Protein AF-0000000075475940 (afdb_homodimer)

Structure (mmCIF, N/CA/C/O backbone):
data_AF-0000000075475940-model_v1
#
loop_
_entity.id
_entity.type
_entity.pdbx_description
1 polymer Lymphotoxin-beta
#
loop_
_atom_site.group_PDB
_atom_site.id
_atom_site.type_symbol
_atom_site.label_atom_id
_atom_site.label_alt_id
_atom_site.label_comp_id
_atom_site.label_asym_id
_atom_site.label_entity_id
_atom_site.label_seq_id
_atom_site.pdbx_PDB_ins_code
_atom_site.Cartn_x
_atom_site.Cartn_y
_atom_site.Cartn_z
_atom_site.occupancy
_atom_site.B_iso_or_equiv
_atom_site.auth_seq_id
_atom_site.auth_comp_id
_atom_site.auth_asym_id
_atom_site.auth_atom_id
_atom_site.pdbx_PDB_model_num
ATOM 1 N N . MET A 1 1 ? 10.469 -104.5 -7.48 1 19.52 1 MET A N 1
ATOM 2 C CA . MET A 1 1 ? 10.648 -104.562 -6.035 1 19.52 1 MET A CA 1
ATOM 3 C C . MET A 1 1 ? 10.047 -103.375 -5.328 1 19.52 1 MET A C 1
ATOM 5 O O . MET A 1 1 ? 9.75 -102.375 -5.965 1 19.52 1 MET A O 1
ATOM 9 N N . GLY A 1 2 ? 10.594 -103 -4.066 1 19.08 2 GLY A N 1
ATOM 10 C CA . GLY A 1 2 ? 10.023 -102.688 -2.754 1 19.08 2 GLY A CA 1
ATOM 11 C C . GLY A 1 2 ? 9.578 -101.25 -2.564 1 19.08 2 GLY A C 1
ATOM 12 O O . GLY A 1 2 ? 8.602 -101 -1.86 1 19.08 2 GLY A O 1
ATOM 13 N N . ALA A 1 3 ? 10.438 -100.25 -2.732 1 22.16 3 ALA A N 1
ATOM 14 C CA . ALA A 1 3 ? 10.734 -99.5 -1.515 1 22.16 3 ALA A CA 1
ATOM 15 C C . ALA A 1 3 ? 9.562 -98.625 -1.106 1 22.16 3 ALA A C 1
ATOM 17 O O . ALA A 1 3 ? 8.875 -98.062 -1.962 1 22.16 3 ALA A O 1
ATOM 18 N N . MET A 1 4 ? 9.203 -98.5 0.113 1 19.64 4 MET A N 1
ATOM 19 C CA . MET A 1 4 ? 8.297 -98.375 1.245 1 19.64 4 MET A CA 1
ATOM 20 C C . MET A 1 4 ? 7.957 -96.875 1.468 1 19.64 4 MET A C 1
ATOM 22 O O . MET A 1 4 ? 6.855 -96.562 1.904 1 19.64 4 MET A O 1
ATOM 26 N N . GLY A 1 5 ? 8.945 -95.938 1.591 1 20.23 5 GLY A N 1
ATOM 27 C CA . GLY A 1 5 ? 8.93 -95.312 2.908 1 20.23 5 GLY A CA 1
ATOM 28 C C . GLY A 1 5 ? 7.695 -94.438 3.154 1 20.23 5 GLY A C 1
ATOM 29 O O . GLY A 1 5 ? 7.055 -94 2.209 1 20.23 5 GLY A O 1
ATOM 30 N N . LEU A 1 6 ? 7.289 -94.188 4.371 1 21.11 6 LEU A N 1
ATOM 31 C CA . LEU A 1 6 ? 6.32 -93.938 5.441 1 21.11 6 LEU A CA 1
ATOM 32 C C . LEU A 1 6 ? 5.816 -92.5 5.457 1 21.11 6 LEU A C 1
ATOM 34 O O . LEU A 1 6 ? 4.609 -92.25 5.438 1 21.11 6 LEU A O 1
ATOM 38 N N . GLU A 1 7 ? 6.531 -91.562 6.238 1 21.77 7 GLU A N 1
ATOM 39 C CA . GLU A 1 7 ? 6.008 -91.188 7.543 1 21.77 7 GLU A CA 1
ATOM 40 C C . GLU A 1 7 ? 5.062 -90 7.426 1 21.77 7 GLU A C 1
ATOM 42 O O . GLU A 1 7 ? 4.863 -89.438 6.336 1 21.77 7 GLU A O 1
ATOM 47 N N . GLY A 1 8 ? 5.422 -88.688 8.125 1 21.44 8 GLY A N 1
ATOM 48 C CA . GLY A 1 8 ? 4.934 -88.125 9.391 1 21.44 8 GLY A CA 1
ATOM 49 C C . GLY A 1 8 ? 3.893 -87.062 9.211 1 21.44 8 GLY A C 1
ATOM 50 O O . GLY A 1 8 ? 3.902 -86.312 8.211 1 21.44 8 GLY A O 1
ATOM 51 N N . ARG A 1 9 ? 2.74 -87 9.852 1 23.88 9 ARG A N 1
ATOM 52 C CA . ARG A 1 9 ? 1.426 -86.438 10.203 1 23.88 9 ARG A CA 1
ATOM 53 C C . ARG A 1 9 ? 1.538 -85.062 10.773 1 23.88 9 ARG A C 1
ATOM 55 O O . ARG A 1 9 ? 0.539 -84.438 11.188 1 23.88 9 ARG A O 1
ATOM 62 N N . GLY A 1 10 ? 2.725 -84.438 10.922 1 21.72 10 GLY A N 1
ATOM 63 C CA . GLY A 1 10 ? 2.674 -83.688 12.148 1 21.72 10 GLY A CA 1
ATOM 64 C C . GLY A 1 10 ? 1.544 -82.688 12.156 1 21.72 10 GLY A C 1
ATOM 65 O O . GLY A 1 10 ? 1.084 -82.25 11.094 1 21.72 10 GLY A O 1
ATOM 66 N N . GLY A 1 11 ? 0.756 -82.375 13.297 1 24.42 11 GLY A N 1
ATOM 67 C CA . GLY A 1 11 ? -0.366 -81.875 14.07 1 24.42 11 GLY A CA 1
ATOM 68 C C . GLY A 1 11 ? -0.412 -80.375 14.148 1 24.42 11 GLY A C 1
ATOM 69 O O . GLY A 1 11 ? -1.216 -79.812 14.891 1 24.42 11 GLY A O 1
ATOM 70 N N . ARG A 1 12 ? 0.404 -79.562 13.484 1 23.02 12 ARG A N 1
ATOM 71 C CA . ARG A 1 12 ? 0.649 -78.375 14.32 1 23.02 12 ARG A CA 1
ATOM 72 C C . ARG A 1 12 ? -0.646 -77.625 14.594 1 23.02 12 ARG A C 1
ATOM 74 O O . ARG A 1 12 ? -1.41 -77.312 13.672 1 23.02 12 ARG A O 1
ATOM 81 N N . LEU A 1 13 ? -1.033 -77.25 15.852 1 22.19 13 LEU A N 1
ATOM 82 C CA . LEU A 1 13 ? -1.995 -76.812 16.828 1 22.19 13 LEU A CA 1
ATOM 83 C C . LEU A 1 13 ? -2.402 -75.375 16.531 1 22.19 13 LEU A C 1
ATOM 85 O O . LEU A 1 13 ? -3.578 -75 16.656 1 22.19 13 LEU A O 1
ATOM 89 N N . GLN A 1 14 ? -1.463 -74.25 16.344 1 22.45 14 GLN A N 1
ATOM 90 C CA . GLN A 1 14 ? -1.58 -73.188 17.281 1 22.45 14 GLN A CA 1
ATOM 91 C C . GLN A 1 14 ? -2.785 -72.312 16.953 1 22.45 14 GLN A C 1
ATOM 93 O O . GLN A 1 14 ? -2.959 -71.875 15.805 1 22.45 14 GLN A O 1
ATOM 98 N N . GLY A 1 15 ? -3.861 -72 17.812 1 23.81 15 GLY A N 1
ATOM 99 C CA . GLY A 1 15 ? -5.211 -71.625 18.172 1 23.81 15 GLY A CA 1
ATOM 100 C C . GLY A 1 15 ? -5.527 -70.188 17.766 1 23.81 15 GLY A C 1
ATOM 101 O O . GLY A 1 15 ? -4.672 -69.5 17.234 1 23.81 15 GLY A O 1
ATOM 102 N N . LYS A 1 16 ? -6.215 -69.312 18.672 1 27.8 16 LYS A N 1
ATOM 103 C CA . LYS A 1 16 ? -7.41 -68.562 19.109 1 27.8 16 LYS A CA 1
ATOM 104 C C . LYS A 1 16 ? -7.199 -67.062 19.031 1 27.8 16 LYS A C 1
ATOM 106 O O . LYS A 1 16 ? -8.164 -66.312 19.078 1 27.8 16 LYS A O 1
ATOM 111 N N . GLY A 1 17 ? -6.031 -66.438 19.328 1 24.94 17 GLY A N 1
ATOM 112 C CA . GLY A 1 17 ? -6.055 -65.312 20.25 1 24.94 17 GLY A CA 1
ATOM 113 C C . GLY A 1 17 ? -6.547 -64.062 19.594 1 24.94 17 GLY A C 1
ATOM 114 O O . GLY A 1 17 ? -6.77 -63.062 20.281 1 24.94 17 GLY A O 1
ATOM 115 N N . THR A 1 18 ? -6.324 -63.812 18.281 1 31.88 18 THR A N 1
ATOM 116 C CA . THR A 1 18 ? -6.094 -62.406 18 1 31.88 18 THR A CA 1
ATOM 117 C C . THR A 1 18 ? -7.41 -61.656 17.953 1 31.88 18 THR A C 1
ATOM 119 O O . THR A 1 18 ? -7.758 -61.062 16.938 1 31.88 18 THR A O 1
ATOM 122 N N . LEU A 1 19 ? -8.609 -62.281 18.047 1 28.55 19 LEU A N 1
ATOM 123 C CA . LEU A 1 19 ? -9.93 -61.656 18.078 1 28.55 19 LEU A CA 1
ATOM 124 C C . LEU A 1 19 ? -10 -60.625 19.188 1 28.55 19 LEU A C 1
ATOM 126 O O . LEU A 1 19 ? -10.836 -59.719 19.141 1 28.55 19 LEU A O 1
ATOM 130 N N . LEU A 1 20 ? -9.391 -60.875 20.359 1 27.23 20 LEU A N 1
ATOM 131 C CA . LEU A 1 20 ? -9.898 -60.25 21.562 1 27.23 20 LEU A CA 1
ATOM 132 C C . LEU A 1 20 ? -9.703 -58.719 21.5 1 27.23 20 LEU A C 1
ATOM 134 O O . LEU A 1 20 ? -10.133 -58 22.391 1 27.23 20 LEU A O 1
ATOM 138 N N . LEU A 1 21 ? -8.789 -58.219 20.688 1 29.28 21 LEU A N 1
ATOM 139 C CA . LEU A 1 21 ? -8.305 -56.906 21.062 1 29.28 21 LEU A CA 1
ATOM 140 C C . LEU A 1 21 ? -9.367 -55.844 20.828 1 29.28 21 LEU A C 1
ATOM 142 O O . LEU A 1 21 ? -9.117 -54.656 21.016 1 29.28 21 LEU A O 1
ATOM 146 N N . ALA A 1 22 ? -10.461 -56.156 20.078 1 29.58 22 ALA A N 1
ATOM 147 C CA . ALA A 1 22 ? -11.531 -55.219 19.766 1 29.58 22 ALA A CA 1
ATOM 148 C C . ALA A 1 22 ? -12.086 -54.562 21.031 1 29.58 22 ALA A C 1
ATOM 150 O O . ALA A 1 22 ? -12.484 -53.406 21.016 1 29.58 22 ALA A O 1
ATOM 151 N N . VAL A 1 23 ? -12.508 -55.406 21.953 1 28 23 VAL A N 1
ATOM 152 C CA . VAL A 1 23 ? -13.547 -55.062 22.938 1 28 23 VAL A CA 1
ATOM 153 C C . VAL A 1 23 ? -13.047 -54 23.875 1 28 23 VAL A C 1
ATOM 155 O O . VAL A 1 23 ? -13.812 -53.125 24.297 1 28 23 VAL A O 1
ATOM 158 N N . ALA A 1 24 ? -11.859 -54.188 24.438 1 27.5 24 ALA A N 1
ATOM 159 C CA . ALA A 1 24 ? -11.68 -53.688 25.797 1 27.5 24 ALA A CA 1
ATOM 160 C C . ALA A 1 24 ? -11.688 -52.156 25.828 1 27.5 24 ALA A C 1
ATOM 162 O O . ALA A 1 24 ? -11.953 -51.531 26.859 1 27.5 24 ALA A O 1
ATOM 163 N N . GLY A 1 25 ? -11.047 -51.531 24.859 1 28.58 25 GLY A N 1
ATOM 164 C CA . GLY A 1 25 ? -10.578 -50.188 25.234 1 28.58 25 GLY A CA 1
ATOM 165 C C . GLY A 1 25 ? -11.703 -49.188 25.438 1 28.58 25 GLY A C 1
ATOM 166 O O . GLY A 1 25 ? -11.461 -48 25.531 1 28.58 25 GLY A O 1
ATOM 167 N N . ALA A 1 26 ? -12.961 -49.625 25.25 1 32.31 26 ALA A N 1
ATOM 168 C CA . ALA A 1 26 ? -14.172 -48.812 25.375 1 32.31 26 ALA A CA 1
ATOM 169 C C . ALA A 1 26 ? -14.242 -48.156 26.75 1 32.31 26 ALA A C 1
ATOM 171 O O . ALA A 1 26 ? -15.008 -47.188 26.953 1 32.31 26 ALA A O 1
ATOM 172 N N . THR A 1 27 ? -13.859 -48.938 27.734 1 29.41 27 THR A N 1
ATOM 173 C CA . THR A 1 27 ? -14.398 -48.656 29.062 1 29.41 27 THR A CA 1
ATOM 174 C C . THR A 1 27 ? -13.922 -47.281 29.531 1 29.41 27 THR A C 1
ATOM 176 O O . THR A 1 27 ? -14.609 -46.594 30.297 1 29.41 27 THR A O 1
ATOM 179 N N . PHE A 1 28 ? -12.594 -47.031 29.344 1 31.97 28 PHE A N 1
ATOM 180 C CA . PHE A 1 28 ? -11.992 -46.156 30.344 1 31.97 28 PHE A CA 1
ATOM 181 C C . PHE A 1 28 ? -12.523 -44.75 30.203 1 31.97 28 PHE A C 1
ATOM 183 O O . PHE A 1 28 ? -12.297 -43.906 31.062 1 31.97 28 PHE A O 1
ATOM 190 N N . LEU A 1 29 ? -13 -44.469 29.016 1 28.95 29 LEU A N 1
ATOM 191 C CA . LEU A 1 29 ? -13.172 -43.031 28.812 1 28.95 29 LEU A CA 1
ATOM 192 C C . LEU A 1 29 ? -14.312 -42.5 29.672 1 28.95 29 LEU A C 1
ATOM 194 O O . LEU A 1 29 ? -14.508 -41.281 29.781 1 28.95 29 LEU A O 1
ATOM 198 N N . VAL A 1 30 ? -15.203 -43.312 30.062 1 30.86 30 VAL A N 1
ATOM 199 C CA . VAL A 1 30 ? -16.422 -42.812 30.672 1 30.86 30 VAL A CA 1
ATOM 200 C C . VAL A 1 30 ? -16.078 -42.062 31.969 1 30.86 30 VAL A C 1
ATOM 202 O O . VAL A 1 30 ? -16.797 -41.156 32.375 1 30.86 30 VAL A O 1
ATOM 205 N N . THR A 1 31 ? -15.172 -42.688 32.719 1 28.95 31 THR A N 1
ATOM 206 C CA . THR A 1 31 ? -15.234 -42.344 34.125 1 28.95 31 THR A CA 1
ATOM 207 C C . THR A 1 31 ? -14.828 -40.906 34.375 1 28.95 31 THR A C 1
ATOM 209 O O . THR A 1 31 ? -15.172 -40.312 35.406 1 28.95 31 THR A O 1
ATOM 212 N N . LEU A 1 32 ? -13.789 -40.438 33.688 1 29 32 LEU A N 1
ATOM 213 C CA . LEU A 1 32 ? -13.125 -39.281 34.281 1 29 32 LEU A CA 1
ATOM 214 C C . LEU A 1 32 ? -14.031 -38.062 34.281 1 29 32 LEU A C 1
ATOM 216 O O . LEU A 1 32 ? -13.586 -36.969 34.594 1 29 32 LEU A O 1
ATOM 220 N N . LEU A 1 33 ? -15.234 -38.156 33.719 1 30.44 33 LEU A N 1
ATOM 221 C CA . LEU A 1 33 ? -16.156 -37.031 33.656 1 30.44 33 LEU A CA 1
ATOM 222 C C . LEU A 1 33 ? -16.406 -36.469 35.031 1 30.44 33 LEU A C 1
ATOM 224 O O . LEU A 1 33 ? -16.719 -35.281 35.188 1 30.44 33 LEU A O 1
ATOM 228 N N . LEU A 1 34 ? -16.594 -37.344 36 1 30.89 34 LEU A N 1
ATOM 229 C CA . LEU A 1 34 ? -17.406 -36.969 37.125 1 30.89 34 LEU A CA 1
ATOM 230 C C . LEU A 1 34 ? -16.641 -35.969 38.031 1 30.89 34 LEU A C 1
ATOM 232 O O . LEU A 1 34 ? -17.25 -35.25 38.812 1 30.89 34 LEU A O 1
ATOM 236 N N . VAL A 1 35 ? -15.359 -36.312 38.219 1 31.66 35 VAL A N 1
ATOM 237 C CA . VAL A 1 35 ? -14.852 -35.938 39.531 1 31.66 35 VAL A CA 1
ATOM 238 C C . VAL A 1 35 ? -14.688 -34.438 39.625 1 31.66 35 VAL A C 1
ATOM 240 O O . VAL A 1 35 ? -14.641 -33.844 40.688 1 31.66 35 VAL A O 1
ATOM 243 N N . VAL A 1 36 ? -14.344 -33.844 38.594 1 29.84 36 VAL A N 1
ATOM 244 C CA . VAL A 1 36 ? -13.586 -32.656 38.875 1 29.84 36 VAL A CA 1
ATOM 245 C C . VAL A 1 36 ? -14.5 -31.578 39.469 1 29.84 36 VAL A C 1
ATOM 247 O O . VAL A 1 36 ? -14.023 -30.578 40 1 29.84 36 VAL A O 1
ATOM 250 N N . PRO A 1 37 ? -15.812 -31.672 39.188 1 32.41 37 PRO A N 1
ATOM 251 C CA . PRO A 1 37 ? -16.562 -30.453 39.438 1 32.41 37 PRO A CA 1
ATOM 252 C C . PRO A 1 37 ? -16.625 -30.094 40.938 1 32.41 37 PRO A C 1
ATOM 254 O O . PRO A 1 37 ? -17.078 -29 41.281 1 32.41 37 PRO A O 1
ATOM 257 N N . ILE A 1 38 ? -16.375 -31.125 41.719 1 32.97 38 ILE A N 1
ATOM 258 C CA . ILE A 1 38 ? -16.953 -31 43.031 1 32.97 38 ILE A CA 1
ATOM 259 C C . ILE A 1 38 ? -16.203 -29.922 43.812 1 32.97 38 ILE A C 1
ATOM 261 O O . ILE A 1 38 ? -16.797 -29.219 44.656 1 32.97 38 ILE A O 1
ATOM 265 N N . THR A 1 39 ? -14.883 -30.078 43.656 1 30.61 39 THR A N 1
ATOM 266 C CA . THR A 1 39 ? -14.141 -29.469 44.75 1 30.61 39 THR A CA 1
ATOM 267 C C . THR A 1 39 ? -14.367 -27.953 44.781 1 30.61 39 THR A C 1
ATOM 269 O O . THR A 1 39 ? -14.445 -27.375 45.875 1 30.61 39 THR A O 1
ATOM 272 N N . VAL A 1 40 ? -14.297 -27.328 43.625 1 32.22 40 VAL A N 1
ATOM 273 C CA . VAL A 1 40 ? -14.227 -25.875 43.688 1 32.22 40 VAL A CA 1
ATOM 274 C C . VAL A 1 40 ? -15.555 -25.312 44.188 1 32.22 40 VAL A C 1
ATOM 276 O O . VAL A 1 40 ? -15.617 -24.156 44.656 1 32.22 40 VAL A O 1
ATOM 279 N N . LEU A 1 41 ? -16.547 -26.109 44.125 1 31.28 41 LEU A N 1
ATOM 280 C CA . LEU A 1 41 ? -17.844 -25.625 44.562 1 31.28 41 LEU A CA 1
ATOM 281 C C . LEU A 1 41 ? -17.844 -25.359 46.062 1 31.28 41 LEU A C 1
ATOM 283 O O . LEU A 1 41 ? -18.547 -24.453 46.531 1 31.28 41 LEU A O 1
ATOM 287 N N . ALA A 1 42 ? -17.141 -26.25 46.688 1 30.92 42 ALA A N 1
ATOM 288 C CA . ALA A 1 42 ? -17.297 -26.203 48.156 1 30.92 42 ALA A CA 1
ATOM 289 C C . ALA A 1 42 ? -16.703 -24.922 48.719 1 30.92 42 ALA A C 1
ATOM 291 O O . ALA A 1 42 ? -17.188 -24.422 49.75 1 30.92 42 ALA A O 1
ATOM 292 N N . VAL A 1 43 ? -15.547 -24.578 48.188 1 33.28 43 VAL A N 1
ATOM 293 C CA . VAL A 1 43 ? -14.859 -23.531 48.938 1 33.28 43 VAL A CA 1
ATOM 294 C C . VAL A 1 43 ? -15.734 -22.281 49 1 33.28 43 VAL A C 1
ATOM 296 O O . VAL A 1 43 ? -15.734 -21.562 50 1 33.28 43 VAL A O 1
ATOM 299 N N . LEU A 1 44 ? -16.484 -21.984 47.938 1 31.83 44 LEU A N 1
ATOM 300 C CA . LEU A 1 44 ? -17.281 -20.766 48 1 31.83 44 LEU A CA 1
ATOM 301 C C . LEU A 1 44 ? -18.406 -20.891 49 1 31.83 44 LEU A C 1
ATOM 303 O O . LEU A 1 44 ? -19.125 -19.922 49.25 1 31.83 44 LEU A O 1
ATOM 307 N N . ALA A 1 45 ? -18.75 -22.094 49.312 1 31.81 45 ALA A N 1
ATOM 308 C CA . ALA A 1 45 ? -19.922 -22.141 50.188 1 31.81 45 ALA A CA 1
ATOM 309 C C . ALA A 1 45 ? -19.578 -21.578 51.562 1 31.81 45 ALA A C 1
ATOM 311 O O . ALA A 1 45 ? -20.484 -21.172 52.312 1 31.81 45 ALA A O 1
ATOM 312 N N . LEU A 1 46 ? -18.422 -22.016 52.094 1 32.19 46 LEU A N 1
ATOM 313 C CA . LEU A 1 46 ? -18.359 -21.844 53.531 1 32.19 46 LEU A CA 1
ATOM 314 C C . LEU A 1 46 ? -18.172 -20.375 53.875 1 32.19 46 LEU A C 1
ATOM 316 O O . LEU A 1 46 ? -18.047 -20.016 55.062 1 32.19 46 LEU A O 1
ATOM 320 N N . VAL A 1 47 ? -17.562 -19.516 52.938 1 34.12 47 VAL A N 1
ATOM 321 C CA . VAL A 1 47 ? -17.234 -18.281 53.656 1 34.12 47 VAL A CA 1
ATOM 322 C C . VAL A 1 47 ? -18.516 -17.562 54.062 1 34.12 47 VAL A C 1
ATOM 324 O O . VAL A 1 47 ? -19.406 -17.344 53.25 1 34.12 47 VAL A O 1
ATOM 327 N N . PRO A 1 48 ? -18.812 -17.484 55.312 1 32.91 48 PRO A N 1
ATOM 328 C CA . PRO A 1 48 ? -20.062 -16.984 55.875 1 32.91 48 PRO A CA 1
ATOM 329 C C . PRO A 1 48 ? -20.453 -15.609 55.344 1 32.91 48 PRO A C 1
ATOM 331 O O . PRO A 1 48 ? -19.578 -14.797 55.062 1 32.91 48 PRO A O 1
ATOM 334 N N . GLN A 1 49 ? -21.562 -15.391 54.562 1 29.09 49 GLN A N 1
ATOM 335 C CA . GLN A 1 49 ? -22.297 -14.297 53.938 1 29.09 49 GLN A CA 1
ATOM 336 C C . GLN A 1 49 ? -22.531 -13.148 54.906 1 29.09 49 GLN A C 1
ATOM 338 O O . GLN A 1 49 ? -23.203 -12.18 54.594 1 29.09 49 GLN A O 1
ATOM 343 N N . ASP A 1 50 ? -22.188 -13.289 56.188 1 29.97 50 ASP A N 1
ATOM 344 C CA . ASP A 1 50 ? -23.016 -12.445 57.031 1 29.97 50 ASP A CA 1
ATOM 345 C C . ASP A 1 50 ? -22.719 -10.969 56.812 1 29.97 50 ASP A C 1
ATOM 347 O O . ASP A 1 50 ? -23.5 -10.102 57.219 1 29.97 50 ASP A O 1
ATOM 351 N N . GLN A 1 51 ? -21.391 -10.594 56.781 1 32.09 51 GLN A N 1
ATOM 352 C CA . GLN A 1 51 ? -21.391 -9.258 57.375 1 32.09 51 GLN A CA 1
ATOM 353 C C . GLN A 1 51 ? -21.953 -8.219 56.406 1 32.09 51 GLN A C 1
ATOM 355 O O . GLN A 1 51 ? -21.453 -8.047 55.312 1 32.09 51 GLN A O 1
ATOM 360 N N . GLY A 1 52 ? -23.25 -7.789 56.375 1 30.56 52 GLY A N 1
ATOM 361 C CA . GLY A 1 52 ? -24.234 -6.996 55.656 1 30.56 52 GLY A CA 1
ATOM 362 C C . GLY A 1 52 ? -23.75 -5.605 55.312 1 30.56 52 GLY A C 1
ATOM 363 O O . GLY A 1 52 ? -24.297 -4.945 54.406 1 30.56 52 GLY A O 1
ATOM 364 N N . GLY A 1 53 ? -23.172 -4.895 56.312 1 29.77 53 GLY A N 1
ATOM 365 C CA . GLY A 1 53 ? -23.562 -3.496 56.406 1 29.77 53 GLY A CA 1
ATOM 366 C C . GLY A 1 53 ? -22.984 -2.625 55.312 1 29.77 53 GLY A C 1
ATOM 367 O O . GLY A 1 53 ? -23.703 -1.787 54.75 1 29.77 53 GLY A O 1
ATOM 368 N N . LEU A 1 54 ? -21.672 -2.355 55.438 1 29 54 LEU A N 1
ATOM 369 C CA . LEU A 1 54 ? -21.172 -1.011 55.188 1 29 54 LEU A CA 1
ATOM 370 C C . LEU A 1 54 ? -21.016 -0.77 53.688 1 29 54 LEU A C 1
ATOM 372 O O . LEU A 1 54 ? -20.594 0.311 53.281 1 29 54 LEU A O 1
ATOM 376 N N . VAL A 1 55 ? -20.844 -1.847 52.938 1 34.62 55 VAL A N 1
ATOM 377 C CA . VAL A 1 55 ? -20.141 -1.457 51.719 1 34.62 55 VAL A CA 1
ATOM 378 C C . VAL A 1 55 ? -21.094 -0.729 50.781 1 34.62 55 VAL A C 1
ATOM 380 O O . VAL A 1 55 ? -21.781 -1.36 50 1 34.62 55 VAL A O 1
ATOM 383 N N . SER A 1 56 ? -22.047 -0.06 51.344 1 30.59 56 SER A N 1
ATOM 384 C CA . SER A 1 56 ? -23.172 0.406 50.531 1 30.59 56 SER A CA 1
ATOM 385 C C . SER A 1 56 ? -22.672 1.107 49.281 1 30.59 56 SER A C 1
ATOM 387 O O . SER A 1 56 ? -23.094 0.766 48.156 1 30.59 56 SER A O 1
ATOM 389 N N . GLY A 1 57 ? -22.422 2.479 49.375 1 29.77 57 GLY A N 1
ATOM 390 C CA . GLY A 1 57 ? -22.859 3.57 48.531 1 29.77 57 GLY A CA 1
ATOM 391 C C . GLY A 1 57 ? -22.016 3.73 47.281 1 29.77 57 GLY A C 1
ATOM 392 O O . GLY A 1 57 ? -20.953 4.355 47.312 1 29.77 57 GLY A O 1
ATOM 393 N N . PHE A 1 58 ? -21.609 2.758 46.594 1 34.28 58 PHE A N 1
ATOM 394 C CA . PHE A 1 58 ? -20.953 3.059 45.312 1 34.28 58 PHE A CA 1
ATOM 395 C C . PHE A 1 58 ? -21.734 4.109 44.531 1 34.28 58 PHE A C 1
ATOM 397 O O . PHE A 1 58 ? -22.844 3.838 44.062 1 34.28 58 PHE A O 1
ATOM 404 N N . GLN A 1 59 ? -21.875 5.254 45 1 31.3 59 GLN A N 1
ATOM 405 C CA . GLN A 1 59 ? -22.547 6.316 44.281 1 31.3 59 GLN A CA 1
ATOM 406 C C . GLN A 1 59 ? -22.109 6.34 42.812 1 31.3 59 GLN A C 1
ATOM 408 O O . GLN A 1 59 ? -20.922 6.188 42.5 1 31.3 59 GLN A O 1
ATOM 413 N N . LYS A 1 60 ? -22.984 6.031 41.969 1 37.84 60 LYS A N 1
ATOM 414 C CA . LYS A 1 60 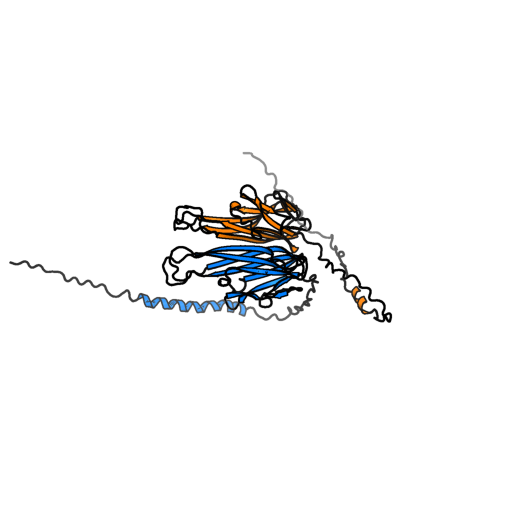? -22.953 6.297 40.531 1 37.84 60 LYS A CA 1
ATOM 415 C C . LYS A 1 60 ? -22.234 7.609 40.219 1 37.84 60 LYS A C 1
ATOM 417 O O . LYS A 1 60 ? -22.688 8.68 40.625 1 37.84 60 LYS A O 1
ATOM 422 N N . LEU A 1 61 ? -20.938 7.66 40.406 1 34.75 61 LEU A N 1
ATOM 423 C CA . LEU A 1 61 ? -20.344 8.906 39.938 1 34.75 61 LEU A CA 1
ATOM 424 C C . LEU A 1 61 ? -21 9.336 38.625 1 34.75 61 LEU A C 1
ATOM 426 O O . LEU A 1 61 ? -21.281 8.5 37.781 1 34.75 61 LEU A O 1
ATOM 430 N N . PRO A 1 62 ? -21.672 10.406 38.562 1 38.31 62 PRO A N 1
ATOM 431 C CA . PRO A 1 62 ? -22.359 10.844 37.344 1 38.31 62 PRO A CA 1
ATOM 432 C C . PRO A 1 62 ? -21.516 10.688 36.094 1 38.31 62 PRO A C 1
ATOM 434 O O . PRO A 1 62 ? -20.297 10.914 36.125 1 38.31 62 PRO A O 1
ATOM 437 N N . GLU A 1 63 ? -21.719 9.688 35.219 1 41.56 63 GLU A N 1
ATOM 438 C CA . GLU A 1 63 ? -21.156 9.547 33.875 1 41.56 63 GLU A CA 1
ATOM 439 C C . GLU A 1 63 ? -21.047 10.898 33.188 1 41.56 63 GLU A C 1
ATOM 441 O O . GLU A 1 63 ? -22.047 11.414 32.656 1 41.56 63 GLU A O 1
ATOM 446 N N . GLU A 1 64 ? -20.531 11.875 33.844 1 41.56 64 GLU A N 1
ATOM 447 C CA . GLU A 1 64 ? -20.359 13.023 32.969 1 41.56 64 GLU A CA 1
ATOM 448 C C . GLU A 1 64 ? -19.719 12.617 31.641 1 41.56 64 GLU A C 1
ATOM 450 O O . GLU A 1 64 ? -18.656 11.992 31.625 1 41.56 64 GLU A O 1
ATOM 455 N N . GLU A 1 65 ? -20.453 12.367 30.594 1 46.91 65 GLU A N 1
ATOM 456 C CA . GLU A 1 65 ? -19.969 12.203 29.234 1 46.91 65 GLU A CA 1
ATOM 457 C C . GLU A 1 65 ? -18.891 13.227 28.891 1 46.91 65 GLU A C 1
ATOM 459 O O . GLU A 1 65 ? -19.109 14.43 29.031 1 46.91 65 GLU A O 1
ATOM 464 N N . PRO A 1 66 ? -17.656 13.078 29.297 1 44.44 66 PRO A N 1
ATOM 465 C CA . PRO A 1 66 ? -16.75 14.117 28.812 1 44.44 66 PRO A CA 1
ATOM 466 C C . PRO A 1 66 ? -17.125 14.633 27.438 1 44.44 66 PRO A C 1
ATOM 468 O O . PRO A 1 66 ? -17.297 13.844 26.5 1 44.44 66 PRO A O 1
ATOM 471 N N . GLU A 1 67 ? -18 15.531 27.266 1 44.5 67 GLU A N 1
ATOM 472 C CA . GLU A 1 67 ? -18.109 16.25 26 1 44.5 67 GLU A CA 1
ATOM 473 C C . GLU A 1 67 ? -16.734 16.594 25.438 1 44.5 67 GLU A C 1
ATOM 475 O O . GLU A 1 67 ? -16.172 17.625 25.797 1 44.5 67 GLU A O 1
ATOM 480 N N . THR A 1 68 ? -15.672 15.828 25.547 1 44.84 68 THR A N 1
ATOM 481 C CA . THR A 1 68 ? -14.445 16.172 24.828 1 44.84 68 THR A CA 1
ATOM 482 C C . THR A 1 68 ? -14.766 16.859 23.5 1 44.84 68 THR A C 1
ATOM 484 O O . THR A 1 68 ? -15.523 16.328 22.688 1 44.84 68 THR A O 1
ATOM 487 N N . ASP A 1 69 ? -15.031 18.109 23.484 1 45.72 69 ASP A N 1
ATOM 488 C CA . ASP A 1 69 ? -15.055 18.953 22.281 1 45.72 69 ASP A CA 1
ATOM 489 C C . ASP A 1 69 ? -14.195 18.344 21.172 1 45.72 69 ASP A C 1
ATOM 491 O O . ASP A 1 69 ? -12.984 18.531 21.156 1 45.72 69 ASP A O 1
ATOM 495 N N . LEU A 1 70 ? -14.297 17.078 20.875 1 49.22 70 LEU A N 1
ATOM 496 C CA . LEU A 1 70 ? -13.531 16.516 19.766 1 49.22 70 LEU A CA 1
ATOM 497 C C . LEU A 1 70 ? -13.562 17.438 18.562 1 49.22 70 LEU A C 1
ATOM 499 O O . LEU A 1 70 ? -14.617 17.969 18.219 1 49.22 70 LEU A O 1
ATOM 503 N N . GLY A 1 71 ? -12.672 18.375 18.484 1 53.97 71 GLY A N 1
ATOM 504 C CA . GLY A 1 71 ? -12.523 19.141 17.25 1 53.97 71 GLY A CA 1
ATOM 505 C C . GLY A 1 71 ? -13.305 18.562 16.094 1 53.97 71 GLY A C 1
ATOM 506 O O . GLY A 1 71 ? -13.891 17.484 16.203 1 53.97 71 GLY A O 1
ATOM 507 N N . PRO A 1 72 ? -13.766 19.5 15.18 1 61.25 72 PRO A N 1
ATOM 508 C CA . PRO A 1 72 ? -14.555 19.031 14.039 1 61.25 72 PRO A CA 1
ATOM 509 C C . PRO A 1 72 ? -14.094 17.672 13.516 1 61.25 72 PRO A C 1
ATOM 511 O O . PRO A 1 72 ? -12.898 17.375 13.547 1 61.25 72 PRO A O 1
ATOM 514 N N . GLU A 1 73 ? -14.961 16.75 13.555 1 81.94 73 GLU A N 1
ATOM 515 C CA . GLU A 1 73 ? -14.695 15.406 13.062 1 81.94 73 GLU A CA 1
ATOM 516 C C . GLU A 1 73 ? -14.18 15.43 11.625 1 81.94 73 GLU A C 1
ATOM 518 O O . GLU A 1 73 ? -14.789 16.047 10.758 1 81.94 73 GLU A O 1
ATOM 523 N N . LEU A 1 74 ? -12.938 15.07 11.352 1 90.62 74 LEU A N 1
ATOM 524 C CA . LEU A 1 74 ? -12.312 15.023 10.031 1 90.62 74 LEU A CA 1
ATOM 525 C C . LEU A 1 74 ? -12.945 13.938 9.172 1 90.62 74 LEU A C 1
ATOM 527 O O . LEU A 1 74 ? -13.375 12.906 9.688 1 90.62 74 LEU A O 1
ATOM 531 N N . PRO A 1 75 ? -13.172 14.234 7.918 1 96 75 PRO A N 1
ATOM 532 C CA . PRO A 1 75 ? -13.742 13.242 7.008 1 96 75 PRO A CA 1
ATOM 533 C C . PRO A 1 75 ? -13.031 11.898 7.078 1 96 75 PRO A C 1
ATOM 535 O O . PRO A 1 75 ? -11.797 11.844 7.145 1 96 75 PRO A O 1
ATOM 538 N N . ALA A 1 76 ? -13.805 10.805 7.109 1 97.75 76 ALA A N 1
ATOM 539 C CA . ALA A 1 76 ? -13.266 9.445 7.121 1 97.75 76 ALA A CA 1
ATOM 540 C C . ALA A 1 76 ? -14.289 8.445 6.586 1 97.75 76 ALA A C 1
ATOM 542 O O . ALA A 1 76 ? -15.5 8.688 6.668 1 97.75 76 ALA A O 1
ATOM 543 N N . ALA A 1 77 ? -13.797 7.426 6.004 1 98.56 77 ALA A N 1
ATOM 544 C CA . ALA A 1 77 ? -14.664 6.363 5.488 1 98.56 77 ALA A CA 1
ATOM 545 C C . ALA A 1 77 ? -13.969 5.008 5.559 1 98.56 77 ALA A C 1
ATOM 547 O O . ALA A 1 77 ? -12.75 4.914 5.367 1 98.56 77 ALA A O 1
ATOM 548 N N . HIS A 1 78 ? -14.695 3.963 5.863 1 98.69 78 HIS A N 1
ATOM 549 C CA . HIS A 1 78 ? -14.297 2.562 5.773 1 98.69 78 HIS A CA 1
ATOM 550 C C . HIS A 1 78 ? -15.352 1.732 5.051 1 98.69 78 HIS A C 1
ATOM 552 O O . HIS A 1 78 ? -16.469 1.582 5.539 1 98.69 78 HIS A O 1
ATOM 558 N N . LEU A 1 79 ? -14.961 1.236 3.893 1 98.75 79 LEU A N 1
ATOM 559 C CA . LEU A 1 79 ? -15.875 0.456 3.07 1 98.75 79 LEU A CA 1
ATOM 560 C C . LEU A 1 79 ? -15.484 -1.017 3.062 1 98.75 79 LEU A C 1
ATOM 562 O O . LEU A 1 79 ? -14.297 -1.345 3.057 1 98.75 79 LEU A O 1
ATOM 566 N N . ILE A 1 80 ? -16.453 -1.853 3.043 1 98.5 80 ILE A N 1
ATOM 567 C CA . ILE A 1 80 ? -16.219 -3.293 3.104 1 98.5 80 ILE A CA 1
ATOM 568 C C . ILE A 1 80 ? -16.641 -3.936 1.784 1 98.5 80 ILE A C 1
ATOM 570 O O . ILE A 1 80 ? -17.703 -3.613 1.235 1 98.5 80 ILE A O 1
ATOM 574 N N . GLY A 1 81 ? -15.859 -4.832 1.296 1 97.75 81 GLY A N 1
ATOM 575 C CA . GLY A 1 81 ? -16.172 -5.535 0.061 1 97.75 81 GLY A CA 1
ATOM 576 C C . GLY A 1 81 ? -17.359 -6.461 0.189 1 97.75 81 GLY A C 1
ATOM 577 O O . GLY A 1 81 ? -17.516 -7.16 1.193 1 97.75 81 GLY A O 1
ATOM 578 N N . ALA A 1 82 ? -18.188 -6.406 -0.877 1 95.88 82 ALA A N 1
ATOM 579 C CA . ALA A 1 82 ? -19.359 -7.281 -0.949 1 95.88 82 ALA A CA 1
ATOM 580 C C . ALA A 1 82 ? -19.5 -7.879 -2.344 1 95.88 82 ALA A C 1
ATOM 582 O O . ALA A 1 82 ? -19.219 -7.219 -3.346 1 95.88 82 ALA A O 1
ATOM 583 N N . PRO A 1 83 ? -19.938 -9.117 -2.338 1 93.88 83 PRO A N 1
ATOM 584 C CA . PRO A 1 83 ? -20.109 -9.742 -3.65 1 93.88 83 PRO A CA 1
ATOM 585 C C . PRO A 1 83 ? -21.266 -9.125 -4.449 1 93.88 83 PRO A C 1
ATOM 587 O O . PRO A 1 83 ? -22.297 -8.773 -3.877 1 93.88 83 PRO A O 1
ATOM 590 N N . LEU A 1 84 ? -20.984 -8.883 -5.672 1 89.19 84 LEU A N 1
ATOM 591 C CA . LEU A 1 84 ? -22.016 -8.477 -6.613 1 89.19 84 LEU A CA 1
ATOM 592 C C . LEU A 1 84 ? -22.547 -9.68 -7.387 1 89.19 84 LEU A C 1
ATOM 594 O O . LEU A 1 84 ? -21.828 -10.656 -7.594 1 89.19 84 LEU A O 1
ATOM 598 N N . LYS A 1 85 ? -23.797 -9.523 -7.852 1 82.94 85 LYS A N 1
ATOM 599 C CA . LYS A 1 85 ? -24.344 -10.57 -8.711 1 82.94 85 LYS A CA 1
ATOM 600 C C . LYS A 1 85 ? -23.516 -10.727 -9.984 1 82.94 85 LYS A C 1
ATOM 602 O O . LYS A 1 85 ? -23.188 -9.734 -10.641 1 82.94 85 LYS A O 1
ATOM 607 N N . GLY A 1 86 ? -22.953 -11.828 -10.383 1 80.81 86 GLY A N 1
ATOM 608 C CA . GLY A 1 86 ? -22.141 -12.094 -11.562 1 80.81 86 GLY A CA 1
ATOM 609 C C . GLY A 1 86 ? -20.656 -12 -11.297 1 80.81 86 GLY A C 1
ATOM 610 O O . GLY A 1 86 ? -19.875 -11.664 -12.195 1 80.81 86 GLY A O 1
ATOM 611 N N . GLN A 1 87 ? -20.203 -12.078 -10.18 1 77.12 87 GLN A N 1
ATOM 612 C CA . GLN A 1 87 ? -18.812 -12.211 -9.766 1 77.12 87 GLN A CA 1
ATOM 613 C C . GLN A 1 87 ? -18.125 -10.859 -9.711 1 77.12 87 GLN A C 1
ATOM 615 O O . GLN A 1 87 ? -16.922 -10.758 -10 1 77.12 87 GLN A O 1
ATOM 620 N N . GLY A 1 88 ? -18.734 -9.961 -9.242 1 89.62 88 GLY A N 1
ATOM 621 C CA . GLY A 1 88 ? -18.125 -8.648 -9.133 1 89.62 88 GLY A CA 1
ATOM 622 C C . GLY A 1 88 ? -17.938 -8.188 -7.703 1 89.62 88 GLY A C 1
ATOM 623 O O . GLY A 1 88 ? -18.312 -8.898 -6.766 1 89.62 88 GLY A O 1
ATOM 624 N N . LEU A 1 89 ? -17.141 -7.176 -7.547 1 93.94 89 LEU A N 1
ATOM 625 C CA . LEU A 1 89 ? -16.922 -6.562 -6.242 1 93.94 89 LEU A CA 1
ATOM 626 C C . LEU A 1 89 ? -17.703 -5.262 -6.109 1 93.94 89 LEU A C 1
ATOM 628 O O . LEU A 1 89 ? -17.625 -4.391 -6.977 1 93.94 89 LEU A O 1
ATOM 632 N N . ALA A 1 90 ? -18.547 -5.25 -5.156 1 95.31 90 ALA A N 1
ATOM 633 C CA . ALA A 1 90 ? -19.219 -4.023 -4.707 1 95.31 90 ALA A CA 1
ATOM 634 C C . ALA A 1 90 ? -18.734 -3.621 -3.316 1 95.31 90 ALA A C 1
ATOM 636 O O . ALA A 1 90 ? -18 -4.363 -2.666 1 95.31 90 ALA A O 1
ATOM 637 N N . TRP A 1 91 ? -19.141 -2.422 -2.904 1 97.25 91 TRP A N 1
ATOM 638 C CA . TRP A 1 91 ? -18.703 -1.939 -1.599 1 97.25 91 TRP A CA 1
ATOM 639 C C . TRP A 1 91 ? -19.891 -1.568 -0.725 1 97.25 91 TRP A C 1
ATOM 641 O O . TRP A 1 91 ? -20.828 -0.917 -1.188 1 97.25 91 TRP A O 1
ATOM 651 N N . GLU A 1 92 ? -19.812 -2.045 0.51 1 96.88 92 GLU A N 1
ATOM 652 C CA . GLU A 1 92 ? -20.766 -1.684 1.549 1 96.88 92 GLU A CA 1
ATOM 653 C C . GLU A 1 92 ? -20.297 -0.468 2.34 1 96.88 92 GLU A C 1
ATOM 655 O O . GLU A 1 92 ? -19.172 -0.452 2.85 1 96.88 92 GLU A O 1
ATOM 660 N N . ALA A 1 93 ? -21.188 0.504 2.496 1 97.5 93 ALA A N 1
ATOM 661 C CA . ALA A 1 93 ? -20.75 1.764 3.088 1 97.5 93 ALA A CA 1
ATOM 662 C C . ALA A 1 93 ? -21.438 2.014 4.426 1 97.5 93 ALA A C 1
ATOM 664 O O . ALA A 1 93 ? -21.016 2.885 5.191 1 97.5 93 ALA A O 1
ATOM 665 N N . THR A 1 94 ? -22.438 1.239 4.781 1 95.5 94 THR A N 1
ATOM 666 C CA . THR A 1 94 ? -23.234 1.612 5.953 1 95.5 94 THR A CA 1
ATOM 667 C C . THR A 1 94 ? -23.469 0.403 6.852 1 95.5 94 THR A C 1
ATOM 669 O O . THR A 1 94 ? -23.906 0.55 7.996 1 95.5 94 THR A O 1
ATOM 672 N N . LYS A 1 95 ? -23.156 -0.699 6.391 1 93.56 95 LYS A N 1
ATOM 673 C CA . LYS A 1 95 ? -23.438 -1.907 7.16 1 93.56 95 LYS A CA 1
ATOM 674 C C . LYS A 1 95 ? -22.172 -2.432 7.84 1 93.56 95 LYS A C 1
ATOM 676 O O . LYS A 1 95 ? -21.062 -2.053 7.473 1 93.56 95 LYS A O 1
ATOM 681 N N . GLU A 1 96 ? -22.375 -3.246 8.891 1 94.19 96 GLU A N 1
ATOM 682 C CA . GLU A 1 96 ? -21.266 -3.848 9.633 1 94.19 96 GLU A CA 1
ATOM 683 C C . GLU A 1 96 ? -20.312 -2.781 10.156 1 94.19 96 GLU A C 1
ATOM 685 O O . GLU A 1 96 ? -20.719 -1.881 10.891 1 94.19 96 GLU A O 1
ATOM 690 N N . GLN A 1 97 ? -19.047 -2.953 9.953 1 96.81 97 GLN A N 1
ATOM 691 C CA . GLN A 1 97 ? -18.047 -2.01 10.453 1 96.81 97 GLN A CA 1
ATOM 692 C C . GLN A 1 97 ? -17.812 -0.884 9.453 1 96.81 97 GLN A C 1
ATOM 694 O O . GLN A 1 97 ? -16.969 -0.011 9.68 1 96.81 97 GLN A O 1
ATOM 699 N N . ALA A 1 98 ? -18.547 -0.893 8.336 1 98.31 98 ALA A N 1
ATOM 700 C CA . ALA A 1 98 ? -18.391 0.17 7.348 1 98.31 98 ALA A CA 1
ATOM 701 C C . ALA A 1 98 ? -18.969 1.483 7.855 1 98.31 98 ALA A C 1
ATOM 703 O O . ALA A 1 98 ? -19.906 1.483 8.664 1 98.31 98 ALA A O 1
ATOM 704 N N . PHE A 1 99 ? -18.391 2.66 7.375 1 98.25 99 PHE A N 1
ATOM 705 C CA . PHE A 1 99 ? -18.953 3.945 7.766 1 98.25 99 PHE A CA 1
ATOM 706 C C . PHE A 1 99 ? -18.484 5.051 6.828 1 98.25 99 PHE A C 1
ATOM 708 O O . PHE A 1 99 ? -17.453 4.926 6.176 1 98.25 99 PHE A O 1
ATOM 715 N N . LEU A 1 100 ? -19.328 6.059 6.77 1 97.75 100 LEU A N 1
ATOM 716 C CA . LEU A 1 100 ? -19.016 7.363 6.199 1 97.75 100 LEU A CA 1
ATOM 717 C C . LEU A 1 100 ? -19.141 8.461 7.246 1 97.75 100 LEU A C 1
ATOM 719 O O . LEU A 1 100 ? -20.141 8.508 7.98 1 97.75 100 LEU A O 1
ATOM 723 N N . SER A 1 101 ? -18.141 9.289 7.34 1 96.06 101 SER A N 1
ATOM 724 C CA . SER A 1 101 ? -18.203 10.305 8.391 1 96.06 101 SER A CA 1
ATOM 725 C C . SER A 1 101 ? -17.844 11.688 7.84 1 96.06 101 SER A C 1
ATOM 727 O O . SER A 1 101 ? -17.031 11.812 6.922 1 96.06 101 SER A O 1
ATOM 729 N N . SER A 1 102 ? -18.469 12.719 8.383 1 95.5 102 SER A N 1
ATOM 730 C CA . SER A 1 102 ? -18.141 14.133 8.211 1 95.5 102 SER A CA 1
ATOM 731 C C . SER A 1 102 ? -18.203 14.539 6.742 1 95.5 102 SER A C 1
ATOM 733 O O . SER A 1 102 ? -17.266 15.141 6.219 1 95.5 102 SER A O 1
ATOM 735 N N . GLY A 1 103 ? -19.266 14.125 6.102 1 95.25 103 GLY A N 1
ATOM 736 C CA . GLY A 1 103 ? -19.594 14.617 4.777 1 95.25 103 GLY A CA 1
ATOM 737 C C . GLY A 1 103 ? -19.094 13.727 3.66 1 95.25 103 GLY A C 1
ATOM 738 O O . GLY A 1 103 ? -19.312 14.008 2.482 1 95.25 103 GLY A O 1
ATOM 739 N N . THR A 1 104 ? -18.438 12.617 4.02 1 96.81 104 THR A N 1
ATOM 740 C CA . THR A 1 104 ? -18 11.656 3.01 1 96.81 104 THR A CA 1
ATOM 741 C C . THR A 1 104 ? -19.203 10.977 2.363 1 96.81 104 THR A C 1
ATOM 743 O O . THR A 1 104 ? -20.219 10.734 3.023 1 96.81 104 THR A O 1
ATOM 746 N N . GLN A 1 105 ? -19.047 10.734 1.016 1 96.94 105 GLN A N 1
ATOM 747 C CA . GLN A 1 105 ? -20.125 10.07 0.277 1 96.94 105 GLN A CA 1
ATOM 748 C C . GLN A 1 105 ? -19.562 8.961 -0.61 1 96.94 105 GLN A C 1
ATOM 750 O O . GLN A 1 105 ? -18.422 9.031 -1.062 1 96.94 105 GLN A O 1
ATOM 755 N N . PHE A 1 106 ? -20.531 7.949 -0.84 1 97.5 106 PHE A N 1
ATOM 756 C CA . PHE A 1 106 ? -20.078 6.848 -1.684 1 97.5 106 PHE A CA 1
ATOM 757 C C . PHE A 1 106 ? -21.203 6.363 -2.594 1 97.5 106 PHE A C 1
ATOM 759 O O . PHE A 1 106 ? -22.359 6.312 -2.184 1 97.5 106 PHE A O 1
ATOM 766 N N . SER A 1 107 ? -20.75 6.039 -3.807 1 94.56 107 SER A N 1
ATOM 767 C CA . SER A 1 107 ? -21.562 5.234 -4.707 1 94.56 107 SER A CA 1
ATOM 768 C C . SER A 1 107 ? -20.703 4.316 -5.57 1 94.56 107 SER A C 1
ATOM 770 O O . SER A 1 107 ? -19.578 4.668 -5.926 1 94.56 107 SER A O 1
ATOM 772 N N . ASP A 1 108 ? -21.25 3.199 -5.875 1 89 108 ASP A N 1
ATOM 773 C CA . ASP A 1 108 ? -20.484 2.25 -6.688 1 89 108 ASP A CA 1
ATOM 774 C C . ASP A 1 108 ? -20.141 2.844 -8.047 1 89 108 ASP A C 1
ATOM 776 O O . ASP A 1 108 ? -19.094 2.547 -8.609 1 89 108 ASP A O 1
ATOM 780 N N . ALA A 1 109 ? -20.922 3.674 -8.508 1 88.25 109 ALA A N 1
ATOM 781 C CA . ALA A 1 109 ? -20.734 4.254 -9.836 1 88.25 109 ALA A CA 1
ATOM 782 C C . ALA A 1 109 ? -19.656 5.34 -9.812 1 88.25 109 ALA A C 1
ATOM 784 O O . ALA A 1 109 ? -18.844 5.434 -10.727 1 88.25 109 ALA A O 1
ATOM 785 N N . GLU A 1 110 ? -19.609 6.086 -8.742 1 89.88 110 GLU A N 1
ATOM 786 C CA . GLU A 1 110 ? -18.766 7.273 -8.727 1 89.88 110 GLU A CA 1
ATOM 787 C C . GLU A 1 110 ? -17.531 7.062 -7.852 1 89.88 110 GLU A C 1
ATOM 789 O O . GLU A 1 110 ? -16.516 7.715 -8.047 1 89.88 110 GLU A O 1
ATOM 794 N N . GLY A 1 111 ? -17.672 6.27 -6.855 1 95.56 111 GLY A N 1
ATOM 795 C CA . GLY A 1 111 ? -16.578 6.086 -5.914 1 95.56 111 GLY A CA 1
ATOM 796 C C . GLY A 1 111 ? -16.75 6.863 -4.625 1 95.56 111 GLY A C 1
ATOM 797 O O . GLY A 1 111 ? -17.875 7.223 -4.27 1 95.56 111 GLY A O 1
ATOM 798 N N . LEU A 1 112 ? -15.75 6.984 -3.896 1 97.81 112 LEU A N 1
ATOM 799 C CA . LEU A 1 112 ? -15.742 7.676 -2.611 1 97.81 112 LEU A CA 1
ATOM 800 C C . LEU A 1 112 ? -15.406 9.148 -2.791 1 97.81 112 LEU A C 1
ATOM 802 O O . LEU A 1 112 ? -14.312 9.492 -3.244 1 97.81 112 LEU A O 1
ATOM 806 N N . ALA A 1 113 ? -16.328 9.945 -2.4 1 95.75 113 ALA A N 1
ATOM 807 C CA . ALA A 1 113 ? -16.156 11.391 -2.482 1 95.75 113 ALA A CA 1
ATOM 808 C C . ALA A 1 113 ? -15.75 11.969 -1.129 1 95.75 113 ALA A C 1
ATOM 810 O O . ALA A 1 113 ? -16.438 11.773 -0.131 1 95.75 113 ALA A O 1
ATOM 811 N N . LEU A 1 114 ? -14.672 12.672 -1.136 1 93.5 114 LEU A N 1
ATOM 812 C CA . LEU A 1 114 ? -14.211 13.336 0.076 1 93.5 114 LEU A CA 1
ATOM 813 C C . LEU A 1 114 ? -14.477 14.836 0.007 1 93.5 114 LEU A C 1
ATOM 815 O O . LEU A 1 114 ? -14.125 15.492 -0.978 1 93.5 114 LEU A O 1
ATOM 819 N N . PRO A 1 115 ? -15.031 15.414 1.019 1 92.25 115 PRO A N 1
ATOM 820 C CA . PRO A 1 115 ? -15.68 16.719 0.92 1 92.25 115 PRO A CA 1
ATOM 821 C C . PRO A 1 115 ? -14.703 17.875 1.122 1 92.25 115 PRO A C 1
ATOM 823 O O . PRO A 1 115 ? -15.062 19.047 0.909 1 92.25 115 PRO A O 1
ATOM 826 N N . GLN A 1 116 ? -13.453 17.641 1.549 1 92.88 116 GLN A N 1
ATOM 827 C CA . GLN A 1 116 ? -12.547 18.703 1.936 1 92.88 116 GLN A CA 1
ATOM 828 C C . GLN A 1 116 ? -11.18 18.547 1.274 1 92.88 116 GLN A C 1
ATOM 830 O O . GLN A 1 116 ? -10.664 17.422 1.177 1 92.88 116 GLN A O 1
ATOM 835 N N . ASP A 1 117 ? -10.609 19.719 0.81 1 93.31 117 ASP A N 1
ATOM 836 C CA . ASP A 1 117 ? -9.195 19.703 0.434 1 93.31 117 ASP A CA 1
ATOM 837 C C . ASP A 1 117 ? -8.32 19.297 1.616 1 93.31 117 ASP A C 1
ATOM 839 O O . ASP A 1 117 ? -8.523 19.766 2.736 1 93.31 117 ASP A O 1
ATOM 843 N N . GLY A 1 118 ? -7.402 18.391 1.278 1 94.12 118 GLY A N 1
ATOM 844 C CA . GLY A 1 118 ? -6.484 18.094 2.369 1 94.12 118 GLY A CA 1
ATOM 845 C C . GLY A 1 118 ? -5.695 16.828 2.156 1 94.12 118 GLY A C 1
ATOM 846 O O . GLY A 1 118 ? -5.684 16.266 1.056 1 94.12 118 GLY A O 1
ATOM 847 N N . LEU A 1 119 ? -4.902 16.547 3.225 1 96.12 119 LEU A N 1
ATOM 848 C CA . LEU A 1 119 ? -4.078 15.336 3.236 1 96.12 119 LEU A CA 1
ATOM 849 C C . LEU A 1 119 ? -4.855 14.148 3.795 1 96.12 119 LEU A C 1
ATOM 851 O O . LEU A 1 119 ? -5.387 14.219 4.906 1 96.12 119 LEU A O 1
ATOM 855 N N . TYR A 1 120 ? -4.945 13.109 2.965 1 97.12 120 TYR A N 1
ATOM 856 C CA . TYR A 1 120 ? -5.664 11.906 3.354 1 97.12 120 TYR A CA 1
ATOM 857 C C . TYR A 1 120 ? -4.73 10.695 3.381 1 97.12 120 TYR A C 1
ATOM 859 O O . TYR A 1 120 ? -3.852 10.562 2.527 1 97.12 120 TYR A O 1
ATOM 867 N N . TYR A 1 121 ? -4.922 9.883 4.41 1 98.25 121 TYR A N 1
ATOM 868 C CA . TYR A 1 121 ? -4.395 8.531 4.328 1 98.25 121 TYR A CA 1
ATOM 869 C C . TYR A 1 121 ? -5.406 7.59 3.68 1 98.25 121 TYR A C 1
ATOM 871 O O . TYR A 1 121 ? -6.5 7.391 4.207 1 98.25 121 TYR A O 1
ATOM 879 N N . LEU A 1 122 ? -5.047 7.055 2.512 1 98.75 122 LEU A N 1
ATOM 880 C CA . LEU A 1 122 ? -5.855 6.07 1.8 1 98.75 122 LEU A CA 1
ATOM 881 C C . LEU A 1 122 ? -5.301 4.664 2.004 1 98.75 122 LEU A C 1
ATOM 883 O O . LEU A 1 122 ? -4.082 4.469 2.047 1 98.75 122 LEU A O 1
ATOM 887 N N . TYR A 1 123 ? -6.219 3.691 2.131 1 98.81 123 TYR A N 1
ATOM 888 C CA . TYR A 1 123 ? -5.758 2.312 2.254 1 98.81 123 TYR A CA 1
ATOM 889 C C . TYR A 1 123 ? -6.695 1.358 1.522 1 98.81 123 TYR A C 1
ATOM 891 O O . TYR A 1 123 ? -7.871 1.668 1.317 1 98.81 123 TYR A O 1
ATOM 899 N N . CYS A 1 124 ? -6.133 0.256 1.113 1 98.88 124 CYS A N 1
ATOM 900 C CA . CYS A 1 124 ? -6.848 -0.833 0.457 1 98.88 124 CYS A CA 1
ATOM 901 C C . CYS A 1 124 ? -6.262 -2.184 0.846 1 98.88 124 CYS A C 1
ATOM 903 O O . CYS A 1 124 ? -5.039 -2.344 0.902 1 98.88 124 CYS A O 1
ATOM 905 N N . PHE A 1 125 ? -7.105 -3.074 1.213 1 98.81 125 PHE A N 1
ATOM 906 C CA . PHE A 1 125 ? -6.734 -4.449 1.529 1 98.81 125 PHE A CA 1
ATOM 907 C C . PHE A 1 125 ? -7.73 -5.434 0.927 1 98.81 125 PHE A C 1
ATOM 909 O O . PHE A 1 125 ? -8.914 -5.426 1.287 1 98.81 125 PHE A O 1
ATOM 916 N N . VAL A 1 126 ? -7.273 -6.266 0.021 1 98.81 126 VAL A N 1
ATOM 917 C CA . VAL A 1 126 ? -8.125 -7.254 -0.627 1 98.81 126 VAL A CA 1
ATOM 918 C C . VAL A 1 126 ? -7.609 -8.656 -0.334 1 98.81 126 VAL A C 1
ATOM 920 O O . VAL A 1 126 ? -6.484 -9 -0.706 1 98.81 126 VAL A O 1
ATOM 923 N N . GLY A 1 127 ? -8.445 -9.414 0.336 1 98.62 127 GLY A N 1
ATOM 924 C CA . GLY A 1 127 ? -8.156 -10.828 0.516 1 98.62 127 GLY A CA 1
ATOM 925 C C . GLY A 1 127 ? -8.602 -11.68 -0.655 1 98.62 127 GLY A C 1
ATOM 926 O O . GLY A 1 127 ? -9.672 -11.461 -1.221 1 98.62 127 GLY A O 1
ATOM 927 N N . TYR A 1 128 ? -7.727 -12.664 -1.005 1 98 128 TYR A N 1
ATOM 928 C CA . TYR A 1 128 ? -8.031 -13.617 -2.07 1 98 128 TYR A CA 1
ATOM 929 C C . TYR A 1 128 ? -7.93 -15.047 -1.568 1 98 128 TYR A C 1
ATOM 931 O O . TYR A 1 128 ? -7.145 -15.344 -0.665 1 98 128 TYR A O 1
ATOM 939 N N . ARG A 1 129 ? -8.68 -15.859 -2.215 1 96.69 129 ARG A N 1
ATOM 940 C CA . ARG A 1 129 ? -8.594 -17.297 -1.973 1 96.69 129 ARG A CA 1
ATOM 941 C C . ARG A 1 129 ? -8.953 -18.078 -3.225 1 96.69 129 ARG A C 1
ATOM 943 O O . ARG A 1 129 ? -9.68 -17.594 -4.09 1 96.69 129 ARG A O 1
ATOM 950 N N . GLY A 1 130 ? -8.375 -19.266 -3.279 1 92.81 130 GLY A N 1
ATOM 951 C CA . GLY A 1 130 ? -8.648 -20.109 -4.438 1 92.81 130 GLY A CA 1
ATOM 952 C C . GLY A 1 130 ? -8.164 -21.531 -4.273 1 92.81 130 GLY A C 1
ATOM 953 O O . GLY A 1 130 ? -7.625 -21.891 -3.227 1 92.81 130 GLY A O 1
ATOM 954 N N . ARG A 1 131 ? -8.445 -22.344 -5.301 1 88.38 131 ARG A N 1
ATOM 955 C CA . ARG A 1 131 ? -8 -23.734 -5.41 1 88.38 131 ARG A CA 1
ATOM 956 C C . ARG A 1 131 ? -7.656 -24.078 -6.852 1 88.38 131 ARG A C 1
ATOM 958 O O . ARG A 1 131 ? -8.25 -23.547 -7.789 1 88.38 131 ARG A O 1
ATOM 965 N N . ALA A 1 132 ? -6.707 -24.953 -6.91 1 83.5 132 ALA A N 1
ATOM 966 C CA . ALA A 1 132 ? -6.418 -25.469 -8.25 1 83.5 132 ALA A CA 1
ATOM 967 C C . ALA A 1 132 ? -7.598 -26.266 -8.797 1 83.5 132 ALA A C 1
ATOM 969 O O . ALA A 1 132 ? -8.227 -27.031 -8.07 1 83.5 132 ALA A O 1
ATOM 970 N N . PRO A 1 133 ? -7.977 -26 -10.133 1 77.81 133 PRO A N 1
ATOM 971 C CA . PRO A 1 133 ? -9.07 -26.781 -10.719 1 77.81 133 PRO A CA 1
ATOM 972 C C . PRO A 1 133 ? -8.727 -28.266 -10.852 1 77.81 133 PRO A C 1
ATOM 974 O O . PRO A 1 133 ? -7.551 -28.625 -10.883 1 77.81 133 PRO A O 1
ATOM 977 N N . PRO A 1 134 ? -9.875 -29.016 -10.914 1 73.38 134 PRO A N 1
ATOM 978 C CA . PRO A 1 134 ? -9.633 -30.453 -11.094 1 73.38 134 PRO A CA 1
ATOM 979 C C . PRO A 1 134 ? -9.047 -30.781 -12.469 1 73.38 134 PRO A C 1
ATOM 981 O O . PRO A 1 134 ? -9.406 -30.141 -13.461 1 73.38 134 PRO A O 1
ATOM 984 N N . GLY A 1 135 ? -8.258 -31.766 -12.547 1 64.06 135 GLY A N 1
ATOM 985 C CA . GLY A 1 135 ? -7.762 -32.312 -13.789 1 64.06 135 GLY A CA 1
ATOM 986 C C . GLY A 1 135 ? -6.648 -31.484 -14.414 1 64.06 135 GLY A C 1
ATOM 987 O O . GLY A 1 135 ? -6.332 -31.656 -15.594 1 64.06 135 GLY A O 1
ATOM 988 N N . GLY A 1 136 ? -6.484 -30.375 -13.984 1 55.09 136 GLY A N 1
ATOM 989 C CA . GLY A 1 136 ? -5.406 -29.625 -14.617 1 55.09 136 GLY A CA 1
ATOM 990 C C . GLY A 1 136 ? -4.172 -30.469 -14.875 1 55.09 136 GLY A C 1
ATOM 991 O O . GLY A 1 136 ? -3.732 -31.219 -14 1 55.09 136 GLY A O 1
ATOM 992 N N . GLU A 1 137 ? -4.227 -31.062 -16.078 1 47.66 137 GLU A N 1
ATOM 993 C CA . GLU A 1 137 ? -3.135 -31.844 -16.656 1 47.66 137 GLU A CA 1
ATOM 994 C C . GLU A 1 137 ? -1.844 -31.031 -16.703 1 47.66 137 GLU A C 1
ATOM 996 O O . GLU A 1 137 ? -1.848 -29.875 -17.141 1 47.66 137 GLU A O 1
ATOM 1001 N N . GLY A 1 138 ? -0.788 -31.375 -15.977 1 50.72 138 GLY A N 1
ATOM 1002 C CA . GLY A 1 138 ? 0.655 -31.188 -15.938 1 50.72 138 GLY A CA 1
ATOM 1003 C C . GLY A 1 138 ? 1.135 -30.469 -14.695 1 50.72 138 GLY A C 1
ATOM 1004 O O . GLY A 1 138 ? 0.333 -29.891 -13.961 1 50.72 138 GLY A O 1
ATOM 1005 N N . PRO A 1 139 ? 2.131 -30.969 -14.25 1 49.28 139 PRO A N 1
ATOM 1006 C CA . PRO A 1 139 ? 2.822 -30.469 -13.055 1 49.28 139 PRO A CA 1
ATOM 1007 C C . PRO A 1 139 ? 2.924 -28.953 -13.023 1 49.28 139 PRO A C 1
ATOM 1009 O O . PRO A 1 139 ? 3.514 -28.391 -12.102 1 49.28 139 PRO A O 1
ATOM 1012 N N . ARG A 1 140 ? 2.574 -28.375 -14.188 1 54.44 140 ARG A N 1
ATOM 1013 C CA . ARG A 1 140 ? 3.004 -26.984 -14.297 1 54.44 140 ARG A CA 1
ATOM 1014 C C . ARG A 1 140 ? 2.084 -26.062 -13.508 1 54.44 140 ARG A C 1
ATOM 1016 O O . ARG A 1 140 ? 0.871 -26.047 -13.719 1 54.44 140 ARG A O 1
ATOM 1023 N N . GLY A 1 141 ? 2.451 -25.719 -12.391 1 60.72 141 GLY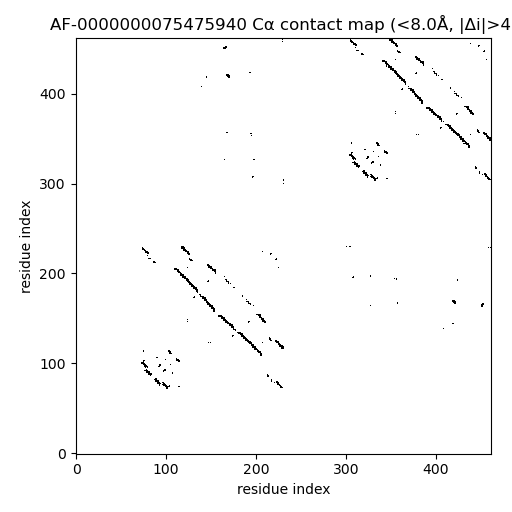 A N 1
ATOM 1024 C CA . GLY A 1 141 ? 1.736 -24.766 -11.562 1 60.72 141 GLY A CA 1
ATOM 1025 C C . GLY A 1 141 ? 1.346 -23.5 -12.312 1 60.72 141 GLY A C 1
ATOM 1026 O O . GLY A 1 141 ? 2.096 -23.031 -13.164 1 60.72 141 GLY A O 1
ATOM 1027 N N . ARG A 1 142 ? 0.055 -23.281 -12.594 1 76.94 142 ARG A N 1
ATOM 1028 C CA . ARG A 1 142 ? -0.462 -22.047 -13.172 1 76.94 142 ARG A CA 1
ATOM 1029 C C . ARG A 1 142 ? -0.348 -20.891 -12.188 1 76.94 142 ARG A C 1
ATOM 1031 O O . ARG A 1 142 ? -0.615 -21.062 -10.992 1 76.94 142 ARG A O 1
ATOM 1038 N N . SER A 1 143 ? 0.383 -19.844 -12.734 1 86.94 143 SER A N 1
ATOM 1039 C CA . SER A 1 143 ? 0.5 -18.656 -11.875 1 86.94 143 SER A CA 1
ATOM 1040 C C . SER A 1 143 ? -0.561 -17.625 -12.211 1 86.94 143 SER A C 1
ATOM 1042 O O . SER A 1 143 ? -0.912 -17.438 -13.383 1 86.94 143 SER A O 1
ATOM 1044 N N . VAL A 1 144 ? -1.104 -17.062 -11.172 1 92.12 144 VAL A N 1
ATOM 1045 C CA . VAL A 1 144 ? -2.049 -15.969 -11.328 1 92.12 144 VAL A CA 1
ATOM 1046 C C . VAL A 1 144 ? -1.546 -14.742 -10.578 1 92.12 144 VAL A C 1
ATOM 1048 O O . VAL A 1 144 ? -1.065 -14.852 -9.445 1 92.12 144 VAL A O 1
ATOM 1051 N N . THR A 1 145 ? -1.579 -13.586 -11.242 1 95.88 145 THR A N 1
ATOM 1052 C CA . THR A 1 145 ? -1.222 -12.336 -10.586 1 95.88 145 THR A CA 1
ATOM 1053 C C . THR A 1 145 ? -2.473 -11.57 -10.164 1 95.88 145 THR A C 1
ATOM 1055 O O . THR A 1 145 ? -3.35 -11.297 -10.992 1 95.88 145 THR A O 1
ATOM 1058 N N . LEU A 1 146 ? -2.516 -11.281 -8.859 1 98.06 146 LEU A N 1
ATOM 1059 C CA . LEU A 1 146 ? -3.604 -10.531 -8.25 1 98.06 146 LEU A CA 1
ATOM 1060 C C . LEU A 1 146 ? -3.189 -9.078 -8 1 98.06 146 LEU A C 1
ATOM 1062 O O . LEU A 1 146 ? -2.121 -8.828 -7.438 1 98.06 146 LEU A O 1
ATOM 1066 N N . ARG A 1 147 ? -4.109 -8.148 -8.461 1 98.56 147 ARG A N 1
ATOM 1067 C CA . ARG A 1 147 ? -3.758 -6.73 -8.414 1 98.56 147 ARG A CA 1
ATOM 1068 C C . ARG A 1 147 ? -4.898 -5.906 -7.828 1 98.56 147 ARG A C 1
ATOM 1070 O O . ARG A 1 147 ? -6.07 -6.156 -8.125 1 98.56 147 ARG A O 1
ATOM 1077 N N . SER A 1 148 ? -4.555 -4.938 -7.039 1 98.5 148 SER A N 1
ATOM 1078 C CA . SER A 1 148 ? -5.453 -3.883 -6.574 1 98.5 148 SER A CA 1
ATOM 1079 C C . SER A 1 148 ? -4.871 -2.502 -6.848 1 98.5 148 SER A C 1
ATOM 1081 O O . SER A 1 148 ? -3.688 -2.258 -6.594 1 98.5 148 SER A O 1
ATOM 1083 N N . SER A 1 149 ? -5.723 -1.634 -7.387 1 98.44 149 SER A N 1
ATOM 1084 C CA . SER A 1 149 ? -5.297 -0.285 -7.742 1 98.44 149 SER A CA 1
ATOM 1085 C C . SER A 1 149 ? -6.262 0.762 -7.195 1 98.44 149 SER A C 1
ATOM 1087 O O . SER A 1 149 ? -7.48 0.626 -7.332 1 98.44 149 SER A O 1
ATOM 1089 N N . LEU A 1 150 ? -5.66 1.754 -6.613 1 98.25 150 LEU A N 1
ATOM 1090 C CA . LEU A 1 150 ? -6.434 2.887 -6.117 1 98.25 150 LEU A CA 1
ATOM 1091 C C . LEU A 1 150 ? -6.258 4.102 -7.02 1 98.25 150 LEU A C 1
ATOM 1093 O O . LEU A 1 150 ? -5.129 4.523 -7.293 1 98.25 150 LEU A O 1
ATOM 1097 N N . TYR A 1 151 ? -7.422 4.656 -7.453 1 96.69 151 TYR A N 1
ATOM 1098 C CA . TYR A 1 151 ? -7.43 5.773 -8.391 1 96.69 151 TYR A CA 1
ATOM 1099 C C . TYR A 1 151 ? -8.133 6.984 -7.793 1 96.69 151 TYR A C 1
ATOM 1101 O O . TYR A 1 151 ? -8.945 6.848 -6.875 1 96.69 151 TYR A O 1
ATOM 1109 N N . ARG A 1 152 ? -7.789 8.133 -8.344 1 95.5 152 ARG A N 1
ATOM 1110 C CA . ARG A 1 152 ? -8.625 9.312 -8.148 1 95.5 152 ARG A CA 1
ATOM 1111 C C . ARG A 1 152 ? -9.148 9.836 -9.484 1 95.5 152 ARG A C 1
ATOM 1113 O O . ARG A 1 152 ? -8.516 9.641 -10.523 1 95.5 152 ARG A O 1
ATOM 1120 N N . GLU A 1 153 ? -10.305 10.359 -9.391 1 92.38 153 GLU A N 1
ATOM 1121 C CA . GLU A 1 153 ? -10.891 11.016 -10.562 1 92.38 153 GLU A CA 1
ATOM 1122 C C . GLU A 1 153 ? -11.641 12.281 -10.164 1 92.38 153 GLU A C 1
ATOM 1124 O O . GLU A 1 153 ? -12.195 12.359 -9.062 1 92.38 153 GLU A O 1
ATOM 1129 N N . GLY A 1 154 ? -11.586 13.133 -11.125 1 81.44 154 GLY A N 1
ATOM 1130 C CA . GLY A 1 154 ? -12.336 14.359 -10.906 1 81.44 154 GLY A CA 1
ATOM 1131 C C . GLY A 1 154 ? -11.555 15.414 -10.156 1 81.44 154 GLY A C 1
ATOM 1132 O O . GLY A 1 154 ? -10.359 15.242 -9.891 1 81.44 154 GLY A O 1
ATOM 1133 N N . GLY A 1 155 ? -11.977 16.438 -9.898 1 65.5 155 GLY A N 1
ATOM 1134 C CA . GLY A 1 155 ? -11.391 17.594 -9.219 1 65.5 155 GLY A CA 1
ATOM 1135 C C . GLY A 1 155 ? -11.359 18.844 -10.086 1 65.5 155 GLY A C 1
ATOM 1136 O O . GLY A 1 155 ? -12.25 19.047 -10.914 1 65.5 155 GLY A O 1
ATOM 1137 N N . ALA A 1 156 ? -10.438 19.547 -9.656 1 58.09 156 ALA A N 1
ATOM 1138 C CA . ALA A 1 156 ? -10.406 20.875 -10.273 1 58.09 156 ALA A CA 1
ATOM 1139 C C . ALA A 1 156 ? -10.211 20.781 -11.781 1 58.09 156 ALA A C 1
ATOM 1141 O O . ALA A 1 156 ? -10.664 21.656 -12.531 1 58.09 156 ALA A O 1
ATOM 1142 N N . TYR A 1 157 ? -9.625 19.641 -12.117 1 56 157 TYR A N 1
ATOM 1143 C CA . TYR A 1 157 ? -9.25 19.656 -13.523 1 56 157 TYR A CA 1
ATOM 1144 C C . TYR A 1 157 ? -10.312 18.953 -14.367 1 56 157 TYR A C 1
ATOM 1146 O O . TYR A 1 157 ? -10.164 18.844 -15.586 1 56 157 TYR A O 1
ATOM 1154 N N . GLY A 1 158 ? -11.5 18.703 -13.766 1 60.25 158 GLY A N 1
ATOM 1155 C CA . GLY A 1 158 ? -12.625 18.141 -14.508 1 60.25 158 GLY A CA 1
ATOM 1156 C C . GLY A 1 158 ? -12.602 16.625 -14.555 1 60.25 158 GLY A C 1
ATOM 1157 O O . GLY A 1 158 ? -11.781 15.984 -13.898 1 60.25 158 GLY A O 1
ATOM 1158 N N . PRO A 1 159 ? -13.727 16.047 -15.172 1 62 159 PRO A N 1
ATOM 1159 C CA . PRO A 1 159 ? -13.883 14.594 -15.289 1 62 159 PRO A CA 1
ATOM 1160 C C . PRO A 1 159 ? -12.703 13.93 -16 1 62 159 PRO A C 1
ATOM 1162 O O . PRO A 1 159 ? -12.898 13.07 -16.859 1 62 159 PRO A O 1
ATOM 1165 N N . GLY A 1 160 ? -11.57 14.523 -15.82 1 67.94 160 GLY A N 1
ATOM 1166 C CA . GLY A 1 160 ? -10.391 14.086 -16.562 1 67.94 160 GLY A CA 1
ATOM 1167 C C . GLY A 1 160 ? -10.094 12.609 -16.391 1 67.94 160 GLY A C 1
ATOM 1168 O O . GLY A 1 160 ? -10.945 11.852 -15.93 1 67.94 160 GLY A O 1
ATOM 1169 N N . THR A 1 161 ? -9.07 12.109 -16.922 1 83.88 161 THR A N 1
ATOM 1170 C CA . THR A 1 161 ? -8.57 10.742 -16.938 1 83.88 161 THR A CA 1
ATOM 1171 C C . THR A 1 161 ? -8.172 10.281 -15.539 1 83.88 161 THR A C 1
ATOM 1173 O O . THR A 1 161 ? -7.488 11.016 -14.812 1 83.88 161 THR A O 1
ATOM 1176 N N . PRO A 1 162 ? -8.781 9.18 -15.125 1 91.5 162 PRO A N 1
ATOM 1177 C CA . PRO A 1 162 ? -8.383 8.641 -13.828 1 91.5 162 PRO A CA 1
ATOM 1178 C C . PRO A 1 162 ? -6.863 8.617 -13.648 1 91.5 162 PRO A C 1
ATOM 1180 O O . PRO A 1 162 ? -6.129 8.359 -14.602 1 91.5 162 PRO A O 1
ATOM 1183 N N . GLU A 1 163 ? -6.441 8.984 -12.391 1 94.06 163 GLU A N 1
ATOM 1184 C CA . GLU A 1 163 ? -5.027 8.938 -12.039 1 94.06 163 GLU A CA 1
ATOM 1185 C C . GLU A 1 163 ? -4.75 7.828 -11.023 1 94.06 163 GLU A C 1
ATOM 1187 O O . GLU A 1 163 ? -5.379 7.773 -9.969 1 94.06 163 GLU A O 1
ATOM 1192 N N . LEU A 1 164 ? -3.787 6.977 -11.367 1 96.5 164 LEU A N 1
ATOM 1193 C CA . LEU A 1 164 ? -3.369 5.926 -10.445 1 96.5 164 LEU A CA 1
ATOM 1194 C C . LEU A 1 164 ? -2.6 6.512 -9.266 1 96.5 164 LEU A C 1
ATOM 1196 O O . LEU A 1 164 ? -1.65 7.277 -9.453 1 96.5 164 LEU A O 1
ATOM 1200 N N . LEU A 1 165 ? -2.994 6.133 -8.031 1 97.56 165 LEU A N 1
ATOM 1201 C CA . LEU A 1 165 ? -2.363 6.656 -6.824 1 97.56 165 LEU A CA 1
ATOM 1202 C C . LEU A 1 165 ? -1.46 5.605 -6.184 1 97.56 165 LEU A C 1
ATOM 1204 O O . LEU A 1 165 ? -0.281 5.863 -5.938 1 97.56 165 LEU A O 1
ATOM 1208 N N . LEU A 1 166 ? -2.02 4.449 -5.867 1 98.56 166 LEU A N 1
ATOM 1209 C CA . LEU A 1 166 ? -1.343 3.334 -5.215 1 98.56 166 LEU A CA 1
ATOM 1210 C C . LEU A 1 166 ? -1.744 2.008 -5.852 1 98.56 166 LEU A C 1
ATOM 1212 O O . LEU A 1 166 ? -2.898 1.829 -6.25 1 98.56 166 LEU A O 1
ATOM 1216 N N . GLU A 1 167 ? -0.817 1.123 -5.918 1 98.75 167 GLU A N 1
ATOM 1217 C CA . GLU A 1 167 ? -1.103 -0.184 -6.504 1 98.75 167 GLU A CA 1
ATOM 1218 C C . GLU A 1 167 ? -0.24 -1.272 -5.871 1 98.75 167 GLU A C 1
ATOM 1220 O O . GLU A 1 167 ? 0.94 -1.052 -5.59 1 98.75 167 GLU A O 1
ATOM 1225 N N . GLY A 1 168 ? -0.842 -2.398 -5.59 1 98.44 168 GLY A N 1
ATOM 1226 C CA . GLY A 1 168 ? -0.141 -3.598 -5.164 1 98.44 168 GLY A CA 1
ATOM 1227 C C . GLY A 1 168 ? -0.454 -4.812 -6.02 1 98.44 168 GLY A C 1
ATOM 1228 O O . GLY A 1 168 ? -1.479 -4.848 -6.703 1 98.44 168 GLY A O 1
ATOM 1229 N N . ALA A 1 169 ? 0.492 -5.781 -5.992 1 98.5 169 ALA A N 1
ATOM 1230 C CA . ALA A 1 169 ? 0.29 -7.02 -6.742 1 98.5 169 ALA A CA 1
ATOM 1231 C C . ALA A 1 169 ? 0.98 -8.195 -6.055 1 98.5 169 ALA A C 1
ATOM 1233 O O . ALA A 1 169 ? 2.031 -8.023 -5.43 1 98.5 169 ALA A O 1
ATOM 1234 N N . GLU A 1 170 ? 0.355 -9.352 -6.18 1 97.81 170 GLU A N 1
ATOM 1235 C CA . GLU A 1 170 ? 0.883 -10.625 -5.695 1 97.81 170 GLU A CA 1
ATOM 1236 C C . GLU A 1 170 ? 0.672 -11.734 -6.723 1 97.81 170 GLU A C 1
ATOM 1238 O O . GLU A 1 170 ? -0.432 -11.898 -7.246 1 97.81 170 GLU A O 1
ATOM 1243 N N . THR A 1 171 ? 1.758 -12.438 -7.008 1 95.38 171 THR A N 1
ATOM 1244 C CA . THR A 1 171 ? 1.628 -13.609 -7.871 1 95.38 171 THR A CA 1
ATOM 1245 C C . THR A 1 171 ? 1.58 -14.891 -7.047 1 95.38 171 THR A C 1
ATOM 1247 O O . THR A 1 171 ? 2.443 -15.117 -6.199 1 95.38 171 THR A O 1
ATOM 1250 N N . VAL A 1 172 ? 0.568 -15.695 -7.312 1 91.81 172 VAL A N 1
ATOM 1251 C CA . VAL A 1 172 ? 0.392 -16.969 -6.641 1 91.81 172 VAL A CA 1
ATOM 1252 C C . VAL A 1 172 ? 0.617 -18.109 -7.633 1 91.81 172 VAL A C 1
ATOM 1254 O O . VAL A 1 172 ? 0.056 -18.109 -8.734 1 91.81 172 VAL A O 1
ATOM 1257 N N . THR A 1 173 ? 1.456 -19.047 -7.25 1 85.44 173 THR A N 1
ATOM 1258 C CA . THR A 1 173 ? 1.644 -20.234 -8.055 1 85.44 173 THR A CA 1
ATOM 1259 C C . THR A 1 173 ? 0.783 -21.391 -7.527 1 85.44 173 THR A C 1
ATOM 1261 O O . THR A 1 173 ? 0.931 -21.797 -6.375 1 85.44 173 THR A O 1
ATOM 1264 N N . ILE A 1 174 ? -0.044 -21.828 -8.391 1 76.62 174 ILE A N 1
ATOM 1265 C CA . ILE A 1 174 ? -0.967 -22.891 -8.031 1 76.62 174 ILE A CA 1
ATOM 1266 C C . ILE A 1 174 ? -0.366 -24.234 -8.422 1 76.62 174 ILE A C 1
ATOM 1268 O O . ILE A 1 174 ? -0.094 -24.484 -9.602 1 76.62 174 ILE A O 1
ATOM 1272 N N . VAL A 1 175 ? 0.016 -24.984 -7.391 1 70.81 175 VAL A N 1
ATOM 1273 C CA . VAL A 1 175 ? 0.639 -26.281 -7.633 1 70.81 175 VAL A CA 1
ATOM 1274 C C . VAL A 1 175 ? -0.436 -27.328 -7.922 1 70.81 175 VAL A C 1
ATOM 1276 O O . VAL A 1 175 ? -1.414 -27.438 -7.18 1 70.81 175 VAL A O 1
ATOM 1279 N N . LEU A 1 176 ? -0.286 -27.859 -9.031 1 64.19 176 LEU A N 1
ATOM 1280 C CA . LEU A 1 176 ? -1.213 -28.922 -9.406 1 64.19 176 LEU A CA 1
ATOM 1281 C C . LEU A 1 176 ? -0.848 -30.234 -8.703 1 64.19 176 LEU A C 1
ATOM 1283 O O . LEU A 1 176 ? 0.333 -30.516 -8.484 1 64.19 176 LEU A O 1
ATOM 1287 N N . ASP A 1 177 ? -1.777 -30.688 -7.895 1 60.94 177 ASP A N 1
ATOM 1288 C CA . ASP A 1 177 ? -1.574 -31.984 -7.254 1 60.94 177 ASP A CA 1
ATOM 1289 C C . ASP A 1 177 ? -1.086 -33.031 -8.258 1 60.94 177 ASP A C 1
ATOM 1291 O O . ASP A 1 177 ? -1.794 -33.344 -9.211 1 60.94 177 ASP A O 1
ATOM 1295 N N . PRO A 1 178 ? 0.194 -33.375 -8.164 1 59.44 178 PRO A N 1
ATOM 1296 C CA . PRO A 1 178 ? 0.67 -34.375 -9.117 1 59.44 178 PRO A CA 1
ATOM 1297 C C . PRO A 1 178 ? -0.121 -35.656 -9.039 1 59.44 178 PRO A C 1
ATOM 1299 O O . PRO A 1 178 ? -0.034 -36.5 -9.945 1 59.44 178 PRO A O 1
ATOM 1302 N N . ALA A 1 179 ? -0.608 -35.938 -7.785 1 58.09 179 ALA A N 1
ATOM 1303 C CA . ALA A 1 179 ? -1.141 -37.281 -7.629 1 58.09 179 ALA A CA 1
ATOM 1304 C C . ALA A 1 179 ? -2.451 -37.438 -8.391 1 58.09 179 ALA A C 1
ATOM 1306 O O . ALA A 1 179 ? -3.066 -38.531 -8.359 1 58.09 179 ALA A O 1
ATOM 1307 N N . GLY A 1 180 ? -2.65 -36.531 -9.273 1 60.31 180 GLY A N 1
ATOM 1308 C CA . GLY A 1 180 ? -3.791 -36.844 -10.125 1 60.31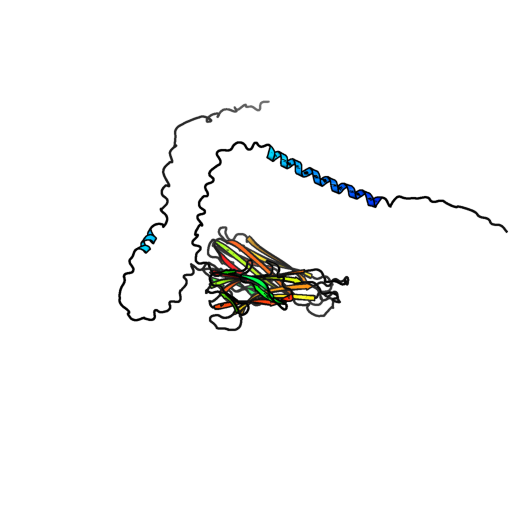 180 GLY A CA 1
ATOM 1309 C C . GLY A 1 180 ? -5.094 -36.938 -9.359 1 60.31 180 GLY A C 1
ATOM 1310 O O . GLY A 1 180 ? -6.02 -37.625 -9.797 1 60.31 180 GLY A O 1
ATOM 1311 N N . ARG A 1 181 ? -5.023 -36.469 -8.156 1 59.06 181 ARG A N 1
ATOM 1312 C CA . ARG A 1 181 ? -6.266 -36.688 -7.422 1 59.06 181 ARG A CA 1
ATOM 1313 C C . ARG A 1 181 ? -7.426 -35.938 -8.055 1 59.06 181 ARG A C 1
ATOM 1315 O O . ARG A 1 181 ? -7.227 -34.844 -8.633 1 59.06 181 ARG A O 1
ATOM 1322 N N . GLN A 1 182 ? -8.492 -36.594 -8.242 1 65.06 182 GLN A N 1
ATOM 1323 C CA . GLN A 1 182 ? -9.758 -36.219 -8.859 1 65.06 182 GLN A CA 1
ATOM 1324 C C . GLN A 1 182 ? -10.367 -35 -8.164 1 65.06 182 GLN A C 1
ATOM 1326 O O . GLN A 1 182 ? -11.406 -34.5 -8.578 1 65.06 182 GLN A O 1
ATOM 1331 N N . GLY A 1 183 ? -9.547 -34.156 -7.438 1 73.12 183 GLY A N 1
ATOM 1332 C CA . GLY A 1 183 ? -10.242 -33.062 -6.758 1 73.12 183 GLY A CA 1
ATOM 1333 C C . GLY A 1 183 ? -9.516 -31.75 -6.844 1 73.12 183 GLY A C 1
ATOM 1334 O O . GLY A 1 183 ? -8.562 -31.594 -7.609 1 73.12 183 GLY A O 1
ATOM 1335 N N . TYR A 1 184 ? -10.258 -30.828 -6.328 1 77.31 184 TYR A N 1
ATOM 1336 C CA . TYR A 1 184 ? -9.648 -29.516 -6.234 1 77.31 184 TYR A CA 1
ATOM 1337 C C . TYR A 1 184 ? -8.375 -29.562 -5.402 1 77.31 184 TYR A C 1
ATOM 1339 O O . TYR A 1 184 ? -8.258 -30.359 -4.469 1 77.31 184 TYR A O 1
ATOM 1347 N N . GLY A 1 185 ? -7.441 -28.922 -5.898 1 80.56 185 GLY A N 1
ATOM 1348 C CA . GLY A 1 185 ? -6.227 -28.781 -5.109 1 80.56 185 GLY A CA 1
ATOM 1349 C C . GLY A 1 185 ? -6.461 -28.125 -3.764 1 80.56 185 GLY A C 1
ATOM 1350 O O . GLY A 1 185 ? -7.594 -27.75 -3.438 1 80.56 185 GLY A O 1
ATOM 1351 N N . PRO A 1 186 ? -5.426 -28.016 -2.977 1 85.5 186 PRO A N 1
ATOM 1352 C CA . PRO A 1 186 ? -5.559 -27.391 -1.664 1 85.5 186 PRO A CA 1
ATOM 1353 C C . PRO A 1 186 ? -5.941 -25.906 -1.758 1 85.5 186 PRO A C 1
ATOM 1355 O O . PRO A 1 186 ? -5.574 -25.234 -2.723 1 85.5 186 PRO A O 1
ATOM 1358 N N . LEU A 1 187 ? -6.59 -25.469 -0.727 1 91.19 187 LEU A N 1
ATOM 1359 C CA . LEU A 1 187 ? -6.992 -24.062 -0.61 1 91.19 187 LEU A CA 1
ATOM 1360 C C . LEU A 1 187 ? -5.789 -23.172 -0.326 1 91.19 187 LEU A C 1
ATOM 1362 O O . LEU A 1 187 ? -4.93 -23.531 0.486 1 91.19 187 LEU A O 1
ATOM 1366 N N . TRP A 1 188 ? -5.715 -22.125 -1.047 1 92.94 188 TRP A N 1
ATOM 1367 C CA . TRP A 1 188 ? -4.688 -21.125 -0.775 1 92.94 188 TRP A CA 1
ATOM 1368 C C . TRP A 1 188 ? -5.312 -19.781 -0.45 1 92.94 188 TRP A C 1
ATOM 1370 O O . TRP A 1 188 ? -6.445 -19.5 -0.847 1 92.94 188 TRP A O 1
ATOM 1380 N N . TYR A 1 189 ? -4.578 -18.953 0.38 1 96.5 189 TYR A N 1
ATOM 1381 C CA . TYR A 1 189 ? -4.949 -17.578 0.72 1 96.5 189 TYR A CA 1
ATOM 1382 C C . TYR A 1 189 ? -3.805 -16.609 0.423 1 96.5 189 TYR A C 1
ATOM 1384 O O . TYR A 1 189 ? -2.633 -16.969 0.578 1 96.5 189 TYR A O 1
ATOM 1392 N N . THR A 1 190 ? -4.141 -15.477 -0.134 1 96.75 190 THR A N 1
ATOM 1393 C CA . THR A 1 190 ? -3.195 -14.375 -0.22 1 96.75 190 THR A CA 1
ATOM 1394 C C . THR A 1 190 ? -3.92 -13.031 -0.125 1 96.75 190 THR A C 1
ATOM 1396 O O . THR A 1 190 ? -5.148 -12.992 -0.016 1 96.75 190 THR A O 1
ATOM 1399 N N . SER A 1 191 ? -3.168 -11.969 0.016 1 98.31 191 SER A N 1
ATOM 1400 C CA . SER A 1 191 ? -3.756 -10.633 0.091 1 98.31 191 SER A CA 1
ATOM 1401 C C . SER A 1 191 ? -2.895 -9.609 -0.639 1 98.31 191 SER A C 1
ATOM 1403 O O . SER A 1 191 ? -1.698 -9.828 -0.841 1 98.31 191 SER A O 1
ATOM 1405 N N . VAL A 1 192 ? -3.568 -8.617 -1.143 1 98.62 192 VAL A N 1
ATOM 1406 C CA . VAL A 1 192 ? -2.934 -7.426 -1.686 1 98.62 192 VAL A CA 1
ATOM 1407 C C . VAL A 1 192 ? -3.381 -6.199 -0.894 1 98.62 192 VAL A C 1
ATOM 1409 O O . VAL A 1 192 ? -4.543 -5.793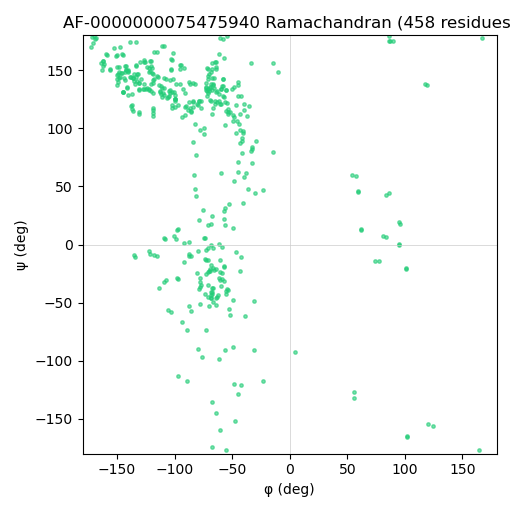 -0.968 1 98.62 192 VAL A O 1
ATOM 1412 N N . GLY A 1 193 ? -2.418 -5.598 -0.164 1 98.38 193 GLY A N 1
ATOM 1413 C CA . GLY A 1 193 ? -2.742 -4.453 0.669 1 98.38 193 GLY A CA 1
ATOM 1414 C C . GLY A 1 193 ? -1.694 -3.355 0.609 1 98.38 193 GLY A C 1
ATOM 1415 O O . GLY A 1 193 ? -0.504 -3.637 0.457 1 98.38 193 GLY A O 1
ATOM 1416 N N . PHE A 1 194 ? -2.166 -2.119 0.673 1 98.69 194 PHE A N 1
ATOM 1417 C CA . PHE A 1 194 ? -1.29 -0.954 0.698 1 98.69 194 PHE A CA 1
ATOM 1418 C C . PHE A 1 194 ? -2.01 0.253 1.285 1 98.69 194 PHE A C 1
ATOM 1420 O O . PHE A 1 194 ? -3.238 0.258 1.393 1 98.69 194 PHE A O 1
ATOM 1427 N N . GLY A 1 195 ? -1.226 1.217 1.664 1 98.62 195 GLY A N 1
ATOM 1428 C CA . GLY A 1 195 ? -1.742 2.498 2.119 1 98.62 195 GLY A CA 1
ATOM 1429 C C . GLY A 1 195 ? -0.696 3.596 2.121 1 98.62 195 GLY A C 1
ATOM 1430 O O . GLY A 1 195 ? 0.486 3.336 2.354 1 98.62 195 GLY A O 1
ATOM 1431 N N . GLY A 1 196 ? -1.143 4.77 1.928 1 98.56 196 GLY A N 1
ATOM 1432 C CA . GLY A 1 196 ? -0.242 5.91 1.888 1 98.56 196 GLY A CA 1
ATOM 1433 C C . GLY A 1 196 ? -0.967 7.242 1.869 1 98.56 196 GLY A C 1
ATOM 1434 O O . GLY A 1 196 ? -2.195 7.285 1.764 1 98.56 196 GLY A O 1
ATOM 1435 N N . LEU A 1 197 ? -0.189 8.297 1.969 1 98.44 197 LEU A N 1
ATOM 1436 C CA . LEU A 1 197 ? -0.725 9.656 2.02 1 98.44 197 LEU A CA 1
ATOM 1437 C C . LEU A 1 197 ? -0.914 10.219 0.615 1 98.44 197 LEU A C 1
ATOM 1439 O O . LEU A 1 197 ? -0.07 10.008 -0.26 1 98.44 197 LEU A O 1
ATOM 1443 N N . VAL A 1 198 ? -2.025 10.914 0.456 1 97.25 198 VAL A N 1
ATOM 1444 C CA . VAL A 1 198 ? -2.332 11.57 -0.81 1 97.25 198 VAL A CA 1
ATOM 1445 C C . VAL A 1 198 ? -2.971 12.93 -0.543 1 97.25 198 VAL A C 1
ATOM 1447 O O . VAL A 1 198 ? -3.83 13.062 0.332 1 97.25 198 VAL A O 1
ATOM 1450 N N . GLN A 1 199 ? -2.496 13.891 -1.268 1 94.38 199 GLN A N 1
ATOM 1451 C CA . GLN A 1 199 ? -3.201 15.164 -1.285 1 94.38 199 GLN A CA 1
ATOM 1452 C C . GLN A 1 199 ? -4.426 15.109 -2.195 1 94.38 199 GLN A C 1
ATOM 1454 O O . GLN A 1 199 ? -4.309 14.781 -3.381 1 94.38 199 GLN A O 1
ATOM 1459 N N . LEU A 1 200 ? -5.605 15.438 -1.587 1 93.88 200 LEU A N 1
ATOM 1460 C CA . LEU A 1 200 ? -6.828 15.391 -2.385 1 93.88 200 LEU A CA 1
ATOM 1461 C C . LEU A 1 200 ? -7.527 16.734 -2.389 1 93.88 200 LEU A C 1
ATOM 1463 O O . LEU A 1 200 ? -7.461 17.484 -1.405 1 93.88 200 LEU A O 1
ATOM 1467 N N . ARG A 1 201 ? -8.18 17 -3.471 1 91.69 201 ARG A N 1
ATOM 1468 C CA . ARG A 1 201 ? -9.016 18.203 -3.602 1 91.69 201 ARG A CA 1
ATOM 1469 C C . ARG A 1 201 ? -10.492 17.844 -3.465 1 91.69 201 ARG A C 1
ATOM 1471 O O . ARG A 1 201 ? -10.922 16.781 -3.885 1 91.69 201 ARG A O 1
ATOM 1478 N N . ARG A 1 202 ? -11.117 18.875 -2.963 1 89.94 202 ARG A N 1
ATOM 1479 C CA . ARG A 1 202 ? -12.562 18.703 -2.861 1 89.94 202 ARG A CA 1
ATOM 1480 C C . ARG A 1 202 ? -13.172 18.344 -4.211 1 89.94 202 ARG A C 1
ATOM 1482 O O . ARG A 1 202 ? -12.812 18.922 -5.238 1 89.94 202 ARG A O 1
ATOM 1489 N N . GLY A 1 203 ? -14.023 17.359 -4.246 1 84 203 GLY A N 1
ATOM 1490 C CA . GLY A 1 203 ? -14.68 16.969 -5.48 1 84 203 GLY A CA 1
ATOM 1491 C C . GLY A 1 203 ? -14.047 15.742 -6.121 1 84 203 GLY A C 1
ATOM 1492 O O . GLY A 1 203 ? -14.656 15.109 -6.992 1 84 203 GLY A O 1
ATOM 1493 N N . GLU A 1 204 ? -12.852 15.531 -5.715 1 91.81 204 GLU A N 1
ATOM 1494 C CA . GLU A 1 204 ? -12.227 14.32 -6.227 1 91.81 204 GLU A CA 1
ATOM 1495 C C . GLU A 1 204 ? -12.852 13.07 -5.598 1 91.81 204 GLU A C 1
ATOM 1497 O O . GLU A 1 204 ? -13.281 13.102 -4.441 1 91.81 204 GLU A O 1
ATOM 1502 N N . LYS A 1 205 ? -12.898 12.086 -6.453 1 94.75 205 LYS A N 1
ATOM 1503 C CA . LYS A 1 205 ? -13.398 10.789 -6.012 1 94.75 205 LYS A CA 1
ATOM 1504 C C . LYS A 1 205 ? -12.32 9.719 -6.133 1 94.75 205 LYS A C 1
ATOM 1506 O O . LYS A 1 205 ? -11.547 9.711 -7.09 1 94.75 205 LYS A O 1
ATOM 1511 N N . VAL A 1 206 ? -12.367 8.852 -5.117 1 97 206 VAL A N 1
ATOM 1512 C CA . VAL A 1 206 ? -11.398 7.762 -5.168 1 97 206 VAL A CA 1
ATOM 1513 C C . VAL A 1 206 ? -12.133 6.43 -5.316 1 97 206 VAL A C 1
ATOM 1515 O O . VAL A 1 206 ? -13.234 6.262 -4.793 1 97 206 VAL A O 1
ATOM 1518 N N . TYR A 1 207 ? -11.508 5.477 -6.074 1 97.19 207 TYR A N 1
ATOM 1519 C CA . TYR A 1 207 ? -12.109 4.16 -6.242 1 97.19 207 TYR A CA 1
ATOM 1520 C C . TYR A 1 207 ? -11.039 3.092 -6.438 1 97.19 207 TYR A C 1
ATOM 1522 O O . TYR A 1 207 ? -9.875 3.41 -6.695 1 97.19 207 TYR A O 1
ATOM 1530 N N . VAL A 1 208 ? -11.469 1.884 -6.238 1 97.62 208 VAL A N 1
ATOM 1531 C CA . VAL A 1 208 ? -10.562 0.744 -6.301 1 97.62 208 VAL A CA 1
ATOM 1532 C C . VAL A 1 208 ? -10.906 -0.13 -7.504 1 97.62 208 VAL A C 1
ATOM 1534 O O . VAL A 1 208 ? -12.078 -0.417 -7.75 1 97.62 208 VAL A O 1
ATOM 1537 N N . ASN A 1 209 ? -9.852 -0.463 -8.266 1 96.88 209 ASN A N 1
ATOM 1538 C CA . ASN A 1 209 ? -9.953 -1.509 -9.281 1 96.88 209 ASN A CA 1
ATOM 1539 C C . ASN A 1 209 ? -9.172 -2.756 -8.875 1 96.88 209 ASN A C 1
ATOM 1541 O O . ASN A 1 209 ? -8.055 -2.656 -8.359 1 96.88 209 ASN A O 1
ATOM 1545 N N . ILE A 1 210 ? -9.836 -3.91 -9.062 1 97.38 210 ILE A N 1
ATOM 1546 C CA . ILE A 1 210 ? -9.125 -5.141 -8.719 1 97.38 210 ILE A CA 1
ATOM 1547 C C . ILE A 1 210 ? -9.148 -6.094 -9.914 1 97.38 210 ILE A C 1
ATOM 1549 O O . ILE A 1 210 ? -10.023 -5.992 -10.781 1 97.38 210 ILE A O 1
ATOM 1553 N N . SER A 1 211 ? -8.164 -6.977 -9.82 1 96.44 211 SER A N 1
ATOM 1554 C CA . SER A 1 211 ? -8.203 -8.094 -10.758 1 96.44 211 SER A CA 1
ATOM 1555 C C . SER A 1 211 ? -8.891 -9.305 -10.148 1 96.44 211 SER A C 1
ATOM 1557 O O . SER A 1 211 ? -8.984 -9.422 -8.922 1 96.44 211 SER A O 1
ATOM 1559 N N . HIS A 1 212 ? -9.43 -10.133 -10.914 1 95.12 212 HIS A N 1
ATOM 1560 C CA . HIS A 1 212 ? -9.984 -11.438 -10.555 1 95.12 212 HIS A CA 1
ATOM 1561 C C . HIS A 1 212 ? -11.008 -11.312 -9.43 1 95.12 212 HIS A C 1
ATOM 1563 O O . HIS A 1 212 ? -10.852 -11.922 -8.375 1 95.12 212 HIS A O 1
ATOM 1569 N N . PRO A 1 213 ? -12.047 -10.57 -9.664 1 96.06 213 PRO A N 1
ATOM 1570 C CA . PRO A 1 213 ? -13.078 -10.414 -8.633 1 96.06 213 PRO A CA 1
ATOM 1571 C C . PRO A 1 213 ? -13.672 -11.75 -8.195 1 96.06 213 PRO A C 1
ATOM 1573 O O . PRO A 1 213 ? -14.188 -11.867 -7.078 1 96.06 213 PRO A O 1
ATOM 1576 N N . ASP A 1 214 ? -13.516 -12.789 -9.016 1 94.31 214 ASP A N 1
ATOM 1577 C CA . ASP A 1 214 ? -14.047 -14.109 -8.727 1 94.31 214 ASP A CA 1
ATOM 1578 C C . ASP A 1 214 ? -13.25 -14.797 -7.617 1 94.31 214 ASP A C 1
ATOM 1580 O O . ASP A 1 214 ? -13.703 -15.781 -7.031 1 94.31 214 ASP A O 1
ATOM 1584 N N . MET A 1 215 ? -12.125 -14.305 -7.266 1 95.75 215 MET A N 1
ATOM 1585 C CA . MET A 1 215 ? -11.258 -14.938 -6.277 1 95.75 215 MET A CA 1
ATOM 1586 C C . MET A 1 215 ? -11.242 -14.148 -4.977 1 95.75 215 MET A C 1
ATOM 1588 O O . MET A 1 215 ? -10.516 -14.492 -4.047 1 95.75 215 MET A O 1
ATOM 1592 N N . VAL A 1 216 ? -12.016 -13.117 -4.852 1 98 216 VAL A N 1
ATOM 1593 C CA . VAL A 1 216 ? -12.008 -12.242 -3.682 1 98 216 VAL A CA 1
ATOM 1594 C C . VAL A 1 216 ? -12.648 -12.961 -2.496 1 98 216 VAL A C 1
ATOM 1596 O O . VAL A 1 216 ? -13.672 -13.633 -2.646 1 98 216 VAL A O 1
ATOM 1599 N N . ASP A 1 217 ? -11.969 -12.852 -1.341 1 97.69 217 ASP A N 1
ATOM 1600 C CA . ASP A 1 217 ? -12.508 -13.352 -0.076 1 97.69 217 ASP A CA 1
ATOM 1601 C C . ASP A 1 217 ? -13.398 -12.305 0.59 1 97.69 217 ASP A C 1
ATOM 1603 O O . ASP A 1 217 ? -12.906 -11.297 1.11 1 97.69 217 ASP A O 1
ATOM 1607 N N . PHE A 1 218 ? -14.695 -12.578 0.708 1 96.94 218 PHE A N 1
ATOM 1608 C CA . PHE A 1 218 ? -15.656 -11.602 1.204 1 96.94 218 PHE A CA 1
ATOM 1609 C C . PHE A 1 218 ? -15.969 -11.844 2.676 1 96.94 218 PHE A C 1
ATOM 1611 O O . PHE A 1 218 ? -16.875 -11.234 3.232 1 96.94 218 PHE A O 1
ATOM 1618 N N . ALA A 1 219 ? -15.281 -12.812 3.299 1 96.62 219 ALA A N 1
ATOM 1619 C CA . ALA A 1 219 ? -15.469 -12.992 4.734 1 96.62 219 ALA A CA 1
ATOM 1620 C C . ALA A 1 219 ? -15.156 -11.711 5.5 1 96.62 219 ALA A C 1
ATOM 1622 O O . ALA A 1 219 ? -14.453 -10.836 4.992 1 96.62 219 ALA A O 1
ATOM 1623 N N . ARG A 1 220 ? -15.656 -11.625 6.727 1 96.5 220 ARG A N 1
ATOM 1624 C CA . ARG A 1 220 ? -15.523 -10.422 7.543 1 96.5 220 ARG A CA 1
ATOM 1625 C C . ARG A 1 220 ? -14.062 -10.039 7.727 1 96.5 220 ARG A C 1
ATOM 1627 O O . ARG A 1 220 ? -13.242 -10.867 8.125 1 96.5 220 ARG A O 1
ATOM 1634 N N . GLY A 1 221 ? -13.75 -8.812 7.418 1 97.69 221 GLY A N 1
ATOM 1635 C CA . GLY A 1 221 ? -12.438 -8.25 7.703 1 97.69 221 GLY A CA 1
ATOM 1636 C C . GLY A 1 221 ? -11.406 -8.578 6.641 1 97.69 221 GLY A C 1
ATOM 1637 O O . GLY A 1 221 ? -10.227 -8.242 6.785 1 97.69 221 GLY A O 1
ATOM 1638 N N . LYS A 1 222 ? -11.828 -9.203 5.527 1 98.44 222 LYS A N 1
ATOM 1639 C CA . LYS A 1 222 ? -10.836 -9.695 4.578 1 98.44 222 LYS A CA 1
ATOM 1640 C C . LYS A 1 222 ? -10.633 -8.711 3.432 1 98.44 222 LYS A C 1
ATOM 1642 O O . LYS A 1 222 ? -9.57 -8.703 2.801 1 98.44 222 LYS A O 1
ATOM 1647 N N . THR A 1 223 ? -11.695 -7.941 3.094 1 98.69 223 THR A N 1
ATOM 1648 C CA . THR A 1 223 ? -11.641 -7.043 1.944 1 98.69 223 THR A CA 1
ATOM 1649 C C . THR A 1 223 ? -12.258 -5.691 2.281 1 98.69 223 THR A C 1
ATOM 1651 O O . THR A 1 223 ? -13.43 -5.613 2.666 1 98.69 223 THR A O 1
ATOM 1654 N N . PHE A 1 224 ? -11.453 -4.586 2.18 1 98.75 224 PHE A N 1
ATOM 1655 C CA . PHE A 1 224 ? -11.914 -3.258 2.559 1 98.75 224 PHE A CA 1
ATOM 1656 C C . PHE A 1 224 ? -11.023 -2.182 1.959 1 98.75 224 PHE A C 1
ATOM 1658 O O . PHE A 1 224 ? -9.891 -2.461 1.553 1 98.75 224 PHE A O 1
ATOM 1665 N N . PHE A 1 225 ? -11.523 -1.012 1.828 1 98.44 225 PHE A N 1
ATOM 1666 C CA . PHE A 1 225 ? -10.703 0.171 1.589 1 98.44 225 PHE A CA 1
ATOM 1667 C C . PHE A 1 225 ? -11.305 1.393 2.273 1 98.44 225 PHE A C 1
ATOM 1669 O O . PHE A 1 225 ? -12.445 1.352 2.738 1 98.44 225 PHE A O 1
ATOM 1676 N N . GLY A 1 226 ? -10.5 2.48 2.418 1 98.62 226 GLY A N 1
ATOM 1677 C CA . GLY A 1 226 ? -10.969 3.637 3.168 1 98.62 226 GLY A CA 1
ATOM 1678 C C . GLY A 1 226 ? -10.039 4.828 3.062 1 98.62 226 GLY A C 1
ATOM 1679 O O . GLY A 1 226 ? -9.055 4.797 2.314 1 98.62 226 GLY A O 1
ATOM 1680 N N . ALA A 1 227 ? -10.508 5.824 3.705 1 98.44 227 ALA A N 1
ATOM 1681 C CA . ALA A 1 227 ? -9.797 7.102 3.73 1 98.44 227 ALA A CA 1
ATOM 1682 C C . ALA A 1 227 ? -10.023 7.824 5.055 1 98.44 227 ALA A C 1
ATOM 1684 O O . ALA A 1 227 ? -11.109 7.766 5.629 1 98.44 227 ALA A O 1
ATOM 1685 N N . VAL A 1 228 ? -8.992 8.5 5.504 1 97.75 228 VAL A N 1
ATOM 1686 C CA . VAL A 1 228 ? -9.117 9.375 6.668 1 97.75 228 VAL A CA 1
ATOM 1687 C C . VAL A 1 228 ? -8.305 10.648 6.453 1 97.75 228 VAL A C 1
ATOM 1689 O O . VAL A 1 228 ? -7.145 10.586 6.039 1 97.75 228 VAL A O 1
ATOM 1692 N N . MET A 1 229 ? -8.961 11.758 6.648 1 96.25 229 MET A N 1
ATOM 1693 C CA . MET A 1 229 ? -8.234 13.016 6.582 1 96.25 229 MET A CA 1
ATOM 1694 C C . MET A 1 229 ? -7.293 13.164 7.773 1 96.25 229 MET A C 1
ATOM 1696 O O . MET A 1 229 ? -7.703 12.969 8.922 1 96.25 229 MET A O 1
ATOM 1700 N N . VAL A 1 230 ? -6.082 13.523 7.512 1 94.12 230 VAL A N 1
ATOM 1701 C CA . VAL A 1 230 ? -5.105 13.617 8.594 1 94.12 230 VAL A CA 1
ATOM 1702 C C . VAL A 1 230 ? -4.527 15.031 8.641 1 94.12 230 VAL A C 1
ATOM 1704 O O . VAL A 1 230 ? -3.734 15.359 9.531 1 94.12 230 VAL A O 1
ATOM 1707 N N . GLY A 1 231 ? -4.883 15.852 7.691 1 87.31 231 GLY A N 1
ATOM 1708 C CA . GLY A 1 231 ? -4.418 17.219 7.648 1 87.31 231 GLY A CA 1
ATOM 1709 C C . GLY A 1 231 ? -4.961 18 6.469 1 87.31 231 GLY A C 1
ATOM 1710 O O . GLY A 1 231 ? -5.469 17.422 5.512 1 87.31 231 GLY A O 1
ATOM 1711 N N . MET B 1 1 ? 56.688 -16.734 67.562 1 19.61 1 MET B N 1
ATOM 1712 C CA . MET B 1 1 ? 56.094 -16.25 68.812 1 19.61 1 MET B CA 1
ATOM 1713 C C . MET B 1 1 ? 55.219 -15.031 68.5 1 19.61 1 MET B C 1
ATOM 1715 O O . MET B 1 1 ? 54.062 -15 68.938 1 19.61 1 MET B O 1
ATOM 1719 N N . GLY B 1 2 ? 55.812 -13.82 68.25 1 17.5 2 GLY B N 1
ATOM 1720 C CA . GLY B 1 2 ? 55.25 -12.734 69.062 1 17.5 2 GLY B CA 1
ATOM 1721 C C . GLY B 1 2 ? 54.031 -12.109 68.375 1 17.5 2 GLY B C 1
ATOM 1722 O O . GLY B 1 2 ? 53.594 -11.023 68.812 1 17.5 2 GLY B O 1
ATOM 1723 N N . ALA B 1 3 ? 53.75 -12.484 67.125 1 23.7 3 ALA B N 1
ATOM 1724 C CA . ALA B 1 3 ? 53.188 -11.375 66.312 1 23.7 3 ALA B CA 1
ATOM 1725 C C . ALA B 1 3 ? 51.938 -10.805 67 1 23.7 3 ALA B C 1
ATOM 1727 O O . ALA B 1 3 ? 51 -11.539 67.312 1 23.7 3 ALA B O 1
ATOM 1728 N N . MET B 1 4 ? 52.188 -9.758 67.562 1 19.38 4 MET B N 1
ATOM 1729 C CA . MET B 1 4 ? 51.469 -8.969 68.562 1 19.38 4 MET B CA 1
ATOM 1730 C C . MET B 1 4 ? 50 -8.82 68.25 1 19.38 4 MET B C 1
ATOM 1732 O O . MET B 1 4 ? 49.594 -9.125 67.125 1 19.38 4 MET B O 1
ATOM 1736 N N . GLY B 1 5 ? 49.438 -7.59 68.25 1 19.81 5 GLY B N 1
ATOM 1737 C CA . GLY B 1 5 ? 48.531 -6.953 69.188 1 19.81 5 GLY B CA 1
ATOM 1738 C C . GLY B 1 5 ? 47.094 -6.93 68.75 1 19.81 5 GLY B C 1
ATOM 1739 O O . GLY B 1 5 ? 46.844 -7.125 67.562 1 19.81 5 GLY B O 1
ATOM 1740 N N . LEU B 1 6 ? 46.156 -6.672 69.562 1 21.2 6 LEU B N 1
ATOM 1741 C CA . LEU B 1 6 ? 44.844 -6.805 70.188 1 21.2 6 LEU B CA 1
ATOM 1742 C C . LEU B 1 6 ? 43.844 -5.84 69.5 1 21.2 6 LEU B C 1
ATOM 1744 O O . LEU B 1 6 ? 42.656 -5.898 69.75 1 21.2 6 LEU B O 1
ATOM 1748 N N . GLU B 1 7 ? 44.5 -4.762 68.625 1 23.47 7 GLU B N 1
ATOM 1749 C CA . GLU B 1 7 ? 43.75 -3.559 69 1 23.47 7 GLU B CA 1
ATOM 1750 C C . GLU B 1 7 ? 42.25 -3.748 68.75 1 23.47 7 GLU B C 1
ATOM 1752 O O . GLU B 1 7 ? 41.875 -4.469 67.812 1 23.47 7 GLU B O 1
ATOM 1757 N N . GLY B 1 8 ? 41.406 -3.213 69.625 1 21.59 8 GLY B N 1
ATOM 1758 C CA . GLY B 1 8 ? 40.125 -3.094 70.312 1 21.59 8 GLY B CA 1
ATOM 1759 C C . GLY B 1 8 ? 39 -2.629 69.375 1 21.59 8 GLY B C 1
ATOM 1760 O O . GLY B 1 8 ? 39.281 -1.906 68.438 1 21.59 8 GLY B O 1
ATOM 1761 N N . ARG B 1 9 ? 38 -3.457 69.188 1 24.72 9 ARG B N 1
ATOM 1762 C CA . ARG B 1 9 ? 36.688 -3.564 68.562 1 24.72 9 ARG B CA 1
ATOM 1763 C C . ARG B 1 9 ? 35.812 -2.383 68.938 1 24.72 9 ARG B C 1
ATOM 1765 O O . ARG B 1 9 ? 34.562 -2.463 68.875 1 24.72 9 ARG B O 1
ATOM 1772 N N . GLY B 1 10 ? 36.625 -1.273 69.562 1 19.92 10 GLY B N 1
ATOM 1773 C CA . GLY B 1 10 ? 35.719 -0.522 70.375 1 19.92 10 GLY B CA 1
ATOM 1774 C C . GLY B 1 10 ? 34.375 -0.269 69.75 1 19.92 10 GLY B C 1
ATOM 1775 O O . GLY B 1 10 ? 34.125 -0.764 68.625 1 19.92 10 GLY B O 1
ATOM 1776 N N . GLY B 1 11 ? 34.094 1.01 69.625 1 20.59 11 GLY B N 1
ATOM 1777 C CA . GLY B 1 11 ? 33.125 1.854 70.312 1 20.59 11 GLY B CA 1
ATOM 1778 C C . GLY B 1 11 ? 31.797 1.951 69.562 1 20.59 11 GLY B C 1
ATOM 1779 O O . GLY B 1 11 ? 30.75 1.771 70.188 1 20.59 11 GLY B O 1
ATOM 1780 N N . ARG B 1 12 ? 31.781 2.609 68.312 1 21.12 12 ARG B N 1
ATOM 1781 C CA . ARG B 1 12 ? 30.844 3.719 68.438 1 21.12 12 ARG B CA 1
ATOM 1782 C C . ARG B 1 12 ? 29.406 3.236 68.188 1 21.12 12 ARG B C 1
ATOM 1784 O O . ARG B 1 12 ? 29.094 2.674 67.188 1 21.12 12 ARG B O 1
ATOM 1791 N N . LEU B 1 13 ? 28.719 2.75 69.312 1 22.69 13 LEU B N 1
ATOM 1792 C CA . LEU B 1 13 ? 27.344 2.475 69.688 1 22.69 13 LEU B CA 1
ATOM 1793 C C . LEU B 1 13 ? 26.375 3.43 69 1 22.69 13 LEU B C 1
ATOM 1795 O O . LEU B 1 13 ? 25.25 3.049 68.625 1 22.69 13 LEU B O 1
ATOM 1799 N N . GLN B 1 14 ? 26.812 4.785 69.125 1 19.77 14 GLN B N 1
ATOM 1800 C CA . GLN B 1 14 ? 25.75 5.594 69.75 1 19.77 14 GLN B CA 1
ATOM 1801 C C . GLN B 1 14 ? 24.469 5.477 68.938 1 19.77 14 GLN B C 1
ATOM 1803 O O . GLN B 1 14 ? 23.391 5.234 69.5 1 19.77 14 GLN B O 1
ATOM 1808 N N . GLY B 1 15 ? 24.312 6.43 67.938 1 20.89 15 GLY B N 1
ATOM 1809 C CA . GLY B 1 15 ? 23.25 7.41 68 1 20.89 15 GLY B CA 1
ATOM 1810 C C . GLY B 1 15 ? 21.922 6.883 67.5 1 20.89 15 GLY B C 1
ATOM 1811 O O . GLY B 1 15 ? 21.672 6.895 66.25 1 20.89 15 GLY B O 1
ATOM 1812 N N . LYS B 1 16 ? 21.484 5.59 68 1 28.16 16 LYS B N 1
ATOM 1813 C CA . LYS B 1 16 ? 20.156 5.012 67.812 1 28.16 16 LYS B CA 1
ATOM 1814 C C . LYS B 1 16 ? 19.078 6.074 67.938 1 28.16 16 LYS B C 1
ATOM 1816 O O . LYS B 1 16 ? 17.922 5.836 67.562 1 28.16 16 LYS B O 1
ATOM 1821 N N . GLY B 1 17 ? 19.062 6.715 69.312 1 21.81 17 GLY B N 1
ATOM 1822 C CA . GLY B 1 17 ? 17.859 7.039 70.062 1 21.81 17 GLY B CA 1
ATOM 1823 C C . GLY B 1 17 ? 16.812 7.766 69.25 1 21.81 17 GLY B C 1
ATOM 1824 O O . GLY B 1 17 ? 17.078 8.188 68.125 1 21.81 17 GLY B O 1
ATOM 1825 N N . THR B 1 18 ? 15.977 8.602 70 1 26.19 18 THR B N 1
ATOM 1826 C CA . THR B 1 18 ? 14.68 9.156 70.375 1 26.19 18 THR B CA 1
ATOM 1827 C C . THR B 1 18 ? 14.211 10.172 69.312 1 26.19 18 THR B C 1
ATOM 1829 O O . THR B 1 18 ? 13.055 10.141 68.875 1 26.19 18 THR B O 1
ATOM 1832 N N . LEU B 1 19 ? 14.531 11.508 69.688 1 23.58 19 LEU B N 1
ATOM 1833 C CA . LEU B 1 19 ? 13.758 12.695 70 1 23.58 19 LEU B CA 1
ATOM 1834 C C . LEU B 1 19 ? 13.039 13.242 68.812 1 23.58 19 LEU B C 1
ATOM 1836 O O . LEU B 1 19 ? 13.492 13.062 67.688 1 23.58 19 LEU B O 1
ATOM 1840 N N . LEU B 1 20 ? 12.359 14.531 69.125 1 20.33 20 LEU B N 1
ATOM 1841 C CA . LEU B 1 20 ? 11.258 15.438 69.438 1 20.33 20 LEU B CA 1
ATOM 1842 C C . LEU B 1 20 ? 10.75 16.141 68.188 1 20.33 20 LEU B C 1
ATOM 1844 O O . LEU B 1 20 ? 9.547 16.156 67.938 1 20.33 20 LEU B O 1
ATOM 1848 N N . LEU B 1 21 ? 10.984 17.484 68.188 1 21.03 21 LEU B N 1
ATOM 1849 C CA . LEU B 1 21 ? 10.18 18.672 68 1 21.03 21 LEU B CA 1
ATOM 1850 C C . LEU B 1 21 ? 9.898 18.875 66.5 1 21.03 21 LEU B C 1
ATOM 1852 O O . LEU B 1 21 ? 8.859 19.422 66.125 1 21.03 21 LEU B O 1
ATOM 1856 N N . ALA B 1 22 ? 10.883 18.844 65.812 1 21.59 22 ALA B N 1
ATOM 1857 C CA . ALA B 1 22 ? 10.703 19.906 64.812 1 21.59 22 ALA B CA 1
ATOM 1858 C C . ALA B 1 22 ? 9.508 19.609 63.906 1 21.59 22 ALA B C 1
ATOM 1860 O O . ALA B 1 22 ? 9.055 18.469 63.812 1 21.59 22 ALA B O 1
ATOM 1861 N N . VAL B 1 23 ? 9.641 20.016 62.531 1 21.66 23 VAL B N 1
ATOM 1862 C CA . VAL B 1 23 ? 8.922 20.797 61.5 1 21.66 23 VAL B CA 1
ATOM 1863 C C . VAL B 1 23 ? 7.844 19.922 60.875 1 21.66 23 VAL B C 1
ATOM 1865 O O . VAL B 1 23 ? 8.156 18.922 60.219 1 21.66 23 VAL B O 1
ATOM 1868 N N . ALA B 1 24 ? 6.418 19.547 61.531 1 22.86 24 ALA B N 1
ATOM 1869 C CA . ALA B 1 24 ? 4.961 19.5 61.5 1 22.86 24 ALA B CA 1
ATOM 1870 C C . ALA B 1 24 ? 4.406 20 60.156 1 22.86 24 ALA B C 1
ATOM 1872 O O . ALA B 1 24 ? 3.57 19.328 59.562 1 22.86 24 ALA B O 1
ATOM 1873 N N . GLY B 1 25 ? 4.051 21.438 60.062 1 21.12 25 GLY B N 1
ATOM 1874 C CA . GLY B 1 25 ? 2.99 22.234 59.5 1 21.12 25 GLY B CA 1
ATOM 1875 C C . GLY B 1 25 ? 3.049 22.297 57.969 1 21.12 25 GLY B C 1
ATOM 1876 O O . GLY B 1 25 ? 2.322 23.062 57.344 1 21.12 25 GLY B O 1
ATOM 1877 N N . ALA B 1 26 ? 3.885 21.844 57.344 1 24.42 26 ALA B N 1
ATOM 1878 C CA . ALA B 1 26 ? 3.895 22.359 55.969 1 24.42 26 ALA B CA 1
ATOM 1879 C C . ALA B 1 26 ? 2.57 22.062 55.25 1 24.42 26 ALA B C 1
ATOM 1881 O O . ALA B 1 26 ? 2.303 20.922 54.875 1 24.42 26 ALA B O 1
ATOM 1882 N N . THR B 1 27 ? 1.237 22.594 55.719 1 24.11 27 THR B N 1
ATOM 1883 C CA . THR B 1 27 ? -0.165 22.953 55.562 1 24.11 27 THR B CA 1
ATOM 1884 C C . THR B 1 27 ? -0.439 23.391 54.125 1 24.11 27 THR B C 1
ATOM 1886 O O . THR B 1 27 ? -1.408 22.953 53.5 1 24.11 27 THR B O 1
ATOM 1889 N N . PHE B 1 28 ? -0.286 24.859 53.812 1 23.19 28 PHE B N 1
ATOM 1890 C CA . PHE B 1 28 ? -1.122 25.906 53.219 1 23.19 28 PHE B CA 1
ATOM 1891 C C . PHE B 1 28 ? -1.136 25.797 51.719 1 23.19 28 PHE B C 1
ATOM 1893 O O . PHE B 1 28 ? -1.958 26.438 51.031 1 23.19 28 PHE B O 1
ATOM 1900 N N . LEU B 1 29 ? -0.072 25.484 51.188 1 21.55 29 LEU B N 1
ATOM 1901 C CA . LEU B 1 29 ? 0.059 26.219 49.938 1 21.55 29 LEU B CA 1
ATOM 1902 C C . LEU B 1 29 ? -1.07 25.859 48.969 1 21.55 29 LEU B C 1
ATOM 1904 O O . LEU B 1 29 ? -1.708 26.734 48.406 1 21.55 29 LEU B O 1
ATOM 1908 N N . VAL B 1 30 ? -0.85 24.953 48 1 22.94 30 VAL B N 1
ATOM 1909 C CA . VAL B 1 30 ? -1.188 25.141 46.594 1 22.94 30 VAL B CA 1
ATOM 1910 C C . VAL B 1 30 ? -2.656 24.797 46.344 1 22.94 30 VAL B C 1
ATOM 1912 O O . VAL B 1 30 ? -3.045 23.625 46.406 1 22.94 30 VAL B O 1
ATOM 1915 N N . THR B 1 31 ? -3.76 25.516 47.031 1 22 31 THR B N 1
ATOM 1916 C CA . THR B 1 31 ? -5.168 25.891 47 1 22 31 THR B CA 1
ATOM 1917 C C . THR B 1 31 ? -5.695 25.859 45.562 1 22 31 THR B C 1
ATOM 1919 O O . THR B 1 31 ? -6.73 25.25 45.281 1 22 31 THR B O 1
ATOM 1922 N N . LEU B 1 32 ? -6.137 27.141 45.062 1 21.09 32 LEU B N 1
ATOM 1923 C CA . LEU B 1 32 ? -7.262 27.719 44.344 1 21.09 32 LEU B CA 1
ATOM 1924 C C . LEU B 1 32 ? -7.148 27.422 42.844 1 21.09 32 LEU B C 1
ATOM 1926 O O . LEU B 1 32 ? -6.559 28.219 42.094 1 21.09 32 LEU B O 1
ATOM 1930 N N . LEU B 1 33 ? -6.449 26.484 42.531 1 21.23 33 LEU B N 1
ATOM 1931 C CA . LEU B 1 33 ? -6.391 26.375 41.062 1 21.23 33 LEU B CA 1
ATOM 1932 C C . LEU B 1 33 ? -7.77 26.594 40.438 1 21.23 33 LEU B C 1
ATOM 1934 O O . LEU B 1 33 ? -8.773 26.094 40.969 1 21.23 33 LEU B O 1
ATOM 1938 N N . LEU B 1 34 ? -7.82 27.516 39.469 1 22.17 34 LEU B N 1
ATOM 1939 C CA . LEU B 1 34 ? -8.703 28.375 38.688 1 22.17 34 LEU B CA 1
ATOM 1940 C C . LEU B 1 34 ? -9.938 27.594 38.219 1 22.17 34 LEU B C 1
ATOM 1942 O O . LEU B 1 34 ? -9.875 26.391 38.031 1 22.17 34 LEU B O 1
ATOM 1946 N N . VAL B 1 35 ? -11.258 28.203 38.531 1 24.7 35 VAL B N 1
ATOM 1947 C CA . VAL B 1 35 ? -12.641 28.594 38.25 1 24.7 35 VAL B CA 1
ATOM 1948 C C . VAL B 1 35 ? -12.906 28.484 36.75 1 24.7 35 VAL B C 1
ATOM 1950 O O . VAL B 1 35 ? -12.312 29.219 35.969 1 24.7 35 VAL B O 1
ATOM 1953 N N . VAL B 1 36 ? -13.156 27.312 36.156 1 21.75 36 VAL B N 1
ATOM 1954 C CA . VAL B 1 36 ? -13.555 26.781 34.875 1 21.75 36 VAL B CA 1
ATOM 1955 C C . VAL B 1 36 ? -14.508 27.766 34.188 1 21.75 36 VAL B C 1
ATOM 1957 O O . VAL B 1 36 ? -15.258 28.484 34.844 1 21.75 36 VAL B O 1
ATOM 1960 N N . PRO B 1 37 ? -14.68 27.797 32.781 1 24.11 37 PRO B N 1
ATOM 1961 C CA . PRO B 1 37 ? -15.242 28.688 31.766 1 24.11 37 PRO B CA 1
ATOM 1962 C C . PRO B 1 37 ? -16.75 28.812 31.875 1 24.11 37 PRO B C 1
ATOM 1964 O O . PRO B 1 37 ? -17.391 29.344 30.953 1 24.11 37 PRO B O 1
ATOM 1967 N N . ILE B 1 38 ? -17.312 28.562 33.094 1 25.17 38 ILE B N 1
ATOM 1968 C CA . ILE B 1 38 ? -18.766 28.484 33.125 1 25.17 38 ILE B CA 1
ATOM 1969 C C . ILE B 1 38 ? -19.359 29.734 32.469 1 25.17 38 ILE B C 1
ATOM 1971 O O . ILE B 1 38 ? -20.359 29.641 31.75 1 25.17 38 ILE B O 1
ATOM 1975 N N . THR B 1 39 ? -19 30.859 33.094 1 23.83 39 THR B N 1
ATOM 1976 C CA . THR B 1 39 ? -19.969 31.938 33.281 1 23.83 39 THR B CA 1
ATOM 1977 C C . THR B 1 39 ? -20.328 32.594 31.953 1 23.83 39 THR B C 1
ATOM 1979 O O . THR B 1 39 ? -21.406 33.156 31.797 1 23.83 39 THR B O 1
ATOM 1982 N N . VAL B 1 40 ? -19.312 32.844 31.109 1 24.17 40 VAL B N 1
ATOM 1983 C CA . VAL B 1 40 ? -19.531 34 30.25 1 24.17 40 VAL B CA 1
ATOM 1984 C C . VAL B 1 40 ? -20.656 33.719 29.266 1 24.17 40 VAL B C 1
ATOM 1986 O O . VAL B 1 40 ? -21.438 34.625 28.938 1 24.17 40 VAL B O 1
ATOM 1989 N N . LEU B 1 41 ? -20.734 32.469 28.766 1 22.8 41 LEU B N 1
ATOM 1990 C CA . LEU B 1 41 ? -21.547 32.469 27.562 1 22.8 41 LEU B CA 1
ATOM 1991 C C . LEU B 1 41 ? -23.031 32.625 27.906 1 22.8 41 LEU B C 1
ATOM 1993 O O . LEU B 1 41 ? -23.891 32.5 27.031 1 22.8 41 LEU B O 1
ATOM 1997 N N . ALA B 1 42 ? -23.219 32.844 29.219 1 23.8 42 ALA B N 1
ATOM 1998 C CA . ALA B 1 42 ? -24.594 33.188 29.562 1 23.8 42 ALA B CA 1
ATOM 1999 C C . ALA B 1 42 ? -25.094 34.375 28.734 1 23.8 42 ALA B C 1
ATOM 2001 O O . ALA B 1 42 ? -26.297 34.531 28.547 1 23.8 42 ALA B O 1
ATOM 2002 N N . VAL B 1 43 ? -24.094 35.25 28.609 1 25.62 43 VAL B N 1
ATOM 2003 C CA . VAL B 1 43 ? -24.578 36.562 28.219 1 25.62 43 VAL B CA 1
ATOM 2004 C C . VAL B 1 43 ? -25.281 36.469 26.875 1 25.62 43 VAL B C 1
ATOM 2006 O O . VAL B 1 43 ? -25.875 37.469 26.406 1 25.62 43 VAL B O 1
ATOM 2009 N N . LEU B 1 44 ? -25.094 35.375 26.234 1 25.45 44 LEU B N 1
ATOM 2010 C CA . LEU B 1 44 ? -25.656 35.375 24.891 1 25.45 44 LEU B CA 1
ATOM 2011 C C . LEU B 1 44 ? -27.172 35.5 24.938 1 25.45 44 LEU B C 1
ATOM 2013 O O . LEU B 1 44 ? -27.828 35.562 23.906 1 25.45 44 LEU B O 1
ATOM 2017 N N . ALA B 1 45 ? -27.594 35.125 26.141 1 25.72 45 ALA B N 1
ATOM 2018 C CA . ALA B 1 45 ? -29.031 34.906 26.031 1 25.72 45 ALA B C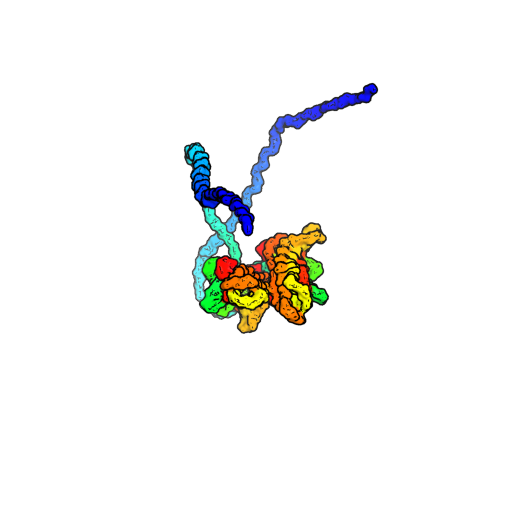A 1
ATOM 2019 C C . ALA B 1 45 ? -29.766 36.188 25.688 1 25.72 45 ALA B C 1
ATOM 2021 O O . ALA B 1 45 ? -30.781 36.188 24.984 1 25.72 45 ALA B O 1
ATOM 2022 N N . LEU B 1 46 ? -29.469 37.25 26.531 1 26.17 46 LEU B N 1
ATOM 2023 C CA . LEU B 1 46 ? -30.578 38.156 26.781 1 26.17 46 LEU B CA 1
ATOM 2024 C C . LEU B 1 46 ? -30.781 39.094 25.594 1 26.17 46 LEU B C 1
ATOM 2026 O O . LEU B 1 46 ? -31.672 39.938 25.625 1 26.17 46 LEU B O 1
ATOM 2030 N N . VAL B 1 47 ? -29.734 39.438 24.812 1 26.06 47 VAL B N 1
ATOM 2031 C CA . VAL B 1 47 ? -29.984 40.75 24.234 1 26.06 47 VAL B CA 1
ATOM 2032 C C . VAL B 1 47 ? -31.188 40.688 23.281 1 26.06 47 VAL B C 1
ATOM 2034 O O . VAL B 1 47 ? -31.266 39.812 22.422 1 26.06 47 VAL B O 1
ATOM 2037 N N . PRO B 1 48 ? -32.188 41.469 23.562 1 29.3 48 PRO B N 1
ATOM 2038 C CA . PRO B 1 48 ? -33.5 41.531 22.906 1 29.3 48 PRO B CA 1
ATOM 2039 C C . PRO B 1 48 ? -33.375 41.875 21.422 1 29.3 48 PRO B C 1
ATOM 2041 O O . PRO B 1 48 ? -32.469 42.562 21.016 1 29.3 48 PRO B O 1
ATOM 2044 N N . GLN B 1 49 ? -33.844 41.031 20.5 1 23.88 49 GLN B N 1
ATOM 2045 C CA . GLN B 1 49 ? -33.906 41.062 19.031 1 23.88 49 GLN B CA 1
ATOM 2046 C C . GLN B 1 49 ? -34.656 42.281 18.516 1 23.88 49 GLN B C 1
ATOM 2048 O O . GLN B 1 49 ? -35.719 42.156 17.938 1 23.88 49 GLN B O 1
ATOM 2053 N N . ASP B 1 50 ? -34.656 43.375 19.234 1 27.41 50 ASP B N 1
ATOM 2054 C CA . ASP B 1 50 ? -35.688 44.219 18.656 1 27.41 50 ASP B CA 1
ATOM 2055 C C . ASP B 1 50 ? -35.25 44.75 17.281 1 27.41 50 ASP B C 1
ATOM 2057 O O . ASP B 1 50 ? -35.875 45.656 16.719 1 27.41 50 ASP B O 1
ATOM 2061 N N . GLN B 1 51 ? -34.031 44.5 16.75 1 24.14 51 GLN B N 1
ATOM 2062 C CA . GLN B 1 51 ? -33.75 45.531 15.766 1 24.14 51 GLN B CA 1
ATOM 2063 C C . GLN B 1 51 ? -34.781 45.531 14.641 1 24.14 51 GLN B C 1
ATOM 2065 O O . GLN B 1 51 ? -35.188 44.469 14.164 1 24.14 51 GLN B O 1
ATOM 2070 N N . GLY B 1 52 ? -35.5 46.656 14.414 1 24.47 52 GLY B N 1
ATOM 2071 C CA . GLY B 1 52 ? -36.469 47.156 13.453 1 24.47 52 GLY B CA 1
ATOM 2072 C C . GLY B 1 52 ? -36.031 46.938 12.008 1 24.47 52 GLY B C 1
ATOM 2073 O O . GLY B 1 52 ? -35.156 46.125 11.742 1 24.47 52 GLY B O 1
ATOM 2074 N N . GLY B 1 53 ? -35.875 48.062 11.203 1 25.09 53 GLY B N 1
ATOM 2075 C CA . GLY B 1 53 ? -36.5 48.531 9.984 1 25.09 53 GLY B CA 1
ATOM 2076 C C . GLY B 1 53 ? -35.812 48.031 8.727 1 25.09 53 GLY B C 1
ATOM 2077 O O . GLY B 1 53 ? -36.438 47.562 7.801 1 25.09 53 GLY B O 1
ATOM 2078 N N . LEU B 1 54 ? -34.562 48.625 8.422 1 24.7 54 LEU B N 1
ATOM 2079 C CA . LEU B 1 54 ? -34.281 49.188 7.098 1 24.7 54 LEU B CA 1
ATOM 2080 C C . LEU B 1 54 ? -33.812 48.094 6.141 1 24.7 54 LEU B C 1
ATOM 2082 O O . LEU B 1 54 ? -33 47.25 6.5 1 24.7 54 LEU B O 1
ATOM 2086 N N . VAL B 1 55 ? -34.5 47.781 5.016 1 27.55 55 VAL B N 1
ATOM 2087 C CA . VAL B 1 55 ? -34.625 46.875 3.879 1 27.55 55 VAL B CA 1
ATOM 2088 C C . VAL B 1 55 ? -33.312 46.906 3.072 1 27.55 55 VAL B C 1
ATOM 2090 O O . VAL B 1 55 ? -33.188 46.25 2.049 1 27.55 55 VAL B O 1
ATOM 2093 N N . SER B 1 56 ? -32.25 47.781 3.49 1 27.05 56 SER B N 1
ATOM 2094 C CA . SER B 1 56 ? -31.625 48.219 2.252 1 27.05 56 SER B CA 1
ATOM 2095 C C . SER B 1 56 ? -31.062 47.062 1.45 1 27.05 56 SER B C 1
ATOM 2097 O O . SER B 1 56 ? -30.953 45.938 1.965 1 27.05 56 SER B O 1
ATOM 2099 N N . GLY B 1 57 ? -30.047 47.406 0.47 1 26.67 57 GLY B N 1
ATOM 2100 C CA . GLY B 1 57 ? -29.438 47.031 -0.797 1 26.67 57 GLY B CA 1
ATOM 2101 C C . GLY B 1 57 ? -28.516 45.812 -0.688 1 26.67 57 GLY B C 1
ATOM 2102 O O . GLY B 1 57 ? -27.672 45.781 0.207 1 26.67 57 GLY B O 1
ATOM 2103 N N . PHE B 1 58 ? -28.859 44.625 -1.032 1 29.45 58 PHE B N 1
ATOM 2104 C CA . PHE B 1 58 ? -28.266 43.312 -1.044 1 29.45 58 PHE B CA 1
ATOM 2105 C C . PHE B 1 58 ? -26.875 43.344 -1.658 1 29.45 58 PHE B C 1
ATOM 2107 O O . PHE B 1 58 ? -26.734 43.469 -2.875 1 29.45 58 PHE B O 1
ATOM 2114 N N . GLN B 1 59 ? -25.922 44.219 -1.141 1 29.2 59 GLN B N 1
ATOM 2115 C CA . GLN B 1 59 ? -24.609 44.094 -1.76 1 29.2 59 GLN B CA 1
ATOM 2116 C C . GLN B 1 59 ? -24.109 42.656 -1.7 1 29.2 59 GLN B C 1
ATOM 2118 O O . GLN B 1 59 ? -24.25 42 -0.678 1 29.2 59 GLN B O 1
ATOM 2123 N N . LYS B 1 60 ? -23.812 42.031 -2.846 1 34.72 60 LYS B N 1
ATOM 2124 C CA . LYS B 1 60 ? -23.172 40.75 -3.15 1 34.72 60 LYS B CA 1
ATOM 2125 C C . LYS B 1 60 ? -21.922 40.531 -2.293 1 34.72 60 LYS B C 1
ATOM 2127 O O . LYS B 1 60 ? -20.953 41.281 -2.42 1 34.72 60 LYS B O 1
ATOM 2132 N N . LEU B 1 61 ? -22.062 40.281 -0.968 1 31.58 61 LEU B N 1
ATOM 2133 C CA . LEU B 1 61 ? -20.875 39.906 -0.209 1 31.58 61 LEU B CA 1
ATOM 2134 C C . LEU B 1 61 ? -20.062 38.844 -0.932 1 31.58 61 LEU B C 1
ATOM 2136 O O . LEU B 1 61 ? -20.641 37.875 -1.455 1 31.58 61 LEU B O 1
ATOM 2140 N N . PRO B 1 62 ? -18.828 39.125 -1.263 1 35.28 62 PRO B N 1
ATOM 2141 C CA . PRO B 1 62 ? -17.938 38.156 -1.898 1 35.28 62 PRO B CA 1
ATOM 2142 C C . PRO B 1 62 ? -17.922 36.812 -1.164 1 35.28 62 PRO B C 1
ATOM 2144 O O . PRO B 1 62 ? -18.047 36.781 0.062 1 35.28 62 PRO B O 1
ATOM 2147 N N . GLU B 1 63 ? -18.422 35.719 -1.673 1 35.75 63 GLU B N 1
ATOM 2148 C CA . GLU B 1 63 ? -18.344 34.344 -1.234 1 35.75 63 GLU B CA 1
ATOM 2149 C C . GLU B 1 63 ? -16.953 34.031 -0.671 1 35.75 63 GLU B C 1
ATOM 2151 O O . GLU B 1 63 ? -15.977 33.938 -1.417 1 35.75 63 GLU B O 1
ATOM 2156 N N . GLU B 1 64 ? -16.469 34.688 0.409 1 36.91 64 GLU B N 1
ATOM 2157 C CA . GLU B 1 64 ? -15.242 34.188 1.047 1 36.91 64 GLU B CA 1
ATOM 2158 C C . GLU B 1 64 ? -15.234 32.656 1.122 1 36.91 64 GLU B C 1
ATOM 2160 O O . GLU B 1 64 ? -16.188 32.062 1.628 1 36.91 64 GLU B O 1
ATOM 2165 N N . GLU B 1 65 ? -14.617 31.969 0.259 1 43.31 65 GLU B N 1
ATOM 2166 C CA . GLU B 1 65 ? -14.352 30.547 0.366 1 43.31 65 GLU B CA 1
ATOM 2167 C C . GLU B 1 65 ? -13.961 30.156 1.79 1 43.31 65 GLU B C 1
ATOM 2169 O O . GLU B 1 65 ? -13.133 30.828 2.414 1 43.31 65 GLU B O 1
ATOM 2174 N N . PRO B 1 66 ? -14.82 29.703 2.623 1 40.69 66 PRO B N 1
ATOM 2175 C CA . PRO B 1 66 ? -14.391 29.312 3.967 1 40.69 66 PRO B CA 1
ATOM 2176 C C . PRO B 1 66 ? -12.977 28.734 3.988 1 40.69 66 PRO B C 1
ATOM 2178 O O . PRO B 1 66 ? -12.703 27.766 3.281 1 40.69 66 PRO B O 1
ATOM 2181 N N . GLU B 1 67 ? -11.867 29.5 3.984 1 43.25 67 GLU B N 1
ATOM 2182 C CA . GLU B 1 67 ? -10.602 28.953 4.461 1 43.25 67 GLU B CA 1
ATOM 2183 C C . GLU B 1 67 ? -10.797 28.078 5.691 1 43.25 67 GLU B C 1
ATOM 2185 O O . GLU B 1 67 ? -11.008 28.594 6.797 1 43.25 67 GLU B O 1
ATOM 2190 N N . THR B 1 68 ? -11.57 27.047 5.691 1 44.31 68 THR B N 1
ATOM 2191 C CA . THR B 1 68 ? -11.578 26.188 6.871 1 44.31 68 THR B CA 1
ATOM 2192 C C . THR B 1 68 ? -10.219 26.219 7.559 1 44.31 68 THR B C 1
ATOM 2194 O O . THR B 1 68 ? -9.188 25.969 6.926 1 44.31 68 THR B O 1
ATOM 2197 N N . ASP B 1 69 ? -9.93 27.062 8.453 1 45.75 69 ASP B N 1
ATOM 2198 C CA . ASP B 1 69 ? -8.812 27.141 9.391 1 45.75 69 ASP B CA 1
ATOM 2199 C C . ASP B 1 69 ? -8.312 25.75 9.758 1 45.75 69 ASP B C 1
ATOM 2201 O O . ASP B 1 69 ? -8.836 25.109 10.68 1 45.75 69 ASP B O 1
ATOM 2205 N N . LEU B 1 70 ? -8.148 24.828 8.812 1 50.09 70 LEU B N 1
ATOM 2206 C CA . LEU B 1 70 ? -7.527 23.578 9.25 1 50.09 70 LEU B CA 1
ATOM 2207 C C . LEU B 1 70 ? -6.348 23.859 10.18 1 50.09 70 LEU B C 1
ATOM 2209 O O . LEU B 1 70 ? -5.602 24.828 9.969 1 50.09 70 LEU B O 1
ATOM 2213 N N . GLY B 1 71 ? -6.531 23.781 11.445 1 52.56 71 GLY B N 1
ATOM 2214 C CA . GLY B 1 71 ? -5.445 23.828 12.414 1 52.56 71 GLY B CA 1
ATOM 2215 C C . GLY B 1 71 ? -4.078 23.625 11.781 1 52.56 71 GLY B C 1
ATOM 2216 O O . GLY B 1 71 ? -3.975 23.344 10.586 1 52.56 71 GLY B O 1
ATOM 2217 N N . PRO B 1 72 ? -2.963 24.141 12.477 1 60.56 72 PRO B N 1
ATOM 2218 C CA . PRO B 1 72 ? -1.599 24.047 11.953 1 60.56 72 PRO B CA 1
ATOM 2219 C C . PRO B 1 72 ? -1.319 22.703 11.281 1 60.56 72 PRO B C 1
ATOM 2221 O O . PRO B 1 72 ? -1.812 21.656 11.734 1 60.56 72 PRO B O 1
ATOM 2224 N N . GLU B 1 73 ? -0.967 22.703 10.023 1 80.56 73 GLU B N 1
ATOM 2225 C CA . GLU B 1 73 ? -0.616 21.531 9.242 1 80.56 73 GLU B CA 1
ATOM 2226 C C . GLU B 1 73 ? 0.477 20.719 9.93 1 80.56 73 GLU B C 1
ATOM 2228 O O . GLU B 1 73 ? 1.502 21.266 10.336 1 80.56 73 GLU B O 1
ATOM 2233 N N . LEU B 1 74 ? 0.171 19.484 10.383 1 90.81 74 LEU B N 1
ATOM 2234 C CA . LEU B 1 74 ? 1.105 18.578 11.039 1 90.81 74 LEU B CA 1
ATOM 2235 C C . LEU B 1 74 ? 2.117 18.031 10.047 1 90.81 74 LEU B C 1
ATOM 2237 O O . LEU B 1 74 ? 1.813 17.891 8.859 1 90.81 74 LEU B O 1
ATOM 2241 N N . PRO B 1 75 ? 3.404 17.875 10.523 1 96.5 75 PRO B N 1
ATOM 2242 C CA . PRO B 1 75 ? 4.438 17.328 9.641 1 96.5 75 PRO B CA 1
ATOM 2243 C C . PRO B 1 75 ? 4.012 16.031 8.961 1 96.5 75 PRO B C 1
ATOM 2245 O O . PRO B 1 75 ? 3.443 15.148 9.617 1 96.5 75 PRO B O 1
ATOM 2248 N N . ALA B 1 76 ? 4.258 15.938 7.652 1 98 76 ALA B N 1
ATOM 2249 C CA . ALA B 1 76 ? 3.949 14.742 6.875 1 98 76 ALA B CA 1
ATOM 2250 C C . ALA B 1 76 ? 4.828 14.656 5.629 1 98 76 ALA B C 1
ATOM 2252 O O . ALA B 1 76 ? 5.309 15.672 5.129 1 98 76 ALA B O 1
ATOM 2253 N N . ALA B 1 77 ? 5.059 13.461 5.234 1 98.5 77 ALA B N 1
ATOM 2254 C CA . ALA B 1 77 ? 5.848 13.227 4.023 1 98.5 77 ALA B CA 1
ATOM 2255 C C . ALA B 1 77 ? 5.422 11.938 3.33 1 98.5 77 ALA B C 1
ATOM 2257 O O . ALA B 1 77 ? 5.062 10.961 3.99 1 98.5 77 ALA B O 1
ATOM 2258 N N . HIS B 1 78 ? 5.414 11.93 2.051 1 98.75 78 HIS B N 1
ATOM 2259 C CA . HIS B 1 78 ? 5.266 10.766 1.185 1 98.75 78 HIS B CA 1
ATOM 2260 C C . HIS B 1 78 ? 6.344 10.734 0.106 1 98.75 78 HIS B C 1
ATOM 2262 O O . HIS B 1 78 ? 6.371 11.602 -0.773 1 98.75 78 HIS B O 1
ATOM 2268 N N . LEU B 1 79 ? 7.238 9.75 0.208 1 98.75 79 LEU B N 1
ATOM 2269 C CA . LEU B 1 79 ? 8.352 9.625 -0.727 1 98.75 79 LEU B CA 1
ATOM 2270 C C . LEU B 1 79 ? 8.133 8.445 -1.667 1 98.75 79 LEU B C 1
ATOM 2272 O O . LEU B 1 79 ? 7.637 7.395 -1.25 1 98.75 79 LEU B O 1
ATOM 2276 N N . ILE B 1 80 ? 8.531 8.609 -2.924 1 98.56 80 ILE B N 1
ATOM 2277 C CA . ILE B 1 80 ? 8.328 7.598 -3.951 1 98.56 80 ILE B CA 1
ATOM 2278 C C . ILE B 1 80 ? 9.664 7.016 -4.383 1 98.56 80 ILE B C 1
ATOM 2280 O O . ILE B 1 80 ? 10.633 7.754 -4.602 1 98.56 80 ILE B O 1
ATOM 2284 N N . GLY B 1 81 ? 9.711 5.738 -4.52 1 97.81 81 GLY B N 1
ATOM 2285 C CA . GLY B 1 81 ? 10.93 5.078 -4.969 1 97.81 81 GLY B CA 1
ATOM 2286 C C . GLY B 1 81 ? 11.297 5.414 -6.402 1 97.81 81 GLY B C 1
ATOM 2287 O O . GLY B 1 81 ? 10.422 5.461 -7.277 1 97.81 81 GLY B O 1
ATOM 2288 N N . ALA B 1 82 ? 12.578 5.645 -6.578 1 96.38 82 ALA B N 1
ATOM 2289 C CA . ALA B 1 82 ? 13.109 5.926 -7.906 1 96.38 82 ALA B CA 1
ATOM 2290 C C . ALA B 1 82 ? 14.406 5.152 -8.148 1 96.38 82 ALA B C 1
ATOM 2292 O O . ALA B 1 82 ? 15.211 4.973 -7.234 1 96.38 82 ALA B O 1
ATOM 2293 N N . PRO B 1 83 ? 14.555 4.691 -9.422 1 94.25 83 PRO B N 1
ATOM 2294 C CA . PRO B 1 83 ? 15.781 3.947 -9.711 1 94.25 83 PRO B CA 1
ATOM 2295 C C . PRO B 1 83 ? 17.031 4.828 -9.688 1 94.25 83 PRO B C 1
ATOM 2297 O O . PRO B 1 83 ? 16.984 5.98 -10.125 1 94.25 83 PRO B O 1
ATOM 2300 N N . LEU B 1 84 ? 18.047 4.355 -9.07 1 89.56 84 LEU B N 1
ATOM 2301 C CA . LEU B 1 84 ? 19.359 4.984 -9.109 1 89.56 84 LEU B CA 1
ATOM 2302 C C . LEU B 1 84 ? 20.234 4.363 -10.188 1 89.56 84 LEU B C 1
ATOM 2304 O O . LEU B 1 84 ? 20.078 3.186 -10.523 1 89.56 84 LEU B O 1
ATOM 2308 N N . LYS B 1 85 ? 21.125 5.211 -10.688 1 84.38 85 LYS B N 1
ATOM 2309 C CA . LYS B 1 85 ? 22.094 4.664 -11.625 1 84.38 85 LYS B CA 1
ATOM 2310 C C . LYS B 1 85 ? 22.875 3.504 -11 1 84.38 85 LYS B C 1
ATOM 2312 O O . LYS B 1 85 ? 23.359 3.613 -9.875 1 84.38 85 LYS B O 1
ATOM 2317 N N . GLY B 1 86 ? 22.938 2.297 -11.492 1 80.5 86 GLY B N 1
ATOM 2318 C CA . GLY B 1 86 ? 23.641 1.122 -10.992 1 80.5 86 GLY B CA 1
ATOM 2319 C C . GLY B 1 86 ? 22.75 0.217 -10.156 1 80.5 86 GLY B C 1
ATOM 2320 O O . GLY B 1 86 ? 23.234 -0.465 -9.25 1 80.5 86 GLY B O 1
ATOM 2321 N N . GLN B 1 87 ? 21.578 0.239 -10.156 1 76.94 87 GLN B N 1
ATOM 2322 C CA . GLN B 1 87 ? 20.594 -0.669 -9.586 1 76.94 87 GLN B CA 1
ATOM 2323 C C . GLN B 1 87 ? 20.297 -0.325 -8.125 1 76.94 87 GLN B C 1
ATOM 2325 O O . GLN B 1 87 ? 20.031 -1.212 -7.32 1 76.94 87 GLN B O 1
ATOM 2330 N N . GLY B 1 88 ? 20.125 0.793 -7.789 1 89.69 88 GLY B N 1
ATOM 2331 C CA . GLY B 1 88 ? 19.828 1.188 -6.422 1 89.69 88 GLY B CA 1
ATOM 2332 C C . GLY B 1 88 ? 18.469 1.868 -6.285 1 89.69 88 GLY B C 1
ATOM 2333 O O . GLY B 1 88 ? 17.75 2.035 -7.27 1 89.69 88 GLY B O 1
ATOM 2334 N N . LEU B 1 89 ? 18.062 1.962 -5.031 1 93.88 89 LEU B N 1
ATOM 2335 C CA . LEU B 1 89 ? 16.828 2.65 -4.711 1 93.88 89 LEU B CA 1
ATOM 2336 C C . LEU B 1 89 ? 17.094 4.043 -4.152 1 93.88 89 LEU B C 1
ATOM 2338 O O . LEU B 1 89 ? 17.875 4.191 -3.209 1 93.88 89 LEU B O 1
ATOM 2342 N N . ALA B 1 90 ? 16.625 5.016 -4.859 1 95.62 90 ALA B N 1
ATOM 2343 C CA . ALA B 1 90 ? 16.547 6.387 -4.363 1 95.62 90 ALA B CA 1
ATOM 2344 C C . ALA B 1 90 ? 15.102 6.797 -4.102 1 95.62 90 ALA B C 1
ATOM 2346 O O . ALA B 1 90 ? 14.172 6.047 -4.398 1 95.62 90 ALA B O 1
ATOM 2347 N N . TRP B 1 91 ? 14.992 7.953 -3.471 1 97.25 91 TRP B N 1
ATOM 2348 C CA . TRP B 1 91 ? 13.641 8.414 -3.148 1 97.25 91 TRP B CA 1
ATOM 2349 C C . TRP B 1 91 ? 13.391 9.797 -3.73 1 97.25 91 TRP B C 1
ATOM 2351 O O . TRP B 1 91 ? 14.242 10.68 -3.645 1 97.25 91 TRP B O 1
ATOM 2361 N N . GLU B 1 92 ? 12.195 9.906 -4.34 1 97.12 92 GLU B N 1
ATOM 2362 C CA . GLU B 1 92 ? 11.695 11.18 -4.836 1 97.12 92 GLU B CA 1
ATOM 2363 C C . GLU B 1 92 ? 10.836 11.883 -3.789 1 97.12 92 GLU B C 1
ATOM 2365 O O . GLU B 1 92 ? 9.898 11.281 -3.244 1 97.12 92 GLU B O 1
ATOM 2370 N N . ALA B 1 93 ? 11.094 13.203 -3.59 1 97.31 93 ALA B N 1
ATOM 2371 C CA . ALA B 1 93 ? 10.422 13.883 -2.482 1 97.31 93 ALA B CA 1
ATOM 2372 C C . ALA B 1 93 ? 9.531 15.016 -2.99 1 97.31 93 ALA B C 1
ATOM 2374 O O . ALA B 1 93 ? 8.719 15.555 -2.238 1 97.31 93 ALA B O 1
ATOM 2375 N N . THR B 1 94 ? 9.602 15.359 -4.234 1 95 94 THR B N 1
ATOM 2376 C CA . THR B 1 94 ? 8.906 16.562 -4.652 1 95 94 THR B CA 1
ATOM 2377 C C . THR B 1 94 ? 8.148 16.328 -5.957 1 95 94 THR B C 1
ATOM 2379 O O . THR B 1 94 ? 7.352 17.172 -6.375 1 95 94 THR B O 1
ATOM 2382 N N . LYS B 1 95 ? 8.352 15.258 -6.57 1 93.06 95 LYS B N 1
ATOM 2383 C CA . LYS B 1 95 ? 7.723 15 -7.859 1 93.06 95 LYS B CA 1
ATOM 2384 C C . LYS B 1 95 ? 6.551 14.031 -7.719 1 93.06 95 LYS B C 1
ATOM 2386 O O . LYS B 1 95 ? 6.445 13.32 -6.719 1 93.06 95 LYS B O 1
ATOM 2391 N N . GLU B 1 96 ? 5.676 14.07 -8.742 1 91.75 96 GLU B N 1
ATOM 2392 C CA . GLU B 1 96 ? 4.512 13.195 -8.766 1 91.75 96 GLU B CA 1
ATOM 2393 C C . GLU B 1 96 ? 3.664 13.359 -7.504 1 91.75 96 GLU B C 1
ATOM 2395 O O . GLU B 1 96 ? 3.209 14.469 -7.199 1 91.75 96 GLU B O 1
ATOM 2400 N N . GLN B 1 97 ? 3.387 12.273 -6.855 1 93.44 97 GLN B N 1
ATOM 2401 C CA . GLN B 1 97 ? 2.535 12.328 -5.672 1 93.44 97 GLN B CA 1
ATOM 2402 C C . GLN B 1 97 ? 3.367 12.508 -4.406 1 93.44 97 GLN B C 1
ATOM 2404 O O . GLN B 1 97 ? 2.822 12.555 -3.301 1 93.44 97 GLN B O 1
ATOM 2409 N N . ALA B 1 98 ? 4.703 12.609 -4.582 1 97.94 98 ALA B N 1
ATOM 2410 C CA . ALA B 1 98 ? 5.57 12.797 -3.42 1 97.94 98 ALA B CA 1
ATOM 2411 C C . ALA B 1 98 ? 5.426 14.203 -2.846 1 97.94 98 ALA B C 1
ATOM 2413 O O . ALA B 1 98 ? 5.102 15.141 -3.572 1 97.94 98 ALA B O 1
ATOM 2414 N N . PHE B 1 99 ? 5.68 14.352 -1.469 1 97.69 99 PHE B N 1
ATOM 2415 C CA . PHE B 1 99 ? 5.637 15.688 -0.872 1 97.69 99 PHE B CA 1
ATOM 2416 C C . PHE B 1 99 ? 6.309 15.688 0.496 1 97.69 99 PHE B C 1
ATOM 2418 O O . PHE B 1 99 ? 6.43 14.641 1.134 1 97.69 99 PHE B O 1
ATOM 2425 N N . LEU B 1 100 ? 6.73 16.859 0.842 1 97.5 100 LEU B N 1
ATOM 2426 C CA . LEU B 1 100 ? 7.156 17.219 2.193 1 97.5 100 LEU B CA 1
ATOM 2427 C C . LEU B 1 100 ? 6.312 18.359 2.744 1 97.5 100 LEU B C 1
ATOM 2429 O O . LEU B 1 100 ? 6.098 19.359 2.059 1 97.5 100 LEU B O 1
ATOM 2433 N N . SER B 1 101 ? 5.84 18.172 3.963 1 95.56 101 SER B N 1
ATOM 2434 C CA . SER B 1 101 ? 4.973 19.219 4.492 1 95.56 101 SER B CA 1
ATOM 2435 C C . SER B 1 101 ? 5.395 19.625 5.898 1 95.56 101 SER B C 1
ATOM 2437 O O . SER B 1 101 ? 5.883 18.797 6.672 1 95.56 101 SER B O 1
ATOM 2439 N N . SER B 1 102 ? 5.207 20.875 6.215 1 95.12 102 SER B N 1
ATOM 2440 C CA . SER B 1 102 ? 5.285 21.453 7.551 1 95.12 102 SER B CA 1
ATOM 2441 C C . SER B 1 102 ? 6.66 21.234 8.172 1 95.12 102 SER B C 1
ATOM 2443 O O . SER B 1 102 ? 6.77 20.75 9.297 1 95.12 102 SER B O 1
ATOM 2445 N N . GLY B 1 103 ? 7.688 21.484 7.383 1 95.12 103 GLY B N 1
ATOM 2446 C CA . GLY B 1 103 ? 9.047 21.531 7.883 1 95.12 103 GLY B CA 1
ATOM 2447 C C . GLY B 1 103 ? 9.797 20.219 7.734 1 95.12 103 GLY B C 1
ATOM 2448 O O . GLY B 1 103 ? 10.969 20.125 8.102 1 95.12 103 GLY B O 1
ATOM 2449 N N . THR B 1 104 ? 9.109 19.219 7.188 1 96.69 104 THR B N 1
ATOM 2450 C CA . THR B 1 104 ? 9.789 17.953 6.914 1 96.69 104 THR B CA 1
ATOM 2451 C C . THR B 1 104 ? 10.859 18.141 5.84 1 96.69 104 THR B C 1
ATOM 2453 O O . THR B 1 104 ? 10.688 18.938 4.914 1 96.69 104 THR B O 1
ATOM 2456 N N . GLN B 1 105 ? 11.977 17.406 6.023 1 96.94 105 GLN B N 1
ATOM 2457 C CA . GLN B 1 105 ? 13.07 17.469 5.059 1 96.94 105 GLN B CA 1
ATOM 2458 C C . GLN B 1 105 ? 13.578 16.078 4.703 1 96.94 105 GLN B C 1
ATOM 2460 O O . GLN B 1 105 ? 13.5 15.164 5.523 1 96.94 105 GLN B O 1
ATOM 2465 N N . PHE B 1 106 ? 14.172 16.016 3.467 1 97.69 106 PHE B N 1
ATOM 2466 C CA . PHE B 1 106 ? 14.695 14.727 3.051 1 97.69 106 PHE B CA 1
ATOM 2467 C C . PHE B 1 106 ? 15.977 14.898 2.246 1 97.69 106 PHE B C 1
ATOM 2469 O O . PHE B 1 106 ? 16.109 15.836 1.459 1 97.69 106 PHE B O 1
ATOM 2476 N N . SER B 1 107 ? 16.859 13.969 2.473 1 94.62 107 SER B N 1
ATOM 2477 C CA . SER B 1 107 ? 17.984 13.734 1.578 1 94.62 107 SER B CA 1
ATOM 2478 C C . SER B 1 107 ? 18.359 12.258 1.54 1 94.62 107 SER B C 1
ATOM 2480 O O . SER B 1 107 ? 18.234 11.555 2.541 1 94.62 107 SER B O 1
ATOM 2482 N N . ASP B 1 108 ? 18.812 11.859 0.403 1 89.31 108 ASP B N 1
ATOM 2483 C CA . ASP B 1 108 ? 19.188 10.453 0.268 1 89.31 108 ASP B CA 1
ATOM 2484 C C . ASP B 1 108 ? 20.297 10.086 1.255 1 89.31 108 ASP B C 1
ATOM 2486 O O . ASP B 1 108 ? 20.344 8.953 1.751 1 89.31 108 ASP B O 1
ATOM 2490 N N . ALA B 1 109 ? 21.094 10.969 1.567 1 87.31 109 ALA B N 1
ATOM 2491 C CA . ALA B 1 109 ? 22.234 10.719 2.449 1 87.31 109 ALA B CA 1
ATOM 2492 C C . ALA B 1 109 ? 21.797 10.641 3.908 1 87.31 109 ALA B C 1
ATOM 2494 O O . ALA B 1 109 ? 22.281 9.797 4.668 1 87.31 109 ALA B O 1
ATOM 2495 N N . GLU B 1 110 ? 20.812 11.414 4.281 1 89.06 110 GLU B N 1
ATOM 2496 C CA . GLU B 1 110 ? 20.484 11.555 5.695 1 89.06 110 GLU B CA 1
ATOM 2497 C C . GLU B 1 110 ? 19.172 10.867 6.023 1 89.06 110 GLU B C 1
ATOM 2499 O O . GLU B 1 110 ? 18.938 10.477 7.168 1 89.06 110 GLU B O 1
ATOM 2504 N N . GLY B 1 111 ? 18.281 10.844 5.102 1 95.44 111 GLY B N 1
ATOM 2505 C CA . GLY B 1 111 ? 16.953 10.297 5.363 1 95.44 111 GLY B CA 1
ATOM 2506 C C . GLY B 1 111 ? 15.898 11.367 5.578 1 95.44 111 GLY B C 1
ATOM 2507 O O . GLY B 1 111 ? 16.078 12.516 5.164 1 95.44 111 GLY B O 1
ATOM 2508 N N . LEU B 1 112 ? 14.82 10.969 6.098 1 97.81 112 LEU B N 1
ATOM 2509 C CA . LEU B 1 112 ? 13.68 11.844 6.355 1 97.81 112 LEU B CA 1
ATOM 2510 C C . LEU B 1 112 ? 13.766 12.445 7.754 1 97.81 112 LEU B C 1
ATOM 2512 O O . LEU B 1 112 ? 13.727 11.727 8.75 1 97.81 112 LEU B O 1
ATOM 2516 N N . ALA B 1 113 ? 13.844 13.734 7.75 1 95.88 113 ALA B N 1
ATOM 2517 C CA . ALA B 1 113 ? 13.914 14.461 9.016 1 95.88 113 ALA B CA 1
ATOM 2518 C C . ALA B 1 113 ? 12.547 15.023 9.398 1 95.88 113 ALA B C 1
ATOM 2520 O O . ALA B 1 113 ? 11.938 15.766 8.625 1 95.88 113 ALA B O 1
ATOM 2521 N N . LEU B 1 114 ? 12.117 14.672 10.594 1 94.31 114 LEU B N 1
ATOM 2522 C CA . LEU B 1 114 ? 10.859 15.188 11.117 1 94.31 114 LEU B CA 1
ATOM 2523 C C . LEU B 1 114 ? 11.102 16.266 12.164 1 94.31 114 LEU B C 1
ATOM 2525 O O . LEU B 1 114 ? 11.844 16.047 13.125 1 94.31 114 LEU B O 1
ATOM 2529 N N . PRO B 1 115 ? 10.461 17.359 12.023 1 93.19 115 PRO B N 1
ATOM 2530 C CA . PRO B 1 115 ? 10.883 18.578 12.719 1 93.19 115 PRO B CA 1
ATOM 2531 C C . PRO B 1 115 ? 10.312 18.688 14.133 1 93.19 115 PRO B C 1
ATOM 2533 O O . PRO B 1 115 ? 10.688 19.578 14.891 1 93.19 115 PRO B O 1
ATOM 2536 N N . GLN B 1 116 ? 9.383 17.844 14.539 1 94.19 116 GLN B N 1
ATOM 2537 C CA . GLN B 1 116 ? 8.688 18 15.812 1 94.19 116 GLN B CA 1
ATOM 2538 C C . GLN B 1 116 ? 8.688 16.688 16.609 1 94.19 116 GLN B C 1
ATOM 2540 O O . GLN B 1 116 ? 8.5 15.617 16.031 1 94.19 116 GLN B O 1
ATOM 2545 N N . ASP B 1 117 ? 8.914 16.875 17.984 1 94.75 117 ASP B N 1
ATOM 2546 C CA . ASP B 1 117 ? 8.641 15.742 18.859 1 94.75 117 ASP B CA 1
ATOM 2547 C C . ASP B 1 117 ? 7.176 15.312 18.75 1 94.75 117 ASP B C 1
ATOM 2549 O O . ASP B 1 117 ? 6.273 16.156 18.734 1 94.75 117 ASP B O 1
ATOM 2553 N N . GLY B 1 118 ? 7.055 13.953 18.625 1 96.31 118 GLY B N 1
ATOM 2554 C CA . GLY B 1 118 ? 5.66 13.547 18.625 1 96.31 118 GLY B CA 1
ATOM 2555 C C . GLY B 1 118 ? 5.457 12.109 18.172 1 96.31 118 GLY B C 1
ATOM 2556 O O . GLY B 1 118 ? 6.426 11.359 18.031 1 96.31 118 GLY B O 1
ATOM 2557 N N . LEU B 1 119 ? 4.207 11.742 18.219 1 97.44 119 LEU B N 1
ATOM 2558 C CA . LEU B 1 119 ? 3.783 10.43 17.734 1 97.44 119 LEU B CA 1
ATOM 2559 C C . LEU B 1 119 ? 3.564 10.453 16.234 1 97.44 119 LEU B C 1
ATOM 2561 O O . LEU B 1 119 ? 2.799 11.281 15.727 1 97.44 119 LEU B O 1
ATOM 2565 N N . TYR B 1 120 ? 4.27 9.578 15.531 1 97.88 120 TYR B N 1
ATOM 2566 C CA . TYR B 1 120 ? 4.188 9.508 14.078 1 97.88 120 TYR B CA 1
ATOM 2567 C C . TYR B 1 120 ? 3.713 8.133 13.625 1 97.88 120 TYR B C 1
ATOM 2569 O O . TYR B 1 120 ? 4.102 7.113 14.195 1 97.88 120 TYR B O 1
ATOM 2577 N N . TYR B 1 121 ? 2.828 8.148 12.641 1 98.62 121 TYR B N 1
ATOM 2578 C CA . TYR B 1 121 ? 2.619 6.926 11.867 1 98.62 121 TYR B CA 1
ATOM 2579 C C . TYR B 1 121 ? 3.615 6.832 10.719 1 98.62 121 TYR B C 1
ATOM 2581 O O . TYR B 1 121 ? 3.646 7.699 9.844 1 98.62 121 TYR B O 1
ATOM 2589 N N . LEU B 1 122 ? 4.445 5.816 10.75 1 98.81 122 LEU B N 1
ATOM 2590 C CA . LEU B 1 122 ? 5.391 5.512 9.68 1 98.81 122 LEU B CA 1
ATOM 2591 C C . LEU B 1 122 ? 4.902 4.336 8.844 1 98.81 122 LEU B C 1
ATOM 2593 O O . LEU B 1 122 ? 4.324 3.385 9.383 1 98.81 122 LEU B O 1
ATOM 2597 N N . TYR B 1 123 ? 5.117 4.426 7.504 1 98.81 123 TYR B N 1
ATOM 2598 C CA . TYR B 1 123 ? 4.758 3.301 6.648 1 98.81 123 TYR B CA 1
ATOM 2599 C C . TYR B 1 123 ? 5.777 3.121 5.531 1 98.81 123 TYR B C 1
ATOM 2601 O O . TYR B 1 123 ? 6.484 4.062 5.168 1 98.81 123 TYR B O 1
ATOM 2609 N N . CYS B 1 124 ? 5.859 1.917 5.078 1 98.88 124 CYS B N 1
ATOM 2610 C CA . CYS B 1 124 ? 6.715 1.527 3.963 1 98.88 124 CYS B CA 1
ATOM 2611 C C . CYS B 1 124 ? 6.059 0.436 3.127 1 98.88 124 CYS B C 1
ATOM 2613 O O . CYS B 1 124 ? 5.473 -0.503 3.672 1 98.88 124 CYS B O 1
ATOM 2615 N N . PHE B 1 125 ? 6.051 0.623 1.844 1 98.88 125 PHE B N 1
ATOM 2616 C CA . PHE B 1 125 ? 5.543 -0.346 0.88 1 98.88 125 PHE B CA 1
ATOM 2617 C C . PHE B 1 125 ? 6.48 -0.463 -0.315 1 98.88 125 PHE B C 1
ATOM 2619 O O . PHE B 1 125 ? 6.652 0.493 -1.075 1 98.88 125 PHE B O 1
ATOM 2626 N N . VAL B 1 126 ? 7.082 -1.64 -0.492 1 98.88 126 VAL B N 1
ATOM 2627 C CA . VAL B 1 126 ? 7.992 -1.875 -1.609 1 98.88 126 VAL B CA 1
ATOM 2628 C C . VAL B 1 126 ? 7.441 -2.99 -2.496 1 98.88 126 VAL B C 1
ATOM 2630 O O . VAL B 1 126 ? 7.281 -4.129 -2.047 1 98.88 126 VAL B O 1
ATOM 2633 N N . GLY B 1 127 ? 7.121 -2.617 -3.732 1 98.75 127 GLY B N 1
ATOM 2634 C CA . GLY B 1 127 ? 6.781 -3.615 -4.73 1 98.75 127 GLY B CA 1
ATOM 2635 C C . GLY B 1 127 ? 8 -4.242 -5.387 1 98.75 127 GLY B C 1
ATOM 2636 O O . GLY B 1 127 ? 8.977 -3.551 -5.676 1 98.75 127 GLY B O 1
ATOM 2637 N N . TYR B 1 128 ? 7.93 -5.562 -5.574 1 98.31 128 TYR B N 1
ATOM 2638 C CA . TYR B 1 128 ? 8.984 -6.305 -6.254 1 98.31 128 TYR B CA 1
ATOM 2639 C C . TYR B 1 128 ? 8.43 -7.055 -7.461 1 98.31 128 TYR B C 1
ATOM 2641 O O . TYR B 1 128 ? 7.27 -7.465 -7.465 1 98.31 128 TYR B O 1
ATOM 2649 N N . ARG B 1 129 ? 9.305 -7.25 -8.414 1 97.12 129 ARG B N 1
ATOM 2650 C CA . ARG B 1 129 ? 8.992 -8.078 -9.578 1 97.12 129 ARG B CA 1
ATOM 2651 C C . ARG B 1 129 ? 10.242 -8.773 -10.102 1 97.12 129 ARG B C 1
ATOM 2653 O O . ARG B 1 129 ? 11.359 -8.297 -9.891 1 97.12 129 ARG B O 1
ATOM 2660 N N . GLY B 1 130 ? 9.992 -9.922 -10.742 1 93.44 130 GLY B N 1
ATOM 2661 C CA . GLY B 1 130 ? 11.117 -10.656 -11.297 1 93.44 130 GLY B CA 1
ATOM 2662 C C . GLY B 1 130 ? 10.695 -11.781 -12.219 1 93.44 130 GLY B C 1
ATOM 2663 O O . GLY B 1 130 ? 9.508 -11.984 -12.453 1 93.44 130 GLY B O 1
ATOM 2664 N N . ARG B 1 131 ? 11.719 -12.414 -12.789 1 89.12 131 ARG B N 1
ATOM 2665 C CA . ARG B 1 131 ? 11.562 -13.578 -13.648 1 89.12 131 ARG B CA 1
ATOM 2666 C C . ARG B 1 131 ? 12.664 -14.602 -13.391 1 89.12 131 ARG B C 1
ATOM 2668 O O . ARG B 1 131 ? 13.789 -14.234 -13.047 1 89.12 131 ARG B O 1
ATOM 2675 N N . ALA B 1 132 ? 12.203 -15.82 -13.609 1 83 132 ALA B N 1
ATOM 2676 C CA . ALA B 1 132 ? 13.234 -16.844 -13.539 1 83 132 ALA B CA 1
ATOM 2677 C C . ALA B 1 132 ? 14.227 -16.719 -14.695 1 83 132 ALA B C 1
ATOM 2679 O O . ALA B 1 132 ? 13.836 -16.453 -15.836 1 83 132 ALA B O 1
ATOM 2680 N N . PRO B 1 133 ? 15.586 -16.781 -14.367 1 77.56 133 PRO B N 1
ATOM 2681 C CA . PRO B 1 133 ? 16.578 -16.703 -15.453 1 77.56 133 PRO B CA 1
ATOM 2682 C C . PRO B 1 133 ? 16.484 -17.891 -16.406 1 77.56 133 PRO B C 1
ATOM 2684 O O . PRO B 1 133 ? 15.961 -18.938 -16.047 1 77.56 133 PRO B O 1
ATOM 2687 N N . PRO B 1 134 ? 17.031 -17.531 -17.625 1 74.62 134 PRO B N 1
ATOM 2688 C CA . PRO B 1 134 ? 17.031 -18.641 -18.594 1 74.62 134 PRO B CA 1
ATOM 2689 C C . PRO B 1 134 ? 17.969 -19.766 -18.188 1 74.62 134 PRO B C 1
ATOM 2691 O O . PRO B 1 134 ? 19.047 -19.516 -17.625 1 74.62 134 PRO B O 1
ATOM 2694 N N . GLY B 1 135 ? 17.641 -20.953 -18.594 1 64.62 135 GLY B N 1
ATOM 2695 C CA . GLY B 1 135 ? 18.516 -22.109 -18.469 1 64.62 135 GLY B CA 1
ATOM 2696 C C . GLY B 1 135 ? 18.625 -22.625 -17.047 1 64.62 135 GLY B C 1
ATOM 2697 O O . GLY B 1 135 ? 19.562 -23.359 -16.734 1 64.62 135 GLY B O 1
ATOM 2698 N N . GLY B 1 136 ? 18.203 -21.891 -16.109 1 54.47 136 GLY B N 1
ATOM 2699 C CA . GLY B 1 136 ? 18.391 -22.422 -14.758 1 54.47 136 GLY B CA 1
ATOM 2700 C C . GLY B 1 136 ? 18.094 -23.906 -14.648 1 54.47 136 GLY B C 1
ATOM 2701 O O . GLY B 1 136 ? 17.078 -24.375 -15.156 1 54.47 136 GLY B O 1
ATOM 2702 N N . GLU B 1 137 ? 19.188 -24.625 -14.844 1 47.66 137 GLU B N 1
ATOM 2703 C CA . GLU B 1 137 ? 19.312 -26.062 -14.633 1 47.66 137 GLU B CA 1
ATOM 2704 C C . GLU B 1 137 ? 18.859 -26.453 -13.227 1 47.66 137 GLU B C 1
ATOM 2706 O O . GLU B 1 137 ? 19.25 -25.812 -12.25 1 47.66 137 GLU B O 1
ATOM 2711 N N . GLY B 1 138 ? 17.766 -27.281 -12.961 1 50.94 138 GLY B N 1
ATOM 2712 C CA . GLY B 1 138 ? 17.188 -28.188 -11.969 1 50.94 138 GLY B CA 1
ATOM 2713 C C . GLY B 1 138 ? 15.828 -27.734 -11.461 1 50.94 138 GLY B C 1
ATOM 2714 O O . GLY B 1 138 ? 15.43 -26.594 -11.68 1 50.94 138 GLY B O 1
ATOM 2715 N N . PRO B 1 139 ? 15.047 -28.672 -11.375 1 49.78 139 PRO B N 1
ATOM 2716 C CA . PRO B 1 139 ? 13.648 -28.562 -10.961 1 49.78 139 PRO B CA 1
ATOM 2717 C C . PRO B 1 139 ? 13.461 -27.641 -9.766 1 49.78 139 PRO B C 1
ATOM 2719 O O . PRO B 1 139 ? 12.328 -27.406 -9.328 1 49.78 139 PRO B O 1
ATOM 2722 N N . ARG B 1 140 ? 14.594 -27.469 -8.984 1 55 140 ARG B N 1
ATOM 2723 C CA . ARG B 1 140 ? 14.336 -26.906 -7.656 1 55 140 ARG B CA 1
ATOM 2724 C C . ARG B 1 140 ? 14.211 -25.391 -7.707 1 55 140 ARG B C 1
ATOM 2726 O O . ARG B 1 140 ? 15.086 -24.719 -8.258 1 55 140 ARG B O 1
ATOM 2733 N N . GLY B 1 141 ? 13.055 -24.859 -7.641 1 61.12 141 GLY B N 1
ATOM 2734 C CA . GLY B 1 141 ? 12.656 -23.453 -7.508 1 61.12 141 GLY B CA 1
ATOM 2735 C C . GLY B 1 141 ? 13.586 -22.656 -6.605 1 61.12 141 GLY B C 1
ATOM 2736 O O . GLY B 1 141 ? 14.133 -23.203 -5.637 1 61.12 141 GLY B O 1
ATOM 2737 N N . ARG B 1 142 ? 14.375 -21.734 -7.102 1 79.38 142 ARG B N 1
ATOM 2738 C CA . ARG B 1 142 ? 15.18 -20.828 -6.289 1 79.38 142 ARG B CA 1
ATOM 2739 C C . ARG B 1 142 ? 14.297 -19.828 -5.539 1 79.38 142 ARG B C 1
ATOM 2741 O O . ARG B 1 142 ? 13.328 -19.312 -6.098 1 79.38 142 ARG B O 1
ATOM 2748 N N . SER B 1 143 ? 14.516 -19.875 -4.219 1 89.38 143 SER B N 1
ATOM 2749 C CA . SER B 1 143 ? 13.758 -18.953 -3.393 1 89.38 143 SER B CA 1
ATOM 2750 C C . SER B 1 143 ? 14.586 -17.719 -3.037 1 89.38 143 SER B C 1
ATOM 2752 O O . SER B 1 143 ? 15.789 -17.812 -2.822 1 89.38 143 SER B O 1
ATOM 2754 N N . VAL B 1 144 ? 13.953 -16.625 -3.102 1 93.25 144 VAL B N 1
ATOM 2755 C CA . VAL B 1 144 ? 14.578 -15.367 -2.695 1 93.25 144 VAL B CA 1
ATOM 2756 C C . VAL B 1 144 ? 13.75 -14.711 -1.592 1 93.25 144 VAL B C 1
ATOM 2758 O O . VAL B 1 144 ? 12.516 -14.695 -1.662 1 93.25 144 VAL B O 1
ATOM 2761 N N . THR B 1 145 ? 14.422 -14.258 -0.541 1 96.88 145 THR B N 1
ATOM 2762 C CA . THR B 1 145 ? 13.742 -13.523 0.517 1 96.88 145 THR B CA 1
ATOM 2763 C C . THR B 1 145 ? 13.945 -12.023 0.345 1 96.88 145 THR B C 1
ATOM 2765 O O . THR B 1 145 ? 15.086 -11.547 0.25 1 96.88 145 THR B O 1
ATOM 2768 N N . LEU B 1 146 ? 12.836 -11.297 0.302 1 98.19 146 LEU B N 1
ATOM 2769 C CA . LEU B 1 146 ? 12.797 -9.844 0.155 1 98.19 146 LEU B CA 1
ATOM 2770 C C . LEU B 1 146 ? 12.477 -9.172 1.486 1 98.19 146 LEU B C 1
ATOM 2772 O O . LEU B 1 146 ? 11.531 -9.57 2.176 1 98.19 146 LEU B O 1
ATOM 2776 N N . ARG B 1 147 ? 13.297 -8.117 1.795 1 98.56 147 ARG B N 1
ATOM 2777 C CA . ARG B 1 147 ? 13.172 -7.496 3.109 1 98.56 147 ARG B CA 1
ATOM 2778 C C . ARG B 1 147 ? 13.188 -5.977 3 1 98.56 147 ARG B C 1
ATOM 2780 O O . ARG B 1 147 ? 13.945 -5.41 2.215 1 98.56 147 ARG B O 1
ATOM 2787 N N . SER B 1 148 ? 12.375 -5.316 3.77 1 98.44 148 SER B N 1
ATOM 2788 C CA . SER B 1 148 ? 12.383 -3.875 3.986 1 98.44 148 SER B CA 1
ATOM 2789 C C . SER B 1 148 ? 12.445 -3.541 5.473 1 98.44 148 SER B C 1
ATOM 2791 O O . SER B 1 148 ? 11.719 -4.121 6.277 1 98.44 148 SER B O 1
ATOM 2793 N N . SER B 1 149 ? 13.328 -2.611 5.789 1 98.44 149 SER B N 1
ATOM 2794 C CA . SER B 1 149 ? 13.523 -2.209 7.18 1 98.44 149 SER B CA 1
ATOM 2795 C C . SER B 1 149 ? 13.492 -0.691 7.324 1 98.44 149 SER B C 1
ATOM 2797 O O . SER B 1 149 ? 14.148 0.022 6.562 1 98.44 149 SER B O 1
ATOM 2799 N N . LEU B 1 150 ? 12.766 -0.288 8.281 1 98.19 150 LEU B N 1
ATOM 2800 C CA . LEU B 1 150 ? 12.703 1.13 8.617 1 98.19 150 LEU B CA 1
ATOM 2801 C C . LEU B 1 150 ? 13.5 1.42 9.891 1 98.19 150 LEU B C 1
ATOM 2803 O O . LEU B 1 150 ? 13.281 0.782 10.922 1 98.19 150 LEU B O 1
ATOM 2807 N N . TYR B 1 151 ? 14.406 2.422 9.789 1 96.44 151 TYR B N 1
ATOM 2808 C CA . TYR B 1 151 ? 15.297 2.775 10.891 1 96.44 151 TYR B CA 1
ATOM 2809 C C . TYR B 1 151 ? 15.109 4.23 11.305 1 96.44 151 TYR B C 1
ATOM 2811 O O . TYR B 1 151 ? 14.617 5.047 10.516 1 96.44 151 TYR B O 1
ATOM 2819 N N . ARG B 1 152 ? 15.484 4.516 12.5 1 95.44 152 ARG B N 1
ATOM 2820 C CA . ARG B 1 152 ? 15.727 5.895 12.906 1 95.44 152 ARG B CA 1
ATOM 2821 C C . ARG B 1 152 ? 17.188 6.094 13.336 1 95.44 152 ARG B C 1
ATOM 2823 O O . ARG B 1 152 ? 17.828 5.152 13.789 1 95.44 152 ARG B O 1
ATOM 2830 N N . GLU B 1 153 ? 17.594 7.246 13.047 1 91.81 153 GLU B N 1
ATOM 2831 C CA . GLU B 1 153 ? 18.922 7.641 13.516 1 91.81 153 GLU B CA 1
ATOM 2832 C C . GLU B 1 153 ? 18.938 9.094 13.984 1 91.81 153 GLU B C 1
ATOM 2834 O O . GLU B 1 153 ? 18.156 9.914 13.5 1 91.81 153 GLU B O 1
ATOM 2839 N N . GLY B 1 154 ? 19.766 9.227 14.859 1 80 154 GLY B N 1
ATOM 2840 C CA . GLY B 1 154 ? 19.938 10.586 15.344 1 80 154 GLY B CA 1
ATOM 2841 C C . GLY B 1 154 ? 18.969 10.953 16.453 1 80 154 GLY B C 1
ATOM 2842 O O . GLY B 1 154 ? 18.188 10.109 16.906 1 80 154 GLY B O 1
ATOM 2843 N N . GLY B 1 155 ? 18.969 11.906 17.016 1 64.38 155 GLY B N 1
ATOM 2844 C CA . GLY B 1 155 ? 18.188 12.445 18.125 1 64.38 155 GLY B CA 1
ATOM 2845 C C . GLY B 1 155 ? 19.031 12.898 19.297 1 64.38 155 GLY B C 1
ATOM 2846 O O . GLY B 1 155 ? 20.156 13.352 19.109 1 64.38 155 GLY B O 1
ATOM 2847 N N . ALA B 1 156 ? 18.297 12.859 20.312 1 57.69 156 ALA B N 1
ATOM 2848 C CA . ALA B 1 156 ? 18.922 13.438 21.5 1 57.69 156 ALA B CA 1
ATOM 2849 C C . ALA B 1 156 ? 20.234 12.719 21.844 1 57.69 156 ALA B C 1
ATOM 2851 O O . ALA B 1 156 ? 21.141 13.32 22.406 1 57.69 156 ALA B O 1
ATOM 2852 N N . TYR B 1 157 ? 20.266 11.523 21.391 1 55.44 157 TYR B N 1
ATOM 2853 C CA . TYR B 1 157 ? 21.422 10.805 21.938 1 55.44 157 TYR B CA 1
ATOM 2854 C C . TYR B 1 157 ? 22.578 10.82 20.953 1 55.44 157 TYR B C 1
ATOM 2856 O O . TYR B 1 157 ? 23.625 10.203 21.219 1 55.44 157 TYR B O 1
ATOM 2864 N N . GLY B 1 158 ? 22.531 11.656 19.891 1 60.16 158 GLY B N 1
ATOM 2865 C CA . GLY B 1 158 ? 23.641 11.828 18.953 1 60.16 158 GLY B CA 1
ATOM 2866 C C . GLY B 1 158 ? 23.594 10.859 17.797 1 60.16 158 GLY B C 1
ATOM 2867 O O . GLY B 1 158 ? 22.625 10.125 17.625 1 60.16 158 GLY B O 1
ATOM 2868 N N . PRO B 1 159 ? 24.578 11.047 16.797 1 63.16 159 PRO B N 1
ATOM 2869 C CA . PRO B 1 159 ? 24.672 10.203 15.609 1 63.16 159 PRO B CA 1
ATOM 2870 C C . PRO B 1 159 ? 24.734 8.711 15.945 1 63.16 159 PRO B C 1
ATOM 2872 O O . PRO B 1 159 ? 25.641 8.016 15.508 1 63.16 159 PRO B O 1
ATOM 2875 N N . GLY B 1 160 ? 24.016 8.422 16.984 1 66.88 160 GLY B N 1
ATOM 2876 C CA . GLY B 1 160 ? 24.094 7.074 17.516 1 66.88 160 GLY B CA 1
ATOM 2877 C C . GLY B 1 160 ? 23.797 6 16.484 1 66.88 160 GLY B C 1
ATOM 2878 O O . GLY B 1 160 ? 23.75 6.277 15.289 1 66.88 160 GLY B O 1
ATOM 2879 N N . THR B 1 161 ? 23.859 4.797 16.891 1 82.12 161 THR B N 1
ATOM 2880 C CA . THR B 1 161 ? 23.625 3.572 16.141 1 82.12 161 THR B CA 1
ATOM 2881 C C . THR B 1 161 ? 22.188 3.512 15.648 1 82.12 161 THR B C 1
ATOM 2883 O O . THR B 1 161 ? 21.25 3.742 16.422 1 82.12 161 THR B O 1
ATOM 2886 N N . PRO B 1 162 ? 22.078 3.396 14.344 1 90.44 162 PRO B N 1
ATOM 2887 C CA . PRO B 1 162 ? 20.719 3.234 13.836 1 90.44 162 PRO B CA 1
ATOM 2888 C C . PRO B 1 162 ? 19.906 2.221 14.641 1 90.44 162 PRO B C 1
ATOM 2890 O O . PRO B 1 162 ? 20.438 1.205 15.086 1 90.44 162 PRO B O 1
ATOM 2893 N N . GLU B 1 163 ? 18.594 2.605 14.914 1 93.5 163 GLU B N 1
ATOM 2894 C CA . GLU B 1 163 ? 17.656 1.714 15.602 1 93.5 163 GLU B CA 1
ATOM 2895 C C . GLU B 1 163 ? 16.578 1.214 14.656 1 93.5 163 GLU B C 1
ATOM 2897 O O . GLU B 1 163 ? 15.898 2.01 14 1 93.5 163 GLU B O 1
ATOM 2902 N N . LEU B 1 164 ? 16.438 -0.092 14.664 1 96.62 164 LEU B N 1
ATOM 2903 C CA . LEU B 1 164 ? 15.391 -0.696 13.859 1 96.62 164 LEU B CA 1
ATOM 2904 C C . LEU B 1 164 ? 14.016 -0.426 14.469 1 96.62 164 LEU B C 1
ATOM 2906 O O . LEU B 1 164 ? 13.797 -0.704 15.648 1 96.62 164 LEU B O 1
ATOM 2910 N N . LEU B 1 165 ? 13.109 0.106 13.648 1 97.81 165 LEU B N 1
ATOM 2911 C CA . LEU B 1 165 ? 11.766 0.424 14.125 1 97.81 165 LEU B CA 1
ATOM 2912 C C . LEU B 1 165 ? 10.758 -0.62 13.656 1 97.81 165 LEU B C 1
ATOM 2914 O O . LEU B 1 165 ? 10.008 -1.17 14.469 1 97.81 165 LEU B O 1
ATOM 2918 N N . LEU B 1 166 ? 10.633 -0.815 12.352 1 98.62 166 LEU B N 1
ATOM 2919 C CA . LEU B 1 166 ? 9.719 -1.743 11.695 1 98.62 166 LEU B CA 1
ATOM 2920 C C . LEU B 1 166 ? 10.43 -2.516 10.594 1 98.62 166 LEU B C 1
ATOM 2922 O O . LEU B 1 166 ? 11.297 -1.973 9.906 1 98.62 166 LEU B O 1
ATOM 2926 N N . GLU B 1 167 ? 9.992 -3.76 10.43 1 98.69 167 GLU B N 1
ATOM 2927 C CA . GLU B 1 167 ? 10.594 -4.59 9.391 1 98.69 167 GLU B CA 1
ATOM 2928 C C . GLU B 1 167 ? 9.578 -5.594 8.836 1 98.69 167 GLU B C 1
ATOM 2930 O O . GLU B 1 167 ? 8.742 -6.113 9.578 1 98.69 167 GLU B O 1
ATOM 2935 N N . GLY B 1 168 ? 9.625 -5.789 7.52 1 98.5 168 GLY B N 1
ATOM 2936 C CA . GLY B 1 168 ? 8.875 -6.844 6.848 1 98.5 168 GLY B CA 1
ATOM 2937 C C . GLY B 1 168 ? 9.727 -7.68 5.914 1 98.5 168 GLY B C 1
ATOM 2938 O O . GLY B 1 168 ? 10.789 -7.238 5.477 1 98.5 168 GLY B O 1
ATOM 2939 N N . ALA B 1 169 ? 9.227 -8.945 5.66 1 98.44 169 ALA B N 1
ATOM 2940 C CA . ALA B 1 169 ? 9.922 -9.82 4.715 1 98.44 169 ALA B CA 1
ATOM 2941 C C . ALA B 1 169 ? 8.938 -10.742 3.996 1 98.44 169 ALA B C 1
ATOM 2943 O O . ALA B 1 169 ? 7.887 -11.086 4.539 1 98.44 169 ALA B O 1
ATOM 2944 N N . GLU B 1 170 ? 9.258 -11.07 2.756 1 97.19 170 GLU B N 1
ATOM 2945 C CA . GLU B 1 170 ? 8.547 -12.039 1.926 1 97.19 170 GLU B CA 1
ATOM 2946 C C . GLU B 1 170 ? 9.508 -12.977 1.214 1 97.19 170 GLU B C 1
ATOM 2948 O O . GLU B 1 170 ? 10.555 -12.547 0.722 1 97.19 170 GLU B O 1
ATOM 2953 N N . THR B 1 171 ? 9.141 -14.273 1.188 1 95.31 171 THR B N 1
ATOM 2954 C CA . THR B 1 171 ? 9.922 -15.227 0.409 1 95.31 171 THR B CA 1
ATOM 2955 C C . THR B 1 171 ? 9.172 -15.641 -0.853 1 95.31 171 THR B C 1
ATOM 2957 O O . THR B 1 171 ? 8 -16.031 -0.785 1 95.31 171 THR B O 1
ATOM 2960 N N . VAL B 1 172 ? 9.875 -15.477 -2.002 1 91.19 172 VAL B N 1
ATOM 2961 C CA . VAL B 1 172 ? 9.297 -15.852 -3.287 1 91.19 172 VAL B CA 1
ATOM 2962 C C . VAL B 1 172 ? 10.016 -17.078 -3.842 1 91.19 172 VAL B C 1
ATOM 2964 O O . VAL B 1 172 ? 11.25 -17.125 -3.875 1 91.19 172 VAL B O 1
ATOM 2967 N N . THR B 1 173 ? 9.195 -18.047 -4.238 1 85.81 173 THR B N 1
ATOM 2968 C CA . THR B 1 173 ? 9.758 -19.219 -4.906 1 85.81 173 THR B CA 1
ATOM 2969 C C . THR B 1 173 ? 9.602 -19.109 -6.418 1 85.81 173 THR B C 1
ATOM 2971 O O . THR B 1 173 ? 8.484 -19.031 -6.93 1 85.81 173 THR B O 1
ATOM 2974 N N . ILE B 1 174 ? 10.734 -19.094 -7.086 1 75.94 174 ILE B N 1
ATOM 2975 C CA . ILE B 1 174 ? 10.766 -18.953 -8.539 1 75.94 174 ILE B CA 1
ATOM 2976 C C . ILE B 1 174 ? 10.742 -20.344 -9.188 1 75.94 174 ILE B C 1
ATOM 2978 O O . ILE B 1 174 ? 11.633 -21.156 -8.945 1 75.94 174 ILE B O 1
ATOM 2982 N N . VAL B 1 175 ? 9.609 -20.594 -9.844 1 69.19 175 VAL B N 1
ATOM 2983 C CA . VAL B 1 175 ? 9.477 -21.906 -10.461 1 69.19 175 VAL B CA 1
ATOM 2984 C C . VAL B 1 175 ? 10.148 -21.906 -11.828 1 69.19 175 VAL B C 1
ATOM 2986 O O . VAL B 1 175 ? 9.914 -21.016 -12.641 1 69.19 175 VAL B O 1
ATOM 2989 N N . LEU B 1 176 ? 11.023 -22.766 -11.953 1 62.28 176 LEU B N 1
ATOM 2990 C CA . LEU B 1 176 ? 11.75 -22.906 -13.211 1 62.28 176 LEU B CA 1
ATOM 2991 C C . LEU B 1 176 ? 10.914 -23.672 -14.234 1 62.28 176 LEU B C 1
ATOM 2993 O O . LEU B 1 176 ? 10.148 -24.578 -13.875 1 62.28 176 LEU B O 1
ATOM 2997 N N . ASP B 1 177 ? 10.664 -22.922 -15.359 1 59.84 177 ASP B N 1
ATOM 2998 C CA . ASP B 1 177 ? 9.953 -23.609 -16.438 1 59.84 177 ASP B CA 1
ATOM 2999 C C . ASP B 1 177 ? 10.602 -24.953 -16.75 1 59.84 177 ASP B C 1
ATOM 3001 O O . ASP B 1 177 ? 11.758 -25.016 -17.172 1 59.84 177 ASP B O 1
ATOM 3005 N N . PRO B 1 178 ? 9.906 -25.984 -16.312 1 56.56 178 PRO B N 1
ATOM 3006 C CA . PRO B 1 178 ? 10.523 -27.266 -16.656 1 56.56 178 PRO B CA 1
ATOM 3007 C C . PRO B 1 178 ? 10.703 -27.469 -18.156 1 56.56 178 PRO B C 1
ATOM 3009 O O . PRO B 1 178 ? 11.398 -28.391 -18.578 1 56.56 178 PRO B O 1
ATOM 3012 N N . ALA B 1 179 ? 9.734 -26.797 -18.875 1 56.16 179 ALA B N 1
ATOM 3013 C CA . ALA B 1 179 ? 9.773 -27.188 -20.281 1 56.16 179 ALA B CA 1
ATOM 3014 C C . ALA B 1 179 ? 11.047 -26.672 -20.953 1 56.16 179 ALA B C 1
ATOM 3016 O O . ALA B 1 179 ? 11.242 -26.859 -22.156 1 56.16 179 ALA B O 1
ATOM 3017 N N . GLY B 1 180 ? 11.883 -26.359 -20.188 1 58 180 GLY B N 1
ATOM 3018 C CA . GLY B 1 180 ? 13.148 -26.094 -20.844 1 58 180 GLY B CA 1
ATOM 3019 C C . GLY B 1 180 ? 13.086 -24.938 -21.828 1 58 180 GLY B C 1
ATOM 3020 O O . GLY B 1 180 ? 13.859 -24.875 -22.781 1 58 180 GLY B O 1
ATOM 3021 N N . ARG B 1 181 ? 11.977 -24.25 -21.688 1 57.16 181 ARG B N 1
ATOM 3022 C CA . ARG B 1 181 ? 11.93 -23.234 -22.719 1 57.16 181 ARG B CA 1
ATOM 3023 C C . ARG B 1 181 ? 13.062 -22.234 -22.547 1 57.16 181 ARG B C 1
ATOM 3025 O O . ARG B 1 181 ? 13.508 -21.969 -21.438 1 57.16 181 ARG B O 1
ATOM 3032 N N . GLN B 1 182 ? 13.727 -21.984 -23.578 1 63.94 182 GLN B N 1
ATOM 3033 C CA . GLN B 1 182 ? 14.906 -21.141 -23.781 1 63.94 182 GLN B CA 1
ATOM 3034 C C . GLN B 1 182 ? 14.648 -19.719 -23.328 1 63.94 182 GLN B C 1
ATOM 3036 O O . GLN B 1 182 ? 15.555 -18.875 -23.359 1 63.94 182 GLN B O 1
ATOM 3041 N N . GLY B 1 183 ? 13.547 -19.438 -22.484 1 72.94 183 GLY B N 1
ATOM 3042 C CA . GLY B 1 183 ? 13.344 -18.031 -22.188 1 72.94 183 GLY B CA 1
ATOM 3043 C C . GLY B 1 183 ? 13.094 -17.766 -20.719 1 72.94 183 GLY B C 1
ATOM 3044 O O . GLY B 1 183 ? 13.281 -18.656 -19.875 1 72.94 183 GLY B O 1
ATOM 3045 N N . TYR B 1 184 ? 13.023 -16.516 -20.438 1 77.25 184 TYR B N 1
ATOM 3046 C CA . TYR B 1 184 ? 12.711 -16.109 -19.062 1 77.25 184 TYR B CA 1
ATOM 3047 C C . TYR B 1 184 ? 11.375 -16.688 -18.625 1 77.25 184 TYR B C 1
ATOM 3049 O O . TYR B 1 184 ? 10.461 -16.859 -19.438 1 77.25 184 TYR B O 1
ATOM 3057 N N . GLY B 1 185 ? 11.391 -17.141 -17.484 1 79 185 GLY B N 1
ATOM 3058 C CA . GLY B 1 185 ? 10.133 -17.594 -16.922 1 79 185 GLY B CA 1
ATOM 3059 C C . GLY B 1 185 ? 9.094 -16.5 -16.828 1 79 185 GLY B C 1
ATOM 3060 O O . GLY B 1 185 ? 9.359 -15.352 -17.203 1 79 185 GLY B O 1
ATOM 3061 N N . PRO B 1 186 ? 7.918 -16.906 -16.359 1 84.06 186 PRO B N 1
ATOM 3062 C CA . PRO B 1 186 ? 6.852 -15.898 -16.219 1 84.06 186 PRO B CA 1
ATOM 3063 C C . PRO B 1 186 ? 7.199 -14.812 -15.203 1 84.06 186 PRO B C 1
ATOM 3065 O O . PRO B 1 186 ? 7.906 -15.078 -14.234 1 84.06 186 PRO B O 1
ATOM 3068 N N . LEU B 1 187 ? 6.68 -13.664 -15.414 1 91.38 187 LEU B N 1
ATOM 3069 C CA . LEU B 1 187 ? 6.848 -12.539 -14.508 1 91.38 187 LEU B CA 1
ATOM 3070 C C . LEU B 1 187 ? 6.07 -12.758 -13.219 1 91.38 187 LEU B C 1
ATOM 3072 O O . LEU B 1 187 ? 4.93 -13.227 -13.25 1 91.38 187 LEU B O 1
ATOM 3076 N N . TRP B 1 188 ? 6.734 -12.5 -12.141 1 93.94 188 TRP B N 1
ATOM 3077 C CA . TRP B 1 188 ? 6.062 -12.555 -10.844 1 93.94 188 TRP B CA 1
ATOM 3078 C C . TRP B 1 188 ? 6.129 -11.203 -10.141 1 93.94 188 TRP B C 1
ATOM 3080 O O . TRP B 1 188 ? 7.035 -10.406 -10.398 1 93.94 188 TRP B O 1
ATOM 3090 N N . TYR B 1 189 ? 5.098 -10.992 -9.25 1 97.5 189 TYR B N 1
ATOM 3091 C CA . TYR B 1 189 ? 5.004 -9.797 -8.422 1 97.5 189 TYR B CA 1
ATOM 3092 C C . TYR B 1 189 ? 4.785 -10.156 -6.961 1 97.5 189 TYR B C 1
ATOM 3094 O O . TYR B 1 189 ? 4.09 -11.125 -6.648 1 97.5 189 TYR B O 1
ATOM 3102 N N . THR B 1 190 ? 5.414 -9.398 -6.066 1 97.69 190 THR B N 1
ATOM 3103 C CA . THR B 1 190 ? 5.129 -9.453 -4.637 1 97.69 190 THR B CA 1
ATOM 3104 C C . THR B 1 190 ? 5.434 -8.117 -3.973 1 97.69 190 THR B C 1
ATOM 3106 O O . THR B 1 190 ? 5.895 -7.18 -4.629 1 97.69 190 THR B O 1
ATOM 3109 N N . SER B 1 191 ? 5.035 -7.938 -2.736 1 98.44 191 SER B N 1
ATOM 3110 C CA . SER B 1 191 ? 5.281 -6.688 -2.023 1 98.44 191 SER B CA 1
ATOM 3111 C C . SER B 1 191 ? 5.621 -6.945 -0.559 1 98.44 191 SER B C 1
ATOM 3113 O O . SER B 1 191 ? 5.258 -7.984 -0.004 1 98.44 191 SER B O 1
ATOM 3115 N N . VAL B 1 192 ? 6.391 -6.074 -0.033 1 98.62 192 VAL B N 1
ATOM 3116 C CA . VAL B 1 192 ? 6.66 -6 1.398 1 98.62 192 VAL B CA 1
ATOM 3117 C C . VAL B 1 192 ? 6.184 -4.656 1.946 1 98.62 192 VAL B C 1
ATOM 3119 O O . VAL B 1 192 ? 6.777 -3.615 1.654 1 98.62 192 VAL B O 1
ATOM 3122 N N . GLY B 1 193 ? 5.121 -4.707 2.754 1 98.25 193 GLY B N 1
ATOM 3123 C CA . GLY B 1 193 ? 4.551 -3.486 3.305 1 98.25 193 GLY B CA 1
ATOM 3124 C C . GLY B 1 193 ? 4.266 -3.578 4.793 1 98.25 193 GLY B C 1
ATOM 3125 O O . GLY B 1 193 ? 3.941 -4.652 5.301 1 98.25 193 GLY B O 1
ATOM 3126 N N . PHE B 1 194 ? 4.453 -2.477 5.5 1 98.56 194 PHE B N 1
ATOM 3127 C CA . PHE B 1 194 ? 4.137 -2.381 6.922 1 98.56 194 PHE B CA 1
ATOM 3128 C C . PHE B 1 194 ? 3.963 -0.927 7.344 1 98.56 194 PHE B C 1
ATOM 3130 O O . PHE B 1 194 ? 4.344 -0.013 6.605 1 98.56 194 PHE B O 1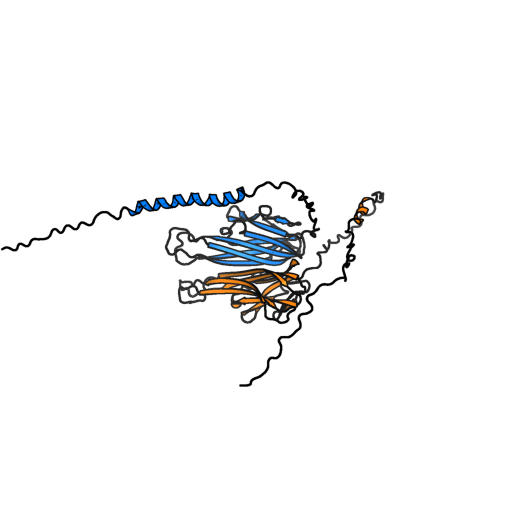
ATOM 3137 N N . GLY B 1 195 ? 3.363 -0.728 8.492 1 98.5 195 GLY B N 1
ATOM 3138 C CA . GLY B 1 195 ? 3.229 0.574 9.125 1 98.5 195 GLY B CA 1
ATOM 3139 C C . GLY B 1 195 ? 2.908 0.489 10.602 1 98.5 195 GLY B C 1
ATOM 3140 O O . GLY B 1 195 ? 2.367 -0.516 11.07 1 98.5 195 GLY B O 1
ATOM 3141 N N . GLY B 1 196 ? 3.27 1.531 11.305 1 98.56 196 GLY B N 1
ATOM 3142 C CA . GLY B 1 196 ? 3.029 1.558 12.742 1 98.56 196 GLY B CA 1
ATOM 3143 C C . GLY B 1 196 ? 3.348 2.898 13.375 1 98.56 196 GLY B C 1
ATOM 3144 O O . GLY B 1 196 ? 3.914 3.779 12.727 1 98.56 196 GLY B O 1
ATOM 3145 N N . LEU B 1 197 ? 2.93 3.018 14.648 1 98.56 197 LEU B N 1
ATOM 3146 C CA . LEU B 1 197 ? 3.148 4.242 15.414 1 98.56 197 LEU B CA 1
ATOM 3147 C C . LEU B 1 197 ? 4.508 4.219 16.094 1 98.56 197 LEU B C 1
ATOM 3149 O O . LEU B 1 197 ? 4.922 3.184 16.625 1 98.56 197 LEU B O 1
ATOM 3153 N N . VAL B 1 198 ? 5.18 5.355 16.047 1 97.75 198 VAL B N 1
ATOM 3154 C CA . VAL B 1 198 ? 6.48 5.496 16.688 1 97.75 198 VAL B CA 1
ATOM 3155 C C . VAL B 1 198 ? 6.594 6.883 17.312 1 97.75 198 VAL B C 1
ATOM 3157 O O . VAL B 1 198 ? 6.215 7.883 16.703 1 97.75 198 VAL B O 1
ATOM 3160 N N . GLN B 1 199 ? 7.098 6.93 18.516 1 96.62 199 GLN B N 1
ATOM 3161 C CA . GLN B 1 199 ? 7.48 8.211 19.109 1 96.62 199 GLN B CA 1
ATOM 3162 C C . GLN B 1 199 ? 8.82 8.688 18.562 1 96.62 199 GLN B C 1
ATOM 3164 O O . GLN B 1 199 ? 9.82 7.977 18.641 1 96.62 199 GLN B O 1
ATOM 3169 N N . LEU B 1 200 ? 8.789 9.891 18 1 94.69 200 LEU B N 1
ATOM 3170 C CA . LEU B 1 200 ? 10.031 10.422 17.453 1 94.69 200 LEU B CA 1
ATOM 3171 C C . LEU B 1 200 ? 10.391 11.75 18.109 1 94.69 200 LEU B C 1
ATOM 3173 O O . LEU B 1 200 ? 9.508 12.523 18.484 1 94.69 200 LEU B O 1
ATOM 3177 N N . ARG B 1 201 ? 11.641 12.008 18.203 1 92.19 201 ARG B N 1
ATOM 3178 C CA . ARG B 1 201 ? 12.164 13.281 18.688 1 92.19 201 ARG B CA 1
ATOM 3179 C C . ARG B 1 201 ? 12.664 14.148 17.531 1 92.19 201 ARG B C 1
ATOM 3181 O O . ARG B 1 201 ? 13.18 13.633 16.547 1 92.19 201 ARG B O 1
ATOM 3188 N N . ARG B 1 202 ? 12.539 15.398 17.859 1 90.5 202 ARG B N 1
ATOM 3189 C CA . ARG B 1 202 ? 13.055 16.344 16.875 1 90.5 202 ARG B CA 1
ATOM 3190 C C . ARG B 1 202 ? 14.516 16.047 16.562 1 90.5 202 ARG B C 1
ATOM 3192 O O . ARG B 1 202 ? 15.32 15.789 17.453 1 90.5 202 ARG B O 1
ATOM 3199 N N . GLY B 1 203 ? 14.844 16.016 15.32 1 83.94 203 GLY B N 1
ATOM 3200 C CA . GLY B 1 203 ? 16.219 15.781 14.906 1 83.94 203 GLY B CA 1
ATOM 3201 C C . GLY B 1 203 ? 16.469 14.359 14.453 1 83.94 203 GLY B C 1
ATOM 3202 O O . GLY B 1 203 ? 17.5 14.078 13.82 1 83.94 203 GLY B O 1
ATOM 3203 N N . GLU B 1 204 ? 15.609 13.547 14.906 1 91.69 204 GLU B N 1
ATOM 3204 C CA . GLU B 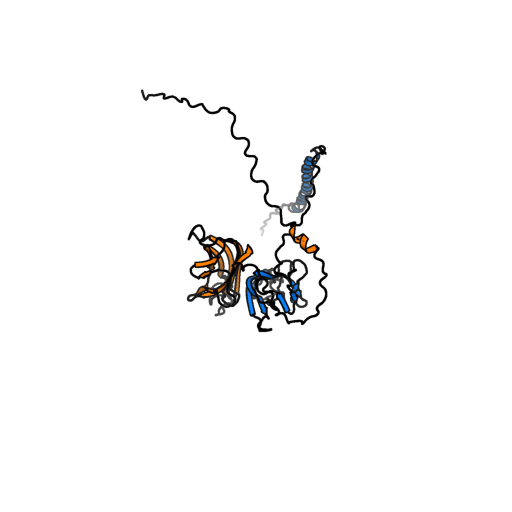1 204 ? 15.758 12.18 14.414 1 91.69 204 GLU B CA 1
ATOM 3205 C C . GLU B 1 204 ? 15.398 12.086 12.938 1 91.69 204 GLU B C 1
ATOM 3207 O O . GLU B 1 204 ? 14.531 12.82 12.453 1 91.69 204 GLU B O 1
ATOM 3212 N N . LYS B 1 205 ? 16.141 11.172 12.32 1 94.81 205 LYS B N 1
ATOM 3213 C CA . LYS B 1 205 ? 15.906 10.891 10.906 1 94.81 205 LYS B CA 1
ATOM 3214 C C . LYS B 1 205 ? 15.5 9.438 10.695 1 94.81 205 LYS B C 1
ATOM 3216 O O . LYS B 1 205 ? 16.031 8.539 11.344 1 94.81 205 LYS B O 1
ATOM 3221 N N . VAL B 1 206 ? 14.594 9.305 9.789 1 96.81 206 VAL B N 1
ATOM 3222 C CA . VAL B 1 206 ? 14.156 7.953 9.477 1 96.81 206 VAL B CA 1
ATOM 3223 C C . VAL B 1 206 ? 14.555 7.598 8.047 1 96.81 206 VAL B C 1
ATOM 3225 O O . VAL B 1 206 ? 14.539 8.461 7.16 1 96.81 206 VAL B O 1
ATOM 3228 N N . TYR B 1 207 ? 14.922 6.297 7.824 1 97.06 207 TYR B N 1
ATOM 3229 C CA . TYR B 1 207 ? 15.273 5.855 6.477 1 97.06 207 TYR B CA 1
ATOM 3230 C C . TYR B 1 207 ? 14.953 4.379 6.285 1 97.06 207 TYR B C 1
ATOM 3232 O O . TYR B 1 207 ? 14.719 3.656 7.258 1 97.06 207 TYR B O 1
ATOM 3240 N N . VAL B 1 208 ? 14.898 4.004 5.043 1 97.5 208 VAL B N 1
ATOM 3241 C CA . VAL B 1 208 ? 14.516 2.645 4.676 1 97.5 208 VAL B CA 1
ATOM 3242 C C . VAL B 1 208 ? 15.711 1.916 4.07 1 97.5 208 VAL B C 1
ATOM 3244 O O . VAL B 1 208 ? 16.422 2.467 3.227 1 97.5 208 VAL B O 1
ATOM 3247 N N . ASN B 1 209 ? 15.891 0.713 4.594 1 96.69 209 ASN B N 1
ATOM 3248 C CA . ASN B 1 209 ? 16.812 -0.221 3.949 1 96.69 209 ASN B CA 1
ATOM 3249 C C . ASN B 1 209 ? 16.062 -1.396 3.322 1 96.69 209 ASN B C 1
ATOM 3251 O O . ASN B 1 209 ? 15.133 -1.935 3.918 1 96.69 209 ASN B O 1
ATOM 3255 N N . ILE B 1 210 ? 16.484 -1.704 2.055 1 97.38 210 ILE B N 1
ATOM 3256 C CA . ILE B 1 210 ? 15.828 -2.832 1.413 1 97.38 210 ILE B CA 1
ATOM 3257 C C . ILE B 1 210 ? 16.875 -3.834 0.922 1 97.38 210 ILE B C 1
ATOM 3259 O O . ILE B 1 210 ? 18.031 -3.475 0.692 1 97.38 210 ILE B O 1
ATOM 3263 N N . SER B 1 211 ? 16.297 -5.043 0.811 1 96.06 211 SER B N 1
ATOM 3264 C CA . SER B 1 211 ? 17.109 -6.043 0.13 1 96.06 211 SER B CA 1
ATOM 3265 C C . SER B 1 211 ? 16.812 -6.07 -1.366 1 96.06 211 SER B C 1
ATOM 3267 O O . SER B 1 211 ? 15.742 -5.648 -1.803 1 96.06 211 SER B O 1
ATOM 3269 N N . HIS B 1 212 ? 17.688 -6.422 -2.176 1 95.19 212 HIS B N 1
ATOM 3270 C CA . HIS B 1 212 ? 17.562 -6.691 -3.604 1 95.19 212 HIS B CA 1
ATOM 3271 C C . HIS B 1 212 ? 17.016 -5.48 -4.348 1 95.19 212 HIS B C 1
ATOM 3273 O O . HIS B 1 212 ? 15.969 -5.57 -5 1 95.19 212 HIS B O 1
ATOM 3279 N N . PRO B 1 213 ? 17.641 -4.359 -4.312 1 96.12 213 PRO B N 1
ATOM 3280 C CA . PRO B 1 213 ? 17.156 -3.164 -5.016 1 96.12 213 PRO B CA 1
ATOM 3281 C C . PRO B 1 213 ? 16.969 -3.395 -6.512 1 96.12 213 PRO B C 1
ATOM 3283 O O . PRO B 1 213 ? 16.203 -2.682 -7.16 1 96.12 213 PRO B O 1
ATOM 3286 N N . ASP B 1 214 ? 17.609 -4.457 -7.051 1 94.69 214 ASP B N 1
ATOM 3287 C CA . ASP B 1 214 ? 17.531 -4.77 -8.477 1 94.69 214 ASP B CA 1
ATOM 3288 C C . ASP B 1 214 ? 16.172 -5.344 -8.836 1 94.69 214 ASP B C 1
ATOM 3290 O O . ASP B 1 214 ? 15.797 -5.398 -10.016 1 94.69 214 ASP B O 1
ATOM 3294 N N . MET B 1 215 ? 15.359 -5.715 -7.875 1 95.94 215 MET B N 1
ATOM 3295 C CA . MET B 1 215 ? 14.07 -6.352 -8.133 1 95.94 215 MET B CA 1
ATOM 3296 C C . MET B 1 215 ? 12.922 -5.41 -7.793 1 95.94 215 MET B C 1
ATOM 3298 O O . MET B 1 215 ? 11.758 -5.801 -7.867 1 95.94 215 MET B O 1
ATOM 3302 N N . VAL B 1 216 ? 13.219 -4.195 -7.449 1 98 216 VAL B N 1
ATOM 3303 C CA . VAL B 1 216 ? 12.188 -3.254 -7.02 1 98 216 VAL B CA 1
ATOM 3304 C C . VAL B 1 216 ? 11.367 -2.807 -8.227 1 98 216 VAL B C 1
ATOM 3306 O O . VAL B 1 216 ? 11.914 -2.545 -9.297 1 98 216 VAL B O 1
ATOM 3309 N N . ASP B 1 217 ? 10.047 -2.795 -8.023 1 98 217 ASP B N 1
ATOM 3310 C CA . ASP B 1 217 ? 9.125 -2.252 -9.016 1 98 217 ASP B CA 1
ATOM 3311 C C . ASP B 1 217 ? 8.969 -0.741 -8.852 1 98 217 ASP B C 1
ATOM 3313 O O . ASP B 1 217 ? 8.344 -0.277 -7.895 1 98 217 ASP B O 1
ATOM 3317 N N . PHE B 1 218 ? 9.414 0.065 -9.875 1 97.19 218 PHE B N 1
ATOM 3318 C CA . PHE B 1 218 ? 9.43 1.519 -9.766 1 97.19 218 PHE B CA 1
ATOM 3319 C C . PHE B 1 218 ? 8.242 2.133 -10.484 1 97.19 218 PHE B C 1
ATOM 3321 O O . PHE B 1 218 ? 8.172 3.352 -10.656 1 97.19 218 PHE B O 1
ATOM 3328 N N . ALA B 1 219 ? 7.309 1.318 -10.961 1 97.19 219 ALA B N 1
ATOM 3329 C CA . ALA B 1 219 ? 6.098 1.855 -11.57 1 97.19 219 ALA B CA 1
ATOM 3330 C C . ALA B 1 219 ? 5.301 2.686 -10.57 1 97.19 219 ALA B C 1
ATOM 3332 O O . ALA B 1 219 ? 5.516 2.586 -9.359 1 97.19 219 ALA B O 1
ATOM 3333 N N . ARG B 1 220 ? 4.387 3.484 -11.078 1 96.5 220 ARG B N 1
ATOM 3334 C CA . ARG B 1 220 ? 3.611 4.414 -10.258 1 96.5 220 ARG B CA 1
ATOM 3335 C C . ARG B 1 220 ? 2.854 3.68 -9.156 1 96.5 220 ARG B C 1
ATOM 3337 O O . ARG B 1 220 ? 2.158 2.697 -9.43 1 96.5 220 ARG B O 1
ATOM 3344 N N . GLY B 1 221 ? 3.053 4.172 -7.949 1 97.94 221 GLY B N 1
ATOM 3345 C CA . GLY B 1 221 ? 2.25 3.715 -6.828 1 97.94 221 GLY B CA 1
ATOM 3346 C C . GLY B 1 221 ? 2.73 2.4 -6.242 1 97.94 221 GLY B C 1
ATOM 3347 O O . GLY B 1 221 ? 2.096 1.844 -5.344 1 97.94 221 GLY B O 1
ATOM 3348 N N . LYS B 1 222 ? 3.939 1.899 -6.723 1 98.62 222 LYS B N 1
ATOM 3349 C CA . LYS B 1 222 ? 4.324 0.543 -6.344 1 98.62 222 LYS B CA 1
ATOM 3350 C C . LYS B 1 222 ? 5.305 0.557 -5.172 1 98.62 222 LYS B C 1
ATOM 3352 O O . LYS B 1 222 ? 5.445 -0.441 -4.465 1 98.62 222 LYS B O 1
ATOM 3357 N N . THR B 1 223 ? 6.086 1.584 -5.031 1 98.75 223 THR B N 1
ATOM 3358 C CA . THR B 1 223 ? 7.133 1.655 -4.02 1 98.75 223 THR B CA 1
ATOM 3359 C C . THR B 1 223 ? 7.164 3.037 -3.373 1 98.75 223 THR B C 1
ATOM 3361 O O . THR B 1 223 ? 7.355 4.043 -4.059 1 98.75 223 THR B O 1
ATOM 3364 N N . PHE B 1 224 ? 6.938 3.104 -1.997 1 98.81 224 PHE B N 1
ATOM 3365 C CA . PHE B 1 224 ? 6.863 4.379 -1.291 1 98.81 224 PHE B CA 1
ATOM 3366 C C . PHE B 1 224 ? 7.055 4.176 0.208 1 98.81 224 PHE B C 1
ATOM 3368 O O . PHE B 1 224 ? 6.895 3.066 0.717 1 98.81 224 PHE B O 1
ATOM 3375 N N . PHE B 1 225 ? 7.434 5.148 0.912 1 98.44 225 PHE B N 1
ATOM 3376 C CA . PHE B 1 225 ? 7.344 5.207 2.367 1 98.44 225 PHE B CA 1
ATOM 3377 C C . PHE B 1 225 ? 7.043 6.625 2.834 1 98.44 225 PHE B C 1
ATOM 3379 O O . PHE B 1 225 ? 7.137 7.574 2.055 1 98.44 225 PHE B O 1
ATOM 3386 N N . GLY B 1 226 ? 6.617 6.777 4.035 1 98.62 226 GLY B N 1
ATOM 3387 C CA . GLY B 1 226 ? 6.195 8.086 4.504 1 98.62 226 GLY B CA 1
ATOM 3388 C C . GLY B 1 226 ? 5.945 8.133 6 1 98.62 226 GLY B C 1
ATOM 3389 O O . GLY B 1 226 ? 6.207 7.156 6.707 1 98.62 226 GLY B O 1
ATOM 3390 N N . ALA B 1 227 ? 5.578 9.328 6.363 1 98.5 227 ALA B N 1
ATOM 3391 C CA . ALA B 1 227 ? 5.32 9.625 7.77 1 98.5 227 ALA B CA 1
ATOM 3392 C C . ALA B 1 227 ? 4.262 10.719 7.914 1 98.5 227 ALA B C 1
ATOM 3394 O O . ALA B 1 227 ? 4.199 11.641 7.102 1 98.5 227 ALA B O 1
ATOM 3395 N N . VAL B 1 228 ? 3.49 10.578 8.969 1 98.06 228 VAL B N 1
ATOM 3396 C CA . VAL B 1 228 ? 2.562 11.648 9.312 1 98.06 228 VAL B CA 1
ATOM 3397 C C . VAL B 1 228 ? 2.441 11.758 10.836 1 98.06 228 VAL B C 1
ATOM 3399 O O . VAL B 1 228 ? 2.299 10.75 11.523 1 98.06 228 VAL B O 1
ATOM 3402 N N . MET B 1 229 ? 2.568 12.992 11.266 1 97.12 229 MET B N 1
ATOM 3403 C CA . MET B 1 229 ? 2.377 13.219 12.695 1 97.12 229 MET B CA 1
ATOM 3404 C C . MET B 1 229 ? 0.908 13.07 13.078 1 97.12 229 MET B C 1
ATOM 3406 O O . MET B 1 229 ? 0.032 13.648 12.438 1 97.12 229 MET B O 1
ATOM 3410 N N . VAL B 1 230 ? 0.625 12.32 14.133 1 95 230 VAL B N 1
ATOM 3411 C CA . VAL B 1 230 ? -0.767 12.094 14.508 1 95 230 VAL B CA 1
ATOM 3412 C C . VAL B 1 230 ? -1.008 12.594 15.93 1 95 230 VAL B C 1
ATOM 3414 O O . VAL B 1 230 ? -2.139 12.57 16.422 1 95 230 VAL B O 1
ATOM 3417 N N . GLY B 1 231 ? 0.034 12.977 16.625 1 89.81 231 GLY B N 1
ATOM 3418 C CA . GLY B 1 231 ? -0.098 13.5 17.984 1 89.81 231 GLY B CA 1
ATOM 3419 C C . GLY B 1 231 ? 1.23 13.891 18.609 1 89.81 231 GLY B C 1
ATOM 3420 O O . GLY B 1 231 ? 2.291 13.5 18.109 1 89.81 231 GLY B O 1
#

Organism: Callithrix jacchus (NCBI:txid9483)

Solvent-accessible surface area (backbone atoms only — not comparable to full-atom values): 27632 Å² total; per-residue (Å²): 138,79,91,73,92,78,88,86,76,84,70,90,73,90,85,79,70,86,68,62,79,74,66,64,80,68,62,70,73,64,61,74,71,67,65,71,68,56,63,72,56,51,64,70,61,63,63,77,81,64,91,75,72,80,84,61,80,77,67,77,68,77,80,67,70,76,74,67,78,67,62,83,70,60,38,30,35,34,32,31,44,34,82,33,93,89,50,35,76,38,71,36,49,72,52,88,89,20,35,61,31,64,68,36,43,76,41,90,89,70,22,38,34,42,70,56,66,31,35,25,42,37,39,39,34,41,22,32,42,49,57,33,66,57,71,64,82,53,71,65,45,54,72,46,76,41,37,40,35,35,31,38,30,43,28,93,80,37,86,50,77,71,40,81,58,39,37,37,38,32,48,46,72,38,62,40,61,75,78,62,55,89,43,63,31,71,78,46,76,53,67,37,59,54,67,49,65,41,83,43,48,44,64,22,18,36,43,77,49,68,48,63,48,75,33,53,33,63,56,90,92,34,23,36,38,37,36,34,50,71,71,134,72,85,72,84,75,86,75,83,70,70,92,73,67,93,72,84,86,90,86,74,78,99,83,66,98,78,77,70,101,72,80,78,83,87,73,85,69,69,64,73,57,65,69,66,66,72,76,81,65,82,82,83,85,79,76,82,84,69,83,68,76,80,70,70,78,72,71,76,67,64,86,67,55,37,29,37,25,31,32,44,34,81,34,93,90,51,36,76,40,72,37,51,71,53,90,81,21,35,60,30,66,72,34,44,75,41,91,89,70,24,38,34,42,69,56,66,33,36,27,42,38,38,39,33,43,23,32,43,49,57,32,65,55,71,64,84,58,86,70,47,56,71,49,76,42,38,42,35,34,32,38,32,42,29,93,80,36,88,47,77,72,39,83,74,51,75,40,68,41,76,47,74,38,64,52,62,79,80,60,54,85,45,64,30,72,78,40,36,36,61,39,60,53,68,50,79,43,81,43,47,44,64,21,17,36,44,78,48,69,49,64,46,74,31,53,33,65,56,85,39,23,24,37,37,38,36,34,47,78,82

pLDDT: mean 70.61, std 30.36, range [17.5, 98.88]

Secondary structure (DSSP, 8-state):
-----------------TTGGGTGGGSGGGGGGSSTHHHHHHHHHHS-----SS-----------------S---EEEEEEEEETTTEEEEESSSTT-EEETT-EEETTTEEE--S-EEEEEEEEEEEEEEPPTT--SS--EEEEEEEEEEEE-STT-S---EEEEEEEEEEEE---TT--SS---EEEEEEEEEEEEEE-TT-EEEEEES-GGGB--STTSEEEEEEE--/-----------------------------S------S-SGGGGGS--------------------------S---EEEEEEEEETTTEEEEESSSTT-EEETT-EEETTTEEE--S-EEEEEEEEEEEEEEPPTT--SSS-EEEEEEEEEEEE-STT-S---EEEEEEEEEEEE---TT--SS---EEEEEEEEEEEEEE-TT-EEEEEES-GGGB--STTSEEEEEEE--

Nearest PDB structures (foldseek):
  4mxw-assembly2_D  TM=9.124E-01  e=7.069E-20  Homo sapiens
  4mxw-assembly1_Z  TM=8.906E-01  e=6.238E-18  Homo sapiens
  5tsw-assembly1_B  TM=8.824E-01  e=7.262E-12  Homo sapiens
  2tnf-assembly1_C  TM=8.711E-01  e=9.963E-12  Mus musculus
  5m2m-assembly2_M  TM=8.555E-01  e=5.881E-12  Homo sapiens

Foldseek 3Di:
DDDDDDDDDDDDDDDDPDPPPPPDPPPPPPPVPPPDPPPVVPVVPPPDPPDPDDPPPPPPPPPPVPPPVPDQAFWKWKWAWDADDPLATDTDAVDDPTHTDDPWDADRVAAIFHAAWAKKKKKWKWKFKDWAAAPPPDQFFDKDKKKKWKWKAADPVGRDDIDTDDMWMDIDTHGDDPVNPRGTHDMDMDMTIDIDMDGDHHGMHMDMDIPRSNGTDRPPPRTMIMMTGDD/DDPDDDPDPDDDPDDPDDDDDDDPDPDDDDPDPDDDPPPPVVVVPDDDPPDDDDPDDPPPDPPPPPPVPPDDAFWKWKWAWDADDPQATDTDAVDDPTHTDDPWDADRVAAIFHAAWAKKKKKWKWKFKDWAAAPPPDQFFDKDKKKKWKWKADDPVGRDDIDTDDMWMDIDTHGDDPVNPRGIHDMDMDMTIDIDMDGDHHGMHMDMDIPDSNGTDRPPPRTMIMMTGDD

Sequence (462 aa):
MGAMGLEGRGGRLQGKGTLLLAVAGATFLVTLLLVVPITVLAVLALVPQDQGGLVSGFQKLPEEEPETDLGPELPAAHLIGAPLKGQGLAWEATKEQAFLSSGTQFSDAEGLALPQDGLYYLYCFVGYRGRAPPGGEGPRGRSVTLRSSLYREGGAYGPGTPELLLEGA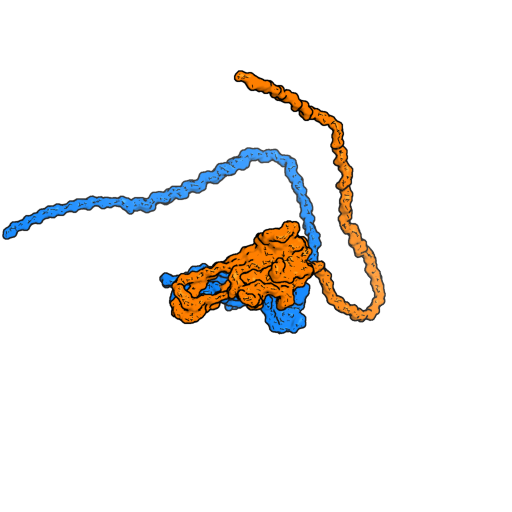ETVTIVLDPAGRQGYGPLWYTSVGFGGLVQLRRGEKVYVNISHPDMVDFARGKTFFGAVMVGMGAMGLEGRGGRLQGKGTLLLAVAGATFLVTLLLVVPITVLAVLALVPQDQGGLVSGFQKLPEEEPETDLGPELPAAHLIGAPLKGQGLAWEATKEQAFLSSGTQFSDAEGLALPQDGLYYLYCFVGYRGRAPPGGEGPRGRSVTLRSSLYREGGAYGPGTPELLLEGAETVTIVLDPAGRQGYGPLWYTSVGFGGLVQLRRGEKVYVNISHPDMVDFARGKTFFGAVMVG

InterPro domains:
  IPR002961 Lymphotoxin-beta [PR01237] (2-25)
  IPR002961 Lymphotoxin-beta [PR01237] (31-52)
  IPR002961 Lymphotoxin-beta [PR01237] (137-159)
  IPR002961 Lymphotoxin-beta [PR01237] (160-178)
  IPR002961 Lymphotoxin-beta [PR01237] (183-203)
  IPR002961 Lymphotoxin-beta [PR01237] (204-224)
  IPR006052 Tumour necrosis factor domain [PF00229] (89-230)
  IPR006052 Tumour necrosis factor domain [PS50049] (75-230)
  IPR006052 Tumour necrosis factor domain [SM00207] (75-230)
  IPR006052 Tumour necrosis factor domain [cd00184] (75-228)
  IPR006053 Tumour necrosis factor [PR01234] (74-91)
  IPR006053 Tumour necrosis factor [PR01234] (91-109)
  IPR006053 Tumour necrosis factor [PR01234] (188-211)
  IPR006053 Tumour necrosis factor [PR01234] (218-229)
  IPR008983 Tumour necrosis factor-like domain superfamily [G3DSA:2.60.120.40] (74-231)
  IPR008983 Tumour necrosis factor-like domain superfamily [SSF49842] (73-230)

Radius of gyration: 37.41 Å; Cα contacts (8 Å, |Δi|>4): 831; chains: 2; bounding box: 93×154×94 Å